Protein 5EC0 (pdb70)

B-factor: mean 45.38, std 18.15, range [11.5, 130.2]

Foldseek 3Di:
DEWEEKEWELDPAWIWIATNNDTDIFGLDKDWDAPVCLPVVADDADAQLVVCRLVFWKWFADPNRITIMDTGNVRPVPPDQLLPDCSVVVNVQSVVLSVCSNPHDLPQQEYEYAEYEYADELVNQLVDPDNQVSFVSNFVSHAAWTWMFGPRHNRTDIHIYHYHGYTYYYPQLLLLQVQQAALVRDGDPSLVLQQQAFEWRWAAEQFKIKIATAHGSSHHGPDSLRIDMDGPGPLVLQVVLCVPPNVVQDPHSVVVVVLQLVQQPDPFSWGADPPPRDTDTCPVSVLVSLLVVLLVVVVCSCPSDPADPVHDYAYEYAAPSLSSCVVSQLVNCCVVPNNVCSVSRYHYDDCRNCSRNSSSSSVSSVVVVVVVVVVVVVD

Organism: Bacillus subtilis (NCBI:txid1423)

Structure (mmCIF, N/CA/C/O backbone):
data_5EC0
#
_entry.id   5EC0
#
_cell.length_a   50.865
_cell.length_b   76.153
_cell.length_c   112.323
_cell.angle_alpha   90.000
_cell.angle_beta   90.000
_cell.angle_gamma   90.000
#
_symmetry.space_group_name_H-M   'P 21 21 21'
#
loop_
_entity.id
_entity.type
_entity.pdbx_description
1 polymer Alp7A
2 non-polymer GLYCEROL
3 non-polymer "ADENOSINE-5'-DIPHOSPHATE"
4 non-polymer 'MAGNESIUM ION'
5 water water
#
loop_
_atom_site.group_PDB
_atom_site.id
_atom_site.type_symbol
_atom_site.label_atom_id
_atom_site.label_alt_id
_atom_site.label_comp_id
_atom_site.label_asym_id
_atom_site.label_entity_id
_atom_site.label_seq_id
_atom_site.pdbx_PDB_ins_code
_atom_site.Cartn_x
_atom_site.Cartn_y
_atom_site.Cartn_z
_atom_site.occupancy
_atom_site.B_iso_or_equiv
_atom_site.auth_seq_id
_atom_site.auth_comp_id
_atom_site.auth_asym_id
_atom_site.auth_atom_id
_atom_site.pdbx_PDB_model_num
ATOM 1 N N . MET A 1 1 ? -25.775 8.788 -46.736 1.00 43.92 1 MET A N 1
ATOM 2 C CA . MET A 1 1 ? -25.108 9.546 -45.683 1.00 39.71 1 MET A CA 1
ATOM 3 C C . MET A 1 1 ? -23.621 9.220 -45.622 1.00 41.42 1 MET A C 1
ATOM 4 O O . MET A 1 1 ? -23.231 8.054 -45.645 1.00 42.02 1 MET A O 1
ATOM 9 N N . ASN A 1 2 ? -22.795 10.257 -45.537 1.00 37.80 2 ASN A N 1
ATOM 10 C CA . ASN A 1 2 ? -21.364 10.064 -45.417 1.00 35.15 2 ASN A CA 1
ATOM 11 C C . ASN A 1 2 ? -20.798 10.442 -44.045 1.00 34.70 2 ASN A C 1
ATOM 12 O O . ASN A 1 2 ? -20.996 11.555 -43.560 1.00 37.97 2 ASN A O 1
ATOM 17 N N . ILE A 1 3 ? -20.076 9.501 -43.442 1.00 31.81 3 ILE A N 1
ATOM 18 C CA . ILE A 1 3 ? -19.417 9.683 -42.151 1.00 33.70 3 ILE A CA 1
ATOM 19 C C . ILE A 1 3 ? -17.894 9.701 -42.302 1.00 38.70 3 ILE A C 1
ATOM 20 O O . ILE A 1 3 ? -17.327 8.787 -42.893 1.00 40.85 3 ILE A O 1
ATOM 25 N N . SER A 1 4 ? -17.229 10.716 -41.756 1.00 35.91 4 SER A N 1
ATOM 26 C CA . SER A 1 4 ? -15.787 10.852 -41.935 1.00 33.34 4 SER A CA 1
ATOM 27 C C . SER A 1 4 ? -15.002 9.986 -40.955 1.00 37.79 4 SER A C 1
ATOM 28 O O . SER A 1 4 ? -14.057 9.300 -41.346 1.00 42.87 4 SER A O 1
ATOM 31 N N . ARG A 1 5 ? -15.381 10.040 -39.680 1.00 30.30 5 ARG A N 1
ATOM 32 C CA . ARG A 1 5 ? -14.659 9.338 -38.622 1.00 26.18 5 ARG A CA 1
ATOM 33 C C . ARG A 1 5 ? -15.632 8.621 -37.701 1.00 27.92 5 ARG A C 1
ATOM 34 O O . ARG A 1 5 ? -16.584 9.225 -37.189 1.00 30.90 5 ARG A O 1
ATOM 42 N N . MET A 1 6 ? -15.413 7.334 -37.488 1.00 26.54 6 MET A N 1
ATOM 43 C CA . MET A 1 6 ? -16.189 6.637 -36.479 1.00 24.57 6 MET A CA 1
ATOM 44 C C . MET A 1 6 ? -15.284 5.815 -35.569 1.00 26.38 6 MET A C 1
ATOM 45 O O . MET A 1 6 ? -14.579 4.913 -36.019 1.00 29.59 6 MET A O 1
ATOM 50 N N . ASN A 1 7 ? -15.333 6.152 -34.286 1.00 25.63 7 ASN A N 1
ATOM 51 C CA . ASN A 1 7 ? -14.487 5.573 -33.260 1.00 22.87 7 ASN A CA 1
ATOM 52 C C . ASN A 1 7 ? -15.318 4.840 -32.221 1.00 22.74 7 ASN A C 1
ATOM 53 O O . ASN A 1 7 ? -16.264 5.393 -31.682 1.00 21.94 7 ASN A O 1
ATOM 58 N N . VAL A 1 8 ? -14.964 3.598 -31.936 1.00 20.73 8 VAL A N 1
ATOM 59 C CA . VAL A 1 8 ? -15.821 2.746 -31.107 1.00 19.82 8 VAL A CA 1
ATOM 60 C C . VAL A 1 8 ? -15.012 2.128 -29.985 1.00 27.46 8 VAL A C 1
ATOM 61 O O . VAL A 1 8 ? -13.925 1.597 -30.221 1.00 27.90 8 VAL A O 1
ATOM 65 N N . ASP A 1 9 ? -15.541 2.254 -28.769 1.00 23.17 9 ASP A N 1
ATOM 66 C CA . ASP A 1 9 ? -15.058 1.564 -27.583 1.00 24.13 9 ASP A CA 1
ATOM 67 C C . ASP A 1 9 ? -16.076 0.466 -27.257 1.00 25.61 9 ASP A C 1
ATOM 68 O O . ASP A 1 9 ? -17.167 0.765 -26.767 1.00 27.63 9 ASP A O 1
ATOM 73 N N . PHE A 1 10 ? -15.757 -0.791 -27.566 1.00 26.50 10 PHE A N 1
ATOM 74 C CA . PHE A 1 10 ? -16.633 -1.894 -27.162 1.00 27.48 10 PHE A CA 1
ATOM 75 C C . PHE A 1 10 ? -16.358 -2.260 -25.700 1.00 31.02 10 PHE A C 1
ATOM 76 O O . PHE A 1 10 ? -15.642 -3.223 -25.418 1.00 31.33 10 PHE A O 1
ATOM 84 N N . GLY A 1 11 ? -16.894 -1.480 -24.768 1.00 32.98 11 GLY A N 1
ATOM 85 C CA . GLY A 1 11 ? -16.676 -1.753 -23.359 1.00 30.99 11 GLY A CA 1
ATOM 86 C C . GLY A 1 11 ? -17.449 -2.967 -22.885 1.00 38.22 11 GLY A C 1
ATOM 87 O O . GLY A 1 11 ? -18.277 -3.511 -23.612 1.00 39.22 11 GLY A O 1
ATOM 88 N N . ASN A 1 12 ? -17.169 -3.404 -21.661 1.00 44.61 12 ASN A N 1
ATOM 89 C CA . ASN A 1 12 ? -17.912 -4.497 -21.056 1.00 47.04 12 ASN A CA 1
ATOM 90 C C . ASN A 1 12 ? -19.230 -3.979 -20.485 1.00 50.46 12 ASN A C 1
ATOM 91 O O . ASN A 1 12 ? -20.204 -4.720 -20.388 1.00 49.34 12 ASN A O 1
ATOM 96 N N . SER A 1 13 ? -19.245 -2.700 -20.111 1.00 47.32 13 SER A N 1
ATOM 97 C CA . SER A 1 13 ? -20.405 -2.083 -19.478 1.00 50.53 13 SER A CA 1
ATOM 98 C C . SER A 1 13 ? -21.217 -1.275 -20.486 1.00 44.85 13 SER A C 1
ATOM 99 O O . SER A 1 13 ? -22.440 -1.407 -20.571 1.00 47.01 13 SER A O 1
ATOM 102 N N . MET A 1 14 ? -20.518 -0.449 -21.253 1.00 38.17 14 MET A N 1
ATOM 103 C CA . MET A 1 14 ? -21.132 0.379 -22.275 1.00 34.15 14 MET A CA 1
ATOM 104 C C . MET A 1 14 ? -20.359 0.265 -23.592 1.00 35.43 14 MET A C 1
ATOM 105 O O . MET A 1 14 ? -19.140 0.276 -23.605 1.00 30.65 14 MET A O 1
ATOM 110 N N . TYR A 1 15 ? -21.098 0.131 -24.682 1.00 24.74 15 TYR A N 1
ATOM 111 C CA . TYR A 1 15 ? -20.646 0.468 -26.018 1.00 26.69 15 TYR A CA 1
ATOM 112 C C . TYR A 1 15 ? -20.636 1.995 -26.120 1.00 30.87 15 TYR A C 1
ATOM 113 O O . TYR A 1 15 ? -21.634 2.623 -25.796 1.00 27.32 15 TYR A O 1
ATOM 122 N N . MET A 1 16 ? -19.524 2.588 -26.551 1.00 21.82 16 MET A N 1
ATOM 123 C CA . MET A 1 16 ? -19.454 4.042 -26.689 1.00 24.64 16 MET A CA 1
ATOM 124 C C . MET A 1 16 ? -18.830 4.361 -28.016 1.00 31.14 16 MET A C 1
ATOM 125 O O . MET A 1 16 ? -17.918 3.647 -28.468 1.00 30.59 16 MET A O 1
ATOM 130 N N . ASN A 1 17 ? -19.286 5.429 -28.658 1.00 31.26 17 ASN A N 1
ATOM 131 C CA . ASN A 1 17 ? -18.689 5.667 -29.948 1.00 24.88 17 ASN A CA 1
ATOM 132 C C . ASN A 1 17 ? -18.721 7.183 -30.227 1.00 27.62 17 ASN A C 1
ATOM 133 O O . ASN A 1 17 ? -19.607 7.902 -29.759 1.00 34.57 17 ASN A O 1
ATOM 138 N N . LEU A 1 18 ? -17.785 7.667 -31.022 1.00 28.89 18 LEU A N 1
ATOM 139 C CA . LEU A 1 18 ? -17.899 9.020 -31.534 1.00 25.80 18 LEU A CA 1
ATOM 140 C C . LEU A 1 18 ? -18.063 8.969 -33.046 1.00 29.62 18 LEU A C 1
ATOM 141 O O . LEU A 1 18 ? -17.251 8.360 -33.758 1.00 30.84 18 LEU A O 1
ATOM 146 N N . ILE A 1 19 ? -19.117 9.598 -33.536 1.00 32.23 19 ILE A N 1
ATOM 147 C CA . ILE A 1 19 ? -19.377 9.629 -34.967 1.00 28.96 19 ILE A CA 1
ATOM 148 C C . ILE A 1 19 ? -19.352 11.065 -35.424 1.00 28.48 19 ILE A C 1
ATOM 149 O O . ILE A 1 19 ? -20.217 11.845 -35.047 1.00 29.02 19 ILE A O 1
ATOM 154 N N . ASP A 1 20 ? -18.356 11.386 -36.250 1.00 36.85 20 ASP A N 1
ATOM 155 C CA . ASP A 1 20 ? -18.005 12.760 -36.623 1.00 34.65 20 ASP A CA 1
ATOM 156 C C . ASP A 1 20 ? -18.082 13.701 -35.427 1.00 33.97 20 ASP A C 1
ATOM 157 O O . ASP A 1 20 ? -18.671 14.772 -35.514 1.00 30.87 20 ASP A O 1
ATOM 162 N N . GLY A 1 21 ? -17.491 13.280 -34.306 1.00 37.95 21 GLY A N 1
ATOM 163 C CA . GLY A 1 21 ? -17.446 14.097 -33.103 1.00 33.26 21 GLY A CA 1
ATOM 164 C C . GLY A 1 21 ? -18.706 14.040 -32.260 1.00 35.67 21 GLY A C 1
ATOM 165 O O . GLY A 1 21 ? -18.786 14.669 -31.207 1.00 42.29 21 GLY A O 1
ATOM 166 N N . TYR A 1 22 ? -19.696 13.282 -32.710 1.00 30.23 22 TYR A N 1
ATOM 167 C CA . TYR A 1 22 ? -20.919 13.144 -31.940 1.00 26.55 22 TYR A CA 1
ATOM 168 C C . TYR A 1 22 ? -20.874 11.907 -31.045 1.00 32.24 22 TYR A C 1
ATOM 169 O O . TYR A 1 22 ? -20.700 10.767 -31.516 1.00 22.32 22 TYR A O 1
ATOM 178 N N . PHE A 1 23 ? -21.058 12.144 -29.750 1.00 24.01 23 PHE A N 1
ATOM 179 C CA . PHE A 1 23 ? -21.057 11.082 -28.748 1.00 26.23 23 PHE A CA 1
ATOM 180 C C . PHE A 1 23 ? -22.445 10.504 -28.404 1.00 26.68 23 PHE A C 1
ATOM 181 O O . PHE A 1 23 ? -23.417 11.240 -28.212 1.00 28.65 23 PHE A O 1
ATOM 189 N N . PHE A 1 24 ? -22.523 9.176 -28.335 1.00 25.09 24 PHE A N 1
ATOM 190 C CA . PHE A 1 24 ? -23.617 8.499 -27.641 1.00 31.19 24 PHE A CA 1
ATOM 191 C C . PHE A 1 24 ? -23.128 7.114 -27.247 1.00 30.21 24 PHE A C 1
ATOM 192 O O . PHE A 1 24 ? -22.096 6.652 -27.735 1.00 28.57 24 PHE A O 1
ATOM 200 N N . GLU A 1 25 ? -23.861 6.473 -26.347 1.00 31.73 25 GLU A N 1
ATOM 201 C CA . GLU A 1 25 ? -23.492 5.164 -25.840 1.00 34.26 25 GLU A CA 1
ATOM 202 C C . GLU A 1 25 ? -24.736 4.308 -25.613 1.00 35.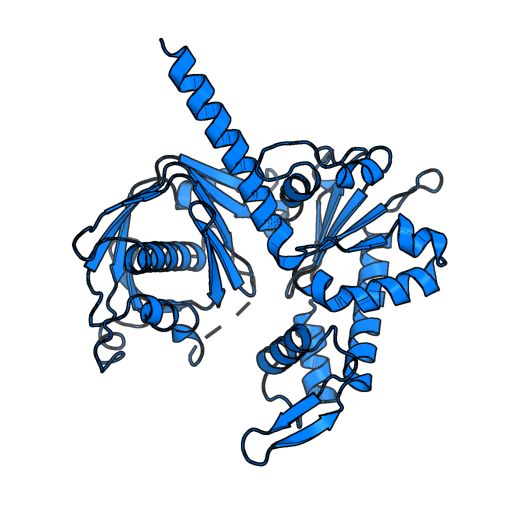05 25 GLU A C 1
ATOM 203 O O . GLU A 1 25 ? -25.845 4.820 -25.526 1.00 36.73 25 GLU A O 1
ATOM 209 N N . LEU A 1 26 ? -24.527 3.002 -25.534 1.00 32.39 26 LEU A N 1
ATOM 210 C CA . LEU A 1 26 ? -25.592 2.014 -25.447 1.00 34.81 26 LEU A CA 1
ATOM 211 C C . LEU A 1 26 ? -25.163 0.972 -24.459 1.00 36.35 26 LEU A C 1
ATOM 212 O O . LEU A 1 26 ? -23.974 0.661 -24.385 1.00 36.33 26 LEU A O 1
ATOM 217 N N . PRO A 1 27 ? -26.121 0.406 -23.716 1.00 40.73 27 PRO A N 1
ATOM 218 C CA . PRO A 1 27 ? -25.830 -0.784 -22.912 1.00 39.27 27 PRO A CA 1
ATOM 219 C C . PRO A 1 27 ? -25.264 -1.882 -23.804 1.00 35.35 27 PRO A C 1
ATOM 220 O O . PRO A 1 27 ? -25.672 -1.975 -24.962 1.00 37.23 27 PRO A O 1
ATOM 224 N N . THR A 1 28 ? -24.352 -2.694 -23.279 1.00 32.36 28 THR A N 1
ATOM 225 C CA . THR A 1 28 ? -23.631 -3.687 -24.088 1.00 37.81 28 THR A CA 1
ATOM 226 C C . THR A 1 28 ? -24.483 -4.896 -24.501 1.00 40.56 28 THR A C 1
ATOM 227 O O . THR A 1 28 ? -24.169 -5.585 -25.469 1.00 51.72 28 THR A O 1
ATOM 231 N N . ASN A 1 29 ? -25.570 -5.136 -23.781 1.00 42.38 29 ASN A N 1
ATOM 232 C CA . ASN A 1 29 ? -26.439 -6.287 -24.035 1.00 49.58 29 ASN A CA 1
ATOM 233 C C . ASN A 1 29 ? -26.914 -6.470 -25.464 1.00 42.99 29 ASN A C 1
ATOM 234 O O . ASN A 1 29 ? -27.420 -5.539 -26.090 1.00 37.16 29 ASN A O 1
ATOM 239 N N . VAL A 1 30 ? -26.739 -7.690 -25.964 1.00 47.46 30 VAL A N 1
ATOM 240 C CA . VAL A 1 30 ? -27.307 -8.128 -27.233 1.00 37.94 30 VAL A CA 1
ATOM 241 C C . VAL A 1 30 ? -28.007 -9.460 -27.000 1.00 46.29 30 VAL A C 1
ATOM 242 O O . VAL A 1 30 ? -27.371 -10.432 -26.589 1.00 49.59 30 VAL A O 1
ATOM 246 N N . VAL A 1 31 ? -29.313 -9.507 -27.244 1.00 41.22 31 VAL A N 1
ATOM 247 C CA . VAL A 1 31 ? -30.054 -10.744 -27.071 1.00 42.03 31 VAL A CA 1
ATOM 248 C C . VAL A 1 31 ? -30.593 -11.232 -28.409 1.00 42.46 31 VAL A C 1
ATOM 249 O O . VAL A 1 31 ? -31.316 -10.513 -29.095 1.00 42.12 31 VAL A O 1
ATOM 253 N N . GLU A 1 32 ? -30.223 -12.450 -28.789 1.00 42.98 32 GLU A N 1
ATOM 254 C CA . GLU A 1 32 ? -30.713 -13.010 -30.035 1.00 40.42 32 GLU A CA 1
ATOM 255 C C . GLU A 1 32 ? -32.053 -13.678 -29.833 1.00 47.42 32 GLU A C 1
ATOM 256 O O . GLU A 1 32 ? -32.231 -14.512 -28.937 1.00 45.06 32 GLU A O 1
ATOM 262 N N . ILE A 1 33 ? -33.005 -13.303 -30.675 1.00 47.84 33 ILE A N 1
ATOM 263 C CA . ILE A 1 33 ? -34.346 -13.859 -30.608 1.00 50.94 33 ILE A CA 1
ATOM 264 C C . ILE A 1 33 ? -34.711 -14.440 -31.971 1.00 45.91 33 ILE A C 1
ATOM 265 O O . ILE A 1 33 ? -33.971 -14.269 -32.932 1.00 53.90 33 ILE A O 1
ATOM 270 N N . SER A 1 34 ? -35.854 -15.110 -32.067 1.00 48.62 34 SER A N 1
ATOM 271 C CA . SER A 1 34 ? -36.242 -15.742 -33.327 1.00 52.29 34 SER A CA 1
ATOM 272 C C . SER A 1 34 ? -37.064 -14.780 -34.175 1.00 50.98 34 SER A C 1
ATOM 273 O O . SER A 1 34 ? -37.417 -13.693 -33.719 1.00 49.63 34 SER A O 1
ATOM 276 N N . LYS A 1 35 ? -37.368 -15.177 -35.407 1.00 50.03 35 LYS A N 1
ATOM 277 C CA . LYS A 1 35 ? -38.161 -14.336 -36.295 1.00 57.63 35 LYS A CA 1
ATOM 278 C C . LYS A 1 35 ? -39.557 -14.072 -35.723 1.00 60.43 35 LYS A C 1
ATOM 279 O O . LYS A 1 35 ? -40.022 -12.929 -35.704 1.00 60.38 35 LYS A O 1
ATOM 285 N N . GLU A 1 36 ? -40.224 -15.117 -35.243 1.00 59.15 36 GLU A N 1
ATOM 286 C CA . GLU A 1 36 ? -41.578 -14.931 -34.759 1.00 60.24 36 GLU A CA 1
ATOM 287 C C . GLU A 1 36 ? -41.563 -14.146 -33.452 1.00 60.47 36 GLU A C 1
ATOM 288 O O . GLU A 1 36 ? -42.502 -13.419 -33.170 1.00 66.55 36 GLU A O 1
ATOM 294 N N . ALA A 1 37 ? -40.507 -14.281 -32.654 1.00 58.30 37 ALA A N 1
ATOM 295 C CA . ALA A 1 37 ? -40.440 -13.530 -31.401 1.00 57.96 37 ALA A CA 1
ATOM 296 C C . ALA A 1 37 ? -40.294 -12.029 -31.685 1.00 55.59 37 ALA A C 1
ATOM 297 O O . ALA A 1 37 ? -40.868 -11.203 -30.980 1.00 52.41 37 ALA A O 1
ATOM 299 N N . ALA A 1 38 ? -39.545 -11.697 -32.736 1.00 52.79 38 ALA A N 1
ATOM 300 C CA . ALA A 1 38 ? -39.318 -10.308 -33.148 1.00 52.07 38 ALA A CA 1
ATOM 301 C C . ALA A 1 38 ? -40.576 -9.687 -33.750 1.00 59.83 38 ALA A C 1
ATOM 302 O O . ALA A 1 38 ? -40.804 -8.477 -33.651 1.00 60.41 38 ALA A O 1
ATOM 304 N N . GLU A 1 39 ? -41.385 -10.524 -34.387 1.00 64.09 39 GLU A N 1
ATOM 305 C CA . GLU A 1 39 ? -42.710 -10.117 -34.828 1.00 67.99 39 GLU A CA 1
ATOM 306 C C . GLU A 1 39 ? -43.646 -10.202 -33.627 1.00 70.62 39 GLU A C 1
ATOM 307 O O . GLU A 1 39 ? -43.602 -11.162 -32.866 1.00 71.46 39 GLU A O 1
ATOM 313 N N . GLY A 1 40 ? -44.468 -9.186 -33.410 1.00 76.63 40 GLY A N 1
ATOM 314 C CA . GLY A 1 40 ? -45.292 -9.182 -32.210 1.00 83.07 40 GLY A CA 1
ATOM 315 C C . GLY A 1 40 ? -44.477 -8.968 -30.938 1.00 82.76 40 GLY A C 1
ATOM 316 O O . GLY A 1 40 ? -44.983 -9.117 -29.825 1.00 83.17 40 GLY A O 1
ATOM 317 N N . LYS A 1 41 ? -43.197 -8.648 -31.115 1.00 83.68 41 LYS A N 1
ATOM 318 C CA . LYS A 1 41 ? -42.363 -8.102 -30.049 1.00 79.27 41 LYS A CA 1
ATOM 319 C C . LYS A 1 41 ? -42.815 -6.683 -29.789 1.00 81.52 41 LYS A C 1
ATOM 320 O O . LYS A 1 41 ? -43.308 -6.338 -28.709 1.00 76.87 41 LYS A O 1
ATOM 326 N N . PHE A 1 42 ? -42.650 -5.883 -30.837 1.00 83.96 42 PHE A N 1
ATOM 327 C CA . PHE A 1 42 ? -42.868 -4.452 -30.815 1.00 90.00 42 PHE A CA 1
ATOM 328 C C . PHE A 1 42 ? -44.265 -4.145 -31.368 1.00 100.77 42 PHE A C 1
ATOM 329 O O . PHE A 1 42 ? -44.603 -4.570 -32.472 1.00 105.26 42 PHE A O 1
ATOM 337 N N . THR A 1 43 ? -45.068 -3.414 -30.594 1.00 100.74 43 THR A N 1
ATOM 338 C CA . THR A 1 43 ? -46.508 -3.289 -30.846 1.00 100.09 43 THR A CA 1
ATOM 339 C C . THR A 1 43 ? -46.985 -1.930 -31.417 1.00 94.42 43 THR A C 1
ATOM 340 O O . THR A 1 43 ? -47.820 -1.898 -32.327 1.00 98.33 43 THR A O 1
ATOM 344 N N . SER A 1 44 ? -46.477 -0.816 -30.894 1.00 89.16 44 SER A N 1
ATOM 345 C CA . SER A 1 44 ? -46.940 0.498 -31.347 1.00 83.14 44 SER A CA 1
ATOM 346 C C . SER A 1 44 ? -45.839 1.258 -32.086 1.00 81.93 44 SER A C 1
ATOM 347 O O . SER A 1 44 ? -44.686 1.221 -31.681 1.00 81.21 44 SER A O 1
ATOM 350 N N . ILE A 1 45 ? -46.210 1.945 -33.166 1.00 80.46 45 ILE A N 1
ATOM 351 C CA . ILE A 1 45 ? -45.277 2.703 -34.011 1.00 77.27 45 ILE A CA 1
ATOM 352 C C . ILE A 1 45 ? -44.525 3.815 -33.264 1.00 79.08 45 ILE A C 1
ATOM 353 O O . ILE A 1 45 ? -45.078 4.448 -32.365 1.00 83.55 45 ILE A O 1
ATOM 358 N N . VAL A 1 46 ? -43.267 4.057 -33.630 1.00 77.45 46 VAL A N 1
ATOM 359 C CA . VAL A 1 46 ? -42.573 5.257 -33.157 1.00 71.25 46 VAL A CA 1
ATOM 360 C C . VAL A 1 46 ? -42.166 6.109 -34.360 1.00 76.91 46 VAL A C 1
ATOM 361 O O . VAL A 1 46 ? -41.881 5.590 -35.444 1.00 76.55 46 VAL A O 1
ATOM 365 N N . GLU A 1 47 ? -42.159 7.424 -34.167 0.96 83.48 47 GLU A N 1
ATOM 366 C CA . GLU A 1 47 ? -41.976 8.362 -35.271 0.96 85.59 47 GLU A CA 1
ATOM 367 C C . GLU A 1 47 ? -40.743 9.251 -35.079 0.96 82.78 47 GLU A C 1
ATOM 368 O O . GLU A 1 47 ? -40.067 9.610 -36.046 0.96 83.38 47 GLU A O 1
ATOM 374 N N . ASP A 1 48 ? -40.450 9.587 -33.826 1.00 77.12 48 ASP A N 1
ATOM 375 C CA . ASP A 1 48 ? -39.277 10.388 -33.482 1.00 64.13 48 ASP A CA 1
ATOM 376 C C . ASP A 1 48 ? -38.019 9.519 -33.414 1.00 56.16 48 ASP A C 1
ATOM 377 O O . ASP A 1 48 ? -37.917 8.632 -32.564 1.00 51.20 48 ASP A O 1
ATOM 382 N N . PRO A 1 49 ? -37.051 9.782 -34.309 1.00 47.92 49 PRO A N 1
ATOM 383 C CA . PRO A 1 49 ? -35.827 8.981 -34.411 1.00 47.77 49 PRO A CA 1
ATOM 384 C C . PRO A 1 49 ? -35.082 8.821 -33.087 1.00 45.08 49 PRO A C 1
ATOM 385 O O . PRO A 1 49 ? -34.379 7.824 -32.901 1.00 44.70 49 PRO A O 1
ATOM 389 N N . ALA A 1 50 ? -35.236 9.777 -32.178 1.00 41.90 50 ALA A N 1
ATOM 390 C CA . ALA A 1 50 ? -34.533 9.700 -30.904 1.00 44.43 50 ALA A CA 1
ATOM 391 C C . ALA A 1 50 ? -35.051 8.528 -30.085 1.00 40.94 50 ALA A C 1
ATOM 392 O O . ALA A 1 50 ? -34.326 7.974 -29.274 1.00 41.56 50 ALA A O 1
ATOM 394 N N . ASP A 1 51 ? -36.306 8.145 -30.315 1.00 43.96 51 ASP A N 1
ATOM 395 C CA . ASP A 1 51 ? -36.913 7.057 -29.560 1.00 40.62 51 ASP A CA 1
ATOM 396 C C . ASP A 1 51 ? -36.317 5.701 -29.938 1.00 37.33 51 ASP A C 1
ATOM 397 O O . ASP A 1 51 ? -36.440 4.737 -29.200 1.00 42.76 51 ASP A O 1
ATOM 402 N N . LEU A 1 52 ? -35.653 5.633 -31.083 1.00 38.22 52 LEU A N 1
ATOM 403 C CA . LEU A 1 5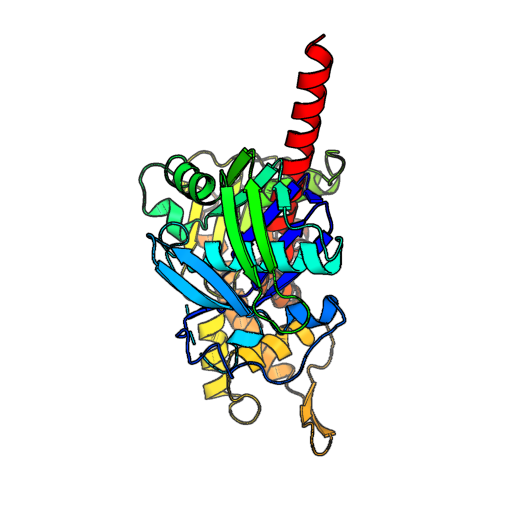2 ? -35.101 4.374 -31.566 1.00 33.91 52 LEU A CA 1
ATOM 404 C C . LEU A 1 52 ? -33.997 3.823 -30.654 1.00 38.40 52 LEU A C 1
ATOM 405 O O . LEU A 1 52 ? -33.774 2.617 -30.592 1.00 39.32 52 LEU A O 1
ATOM 410 N N . LYS A 1 53 ? -33.308 4.713 -29.952 1.00 35.94 53 LYS A N 1
ATOM 411 C CA . LYS A 1 53 ? -32.139 4.323 -29.177 1.00 35.62 53 LYS A CA 1
ATOM 412 C C . LYS A 1 53 ? -32.495 3.254 -28.146 1.00 33.99 53 LYS A C 1
ATOM 413 O O . LYS A 1 53 ? -31.753 2.285 -27.971 1.00 33.71 53 LYS A O 1
ATOM 419 N N . ASP A 1 54 ? -33.649 3.413 -27.502 1.00 39.51 54 ASP A N 1
ATOM 420 C CA . ASP A 1 54 ? -34.108 2.452 -26.502 1.00 41.37 54 ASP A CA 1
ATOM 421 C C . ASP A 1 54 ? -34.933 1.344 -27.136 1.00 39.85 54 ASP A C 1
ATOM 422 O O . ASP A 1 54 ? -35.451 0.479 -26.437 1.00 38.27 54 ASP A O 1
ATOM 427 N N . ARG A 1 55 ? -35.076 1.367 -28.454 1.00 33.43 55 ARG A N 1
ATOM 428 C CA . ARG A 1 55 ? -35.983 0.419 -29.100 1.00 34.46 55 ARG A CA 1
ATOM 429 C C . ARG A 1 55 ? -35.288 -0.277 -30.277 1.00 44.24 55 ARG A C 1
ATOM 430 O O . ARG A 1 55 ? -35.875 -0.438 -31.347 1.00 44.20 55 ARG A O 1
ATOM 438 N N . LEU A 1 56 ? -34.044 -0.703 -30.060 1.00 37.56 56 LEU A N 1
ATOM 439 C CA . LEU A 1 56 ? -33.233 -1.288 -31.133 1.00 35.94 56 LEU A CA 1
ATOM 440 C C . LEU A 1 56 ? -33.541 -2.755 -31.405 1.00 32.98 56 LEU A C 1
ATOM 441 O O . LEU A 1 56 ? -33.089 -3.652 -30.689 1.00 32.67 56 LEU A O 1
ATOM 446 N N . LEU A 1 57 ? -34.289 -2.986 -32.470 1.00 32.03 57 LEU A N 1
ATOM 447 C CA . LEU A 1 57 ? -34.601 -4.326 -32.925 1.00 33.73 57 LEU A CA 1
ATOM 448 C C . LEU A 1 57 ? -34.162 -4.430 -34.376 1.00 34.50 57 LEU A C 1
ATOM 449 O O . LEU A 1 57 ? -34.752 -3.802 -35.259 1.00 44.28 57 LEU A O 1
ATOM 454 N N . VAL A 1 58 ? -33.122 -5.210 -34.625 1.00 33.30 58 VAL A N 1
ATOM 455 C CA . VAL A 1 58 ? -32.534 -5.263 -35.947 1.00 35.68 58 VAL A CA 1
ATOM 456 C C . VAL A 1 58 ? -32.379 -6.694 -36.422 1.00 44.69 58 VAL A C 1
ATOM 457 O O . VAL A 1 58 ? -32.437 -7.626 -35.631 1.00 33.64 58 VAL A O 1
ATOM 461 N N . SER A 1 59 ? -32.173 -6.865 -37.720 1.00 42.77 59 SER A N 1
ATOM 462 C CA . SER A 1 59 ? -31.781 -8.159 -38.246 1.00 38.88 59 SER A CA 1
ATOM 463 C C . SER A 1 59 ? -30.587 -7.964 -39.156 1.00 38.79 59 SER A C 1
ATOM 464 O O . SER A 1 59 ? -30.418 -6.902 -39.756 1.00 33.00 59 SER A O 1
ATOM 467 N N . THR A 1 60 ? -29.751 -8.987 -39.256 1.00 38.88 60 THR A N 1
ATOM 468 C CA . THR A 1 60 ? -28.647 -8.935 -40.182 1.00 43.34 60 THR A CA 1
ATOM 469 C C . THR A 1 60 ? -28.352 -10.359 -40.637 1.00 47.77 60 THR A C 1
ATOM 470 O O . THR A 1 60 ? -28.761 -11.323 -39.984 1.00 45.73 60 THR A O 1
ATOM 474 N N . VAL A 1 61 ? -27.676 -10.494 -41.771 1.00 49.94 61 VAL A N 1
ATOM 475 C CA . VAL A 1 61 ? -27.391 -11.817 -42.309 1.00 50.36 61 VAL A CA 1
ATOM 476 C C . VAL A 1 61 ? -25.997 -12.273 -41.913 1.00 50.68 61 VAL A C 1
ATOM 477 O O . VAL A 1 61 ? -25.006 -11.632 -42.231 1.00 52.04 61 VAL A O 1
ATOM 481 N N . ILE A 1 62 ? -25.936 -13.389 -41.202 1.00 52.77 62 ILE A N 1
ATOM 482 C CA . ILE A 1 62 ? -24.673 -13.927 -40.739 1.00 54.03 62 ILE A CA 1
ATOM 483 C C . ILE A 1 62 ? -24.536 -15.353 -41.224 1.00 58.46 62 ILE A C 1
ATOM 484 O O . ILE A 1 62 ? -25.337 -16.205 -40.851 1.00 62.19 62 ILE A O 1
ATOM 489 N N . ASP A 1 63 ? -23.529 -15.601 -42.060 1.00 61.62 63 ASP A N 1
ATOM 490 C CA . ASP A 1 63 ? -23.322 -16.913 -42.678 1.00 66.57 63 ASP A CA 1
ATOM 491 C C . ASP A 1 63 ? -24.574 -17.357 -43.420 1.00 70.87 63 ASP A C 1
ATOM 492 O O . ASP A 1 63 ? -25.036 -18.496 -43.273 1.00 72.43 63 ASP A O 1
ATOM 497 N N . GLU A 1 64 ? -25.121 -16.425 -44.200 1.00 70.47 64 GLU A N 1
ATOM 498 C CA . GLU A 1 64 ? -26.298 -16.658 -45.040 1.00 67.30 64 GLU A CA 1
ATOM 499 C C . GLU A 1 64 ? -27.563 -16.976 -44.233 1.00 57.48 64 GLU A C 1
ATOM 500 O O . GLU A 1 64 ? -28.519 -17.523 -44.763 1.00 59.97 64 GLU A O 1
ATOM 506 N N . THR A 1 65 ? -27.568 -16.610 -42.955 1.00 56.07 65 THR A N 1
ATOM 507 C CA . THR A 1 65 ? -28.744 -16.792 -42.105 1.00 55.89 65 THR A CA 1
ATOM 508 C C . THR A 1 65 ? -29.191 -15.448 -41.538 1.00 53.07 65 THR A C 1
ATOM 509 O O . THR A 1 65 ? -28.419 -14.778 -40.857 1.00 43.81 65 THR A O 1
ATOM 513 N N . GLU A 1 66 ? -30.431 -15.053 -41.824 1.00 52.69 66 GLU A N 1
ATOM 514 C CA . GLU A 1 66 ? -30.966 -13.796 -41.297 1.00 52.16 66 GLU A CA 1
ATOM 515 C C . GLU A 1 66 ? -31.337 -13.925 -39.822 1.00 51.03 66 GLU A C 1
ATOM 516 O O . GLU A 1 66 ? -32.299 -14.600 -39.475 1.00 50.59 66 GLU A O 1
ATOM 522 N N . ARG A 1 67 ? -30.584 -13.263 -38.953 1.00 54.86 67 ARG A N 1
ATOM 523 C CA . ARG A 1 67 ? -30.807 -13.413 -37.516 1.00 55.31 67 ARG A CA 1
ATOM 524 C C . ARG A 1 67 ? -31.260 -12.110 -36.835 1.00 53.28 67 ARG A C 1
ATOM 525 O O . ARG A 1 67 ? -30.926 -11.002 -37.272 1.00 36.98 67 ARG A O 1
ATOM 533 N N . TYR A 1 68 ? -32.041 -12.269 -35.769 1.00 47.49 68 TYR A N 1
ATOM 534 C CA . TYR A 1 68 ? -32.779 -11.167 -35.149 1.00 42.25 68 TYR A CA 1
ATOM 535 C C . TYR A 1 68 ? -32.230 -10.848 -33.746 1.00 40.85 68 TYR A C 1
ATOM 536 O O . TYR A 1 68 ? -32.085 -11.742 -32.910 1.00 42.63 68 TYR A O 1
ATOM 545 N N . PHE A 1 69 ? -31.920 -9.581 -33.495 1.00 35.26 69 PHE A N 1
ATOM 546 C CA . PHE A 1 69 ? -31.266 -9.187 -32.247 1.00 41.28 69 PHE A CA 1
ATOM 547 C C . PHE A 1 69 ? -31.919 -7.998 -31.566 1.00 37.91 69 PHE A C 1
ATOM 548 O O . PHE A 1 69 ? -32.233 -6.999 -32.209 1.00 39.34 69 PHE A O 1
ATOM 556 N N . LEU A 1 70 ? -32.087 -8.115 -30.253 1.00 36.83 70 LEU A N 1
ATOM 557 C CA . LEU A 1 70 ? -32.348 -6.977 -29.387 1.00 33.90 70 LEU A CA 1
ATOM 558 C C . LEU A 1 70 ? -31.008 -6.393 -28.970 1.00 34.60 70 LEU A C 1
ATOM 559 O O . LEU A 1 70 ? -30.119 -7.127 -28.545 1.00 46.44 70 LEU A O 1
ATOM 564 N N . VAL A 1 71 ? -30.867 -5.075 -29.086 1.00 31.65 71 VAL A N 1
ATOM 565 C CA . VAL A 1 71 ? -29.610 -4.395 -28.807 1.00 35.60 71 VAL A CA 1
ATOM 566 C C . VAL A 1 71 ? -29.775 -3.265 -27.799 1.00 33.50 71 VAL A C 1
ATOM 567 O O . VAL A 1 71 ? -30.708 -2.469 -27.895 1.00 34.53 71 VAL A O 1
ATOM 571 N N . GLY A 1 72 ? -28.852 -3.172 -26.851 1.00 32.97 72 GLY A N 1
ATOM 572 C CA . GLY A 1 72 ? -28.864 -2.068 -25.913 1.00 33.13 72 GLY A CA 1
ATOM 573 C C . GLY A 1 72 ? -29.965 -2.203 -24.880 1.00 35.80 72 GLY A C 1
ATOM 574 O O . GLY A 1 72 ? -30.266 -3.309 -24.410 1.00 34.93 72 GLY A O 1
ATOM 575 N N . GLU A 1 73 ? -30.570 -1.069 -24.538 1.00 35.69 73 GLU A N 1
ATOM 576 C CA . GLU A 1 73 ? -31.560 -1.003 -23.471 1.00 39.18 73 GLU A CA 1
ATOM 577 C C . GLU A 1 73 ? -32.776 -1.890 -23.737 1.00 45.62 73 GLU A C 1
ATOM 578 O O . GLU A 1 73 ? -33.409 -2.357 -22.793 1.00 41.21 73 GLU A O 1
ATOM 584 N N . LEU A 1 74 ? -33.108 -2.117 -25.009 1.00 34.56 74 LEU A N 1
ATOM 585 C CA . LEU A 1 74 ? -34.224 -3.003 -25.337 1.00 41.03 74 LEU A CA 1
ATOM 586 C C . LEU A 1 74 ? -33.909 -4.458 -24.973 1.00 45.29 74 LEU A C 1
ATOM 587 O O . LEU A 1 74 ? -34.813 -5.250 -24.724 1.00 52.89 74 LEU A O 1
ATOM 592 N N . ALA A 1 75 ? -32.628 -4.808 -24.941 1.00 46.42 75 ALA A N 1
ATOM 593 C CA . ALA A 1 75 ? -32.213 -6.161 -24.580 1.00 52.70 75 ALA A CA 1
ATOM 594 C C . ALA A 1 75 ? -32.173 -6.364 -23.059 1.00 57.54 75 ALA A C 1
ATOM 595 O O . ALA A 1 75 ? -32.034 -7.492 -22.577 1.00 60.27 75 ALA A O 1
ATOM 597 N N . GLU A 1 76 ? -32.318 -5.275 -22.310 1.00 58.85 76 GLU A N 1
ATOM 598 C CA . GLU A 1 76 ? -32.042 -5.288 -20.872 1.00 64.33 76 GLU A CA 1
ATOM 599 C C . GLU A 1 76 ? -32.870 -6.281 -20.035 1.00 65.98 76 GLU A C 1
ATOM 600 O O . GLU A 1 76 ? -32.295 -7.047 -19.264 1.00 66.65 76 GLU A O 1
ATOM 606 N N . PRO A 1 77 ? -34.213 -6.272 -20.166 1.00 66.79 77 PRO A N 1
ATOM 607 C CA . PRO A 1 77 ? -34.976 -7.168 -19.280 1.00 70.40 77 PRO A CA 1
ATOM 608 C C . PRO A 1 77 ? -34.756 -8.669 -19.535 1.00 72.57 77 PRO A C 1
ATOM 609 O O . PRO A 1 77 ? -35.083 -9.480 -18.668 1.00 75.78 77 PRO A O 1
ATOM 613 N N . GLU A 1 78 ? -34.209 -9.027 -20.694 1.00 67.70 78 GLU A N 1
ATOM 614 C CA . GLU A 1 78 ? -33.991 -10.431 -21.042 1.00 66.97 78 GLU A CA 1
ATOM 615 C C . GLU A 1 78 ? -32.772 -11.026 -20.333 1.00 68.51 78 GLU A C 1
ATOM 616 O O . GLU A 1 78 ? -31.774 -10.340 -20.090 1.00 66.07 78 GLU A O 1
ATOM 622 N N . LEU A 1 88 ? -16.601 -11.977 -20.182 1.00 73.95 88 LEU A N 1
ATOM 623 C CA . LEU A 1 88 ? -15.661 -11.357 -21.116 1.00 69.67 88 LEU A CA 1
ATOM 624 C C . LEU A 1 88 ? -15.598 -12.145 -22.421 1.00 67.02 88 LEU A C 1
ATOM 625 O O . LEU A 1 88 ? -14.899 -13.151 -22.507 1.00 68.08 88 LEU A O 1
ATOM 630 N N . HIS A 1 89 ? -16.321 -11.691 -23.438 1.00 70.45 89 HIS A N 1
ATOM 631 C CA . HIS A 1 89 ? -16.359 -12.415 -24.704 1.00 78.58 89 HIS A CA 1
ATOM 632 C C . HIS A 1 89 ? -15.191 -12.029 -25.623 1.00 76.88 89 HIS A C 1
ATOM 633 O O . HIS A 1 89 ? -14.690 -10.901 -25.575 1.00 71.90 89 HIS A O 1
ATOM 640 N N . ASN A 1 90 ? -14.756 -12.983 -26.443 1.00 74.05 90 ASN A N 1
ATOM 641 C CA . ASN A 1 90 ? -13.721 -12.737 -27.439 1.00 61.99 90 ASN A CA 1
ATOM 642 C C . ASN A 1 90 ? -14.236 -11.716 -28.452 1.00 52.98 90 ASN A C 1
ATOM 643 O O . ASN A 1 90 ? -15.125 -12.011 -29.254 1.00 49.89 90 ASN A O 1
ATOM 648 N N . LYS A 1 91 ? -13.677 -10.511 -28.405 1.00 42.00 91 LYS A N 1
ATOM 649 C CA . LYS A 1 91 ? -14.216 -9.392 -29.165 1.00 45.21 91 LYS A CA 1
ATOM 650 C C . LYS A 1 91 ? -14.142 -9.620 -30.675 1.00 49.79 91 LYS A C 1
ATOM 651 O O . LYS A 1 91 ? -14.918 -9.031 -31.439 1.00 43.57 91 LYS A O 1
ATOM 657 N N . VAL A 1 92 ? -13.214 -10.483 -31.096 1.00 51.23 92 VAL A N 1
ATOM 658 C CA . VAL A 1 92 ? -12.975 -10.720 -32.515 1.00 48.08 92 VAL A CA 1
ATOM 659 C C . VAL A 1 92 ? -13.944 -11.744 -33.098 1.00 48.70 92 VAL A C 1
ATOM 660 O O . VAL A 1 92 ? -14.539 -11.511 -34.145 1.00 45.42 92 VAL A O 1
ATOM 664 N N . GLU A 1 93 ? -14.111 -12.871 -32.414 1.00 49.02 93 GLU A N 1
ATOM 665 C CA . GLU A 1 93 ? -14.893 -13.974 -32.968 1.00 53.74 93 GLU A CA 1
ATOM 666 C C . GLU A 1 93 ? -16.379 -13.938 -32.579 1.00 52.21 93 GLU A C 1
ATOM 667 O O . GLU A 1 93 ? -17.201 -14.624 -33.182 1.00 57.97 93 GLU A O 1
ATOM 673 N N . SER A 1 94 ? -16.718 -13.125 -31.587 1.00 48.96 94 SER A N 1
ATOM 674 C CA . SER A 1 94 ? -18.103 -12.931 -31.184 1.00 47.64 94 SER A CA 1
ATOM 675 C C . SER A 1 94 ? -18.829 -11.938 -32.085 1.00 53.35 94 SER A C 1
ATOM 676 O O . SER A 1 94 ? -18.263 -10.925 -32.483 1.00 51.93 94 SER A O 1
ATOM 679 N N . HIS A 1 95 ? -20.091 -12.230 -32.379 1.00 51.46 95 HIS A N 1
ATOM 680 C CA . HIS A 1 95 ? -20.914 -11.383 -33.233 1.00 47.56 95 HIS A CA 1
ATOM 681 C C . HIS A 1 95 ? -21.453 -10.158 -32.497 1.00 39.46 95 HIS A C 1
ATOM 682 O O . HIS A 1 95 ? -21.899 -9.190 -33.121 1.00 37.00 95 HIS A O 1
ATOM 689 N N . ILE A 1 96 ? -21.409 -10.199 -31.168 1.00 33.68 96 ILE A N 1
ATOM 690 C CA . ILE A 1 96 ? -21.973 -9.123 -30.355 1.00 30.77 96 ILE A CA 1
ATOM 691 C C . ILE A 1 96 ? -21.425 -7.707 -30.672 1.00 37.61 96 ILE A C 1
ATOM 692 O O . ILE A 1 96 ? -22.222 -6.781 -30.851 1.00 40.65 96 ILE A O 1
ATOM 697 N N . PRO A 1 97 ? -20.089 -7.525 -30.747 1.00 34.65 97 PRO A N 1
ATOM 698 C CA . PRO A 1 97 ? -19.634 -6.175 -31.124 1.00 33.70 97 PRO A CA 1
ATOM 699 C C . PRO A 1 97 ? -20.097 -5.758 -32.516 1.00 30.74 97 PRO A C 1
ATOM 700 O O . PRO A 1 97 ? -20.504 -4.610 -32.737 1.00 31.55 97 PRO A O 1
ATOM 704 N N . TYR 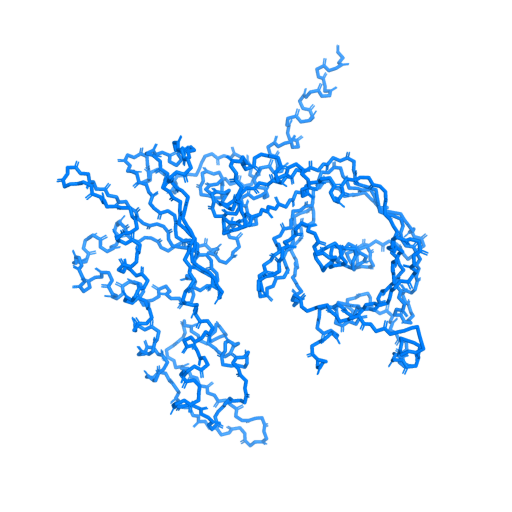A 1 98 ? -20.019 -6.693 -33.452 1.00 25.90 98 TYR A N 1
ATOM 705 C CA . TYR A 1 98 ? -20.413 -6.431 -34.826 1.00 33.84 98 TYR A CA 1
ATOM 706 C C . TYR A 1 98 ? -21.899 -6.016 -34.920 1.00 36.98 98 TYR A C 1
ATOM 707 O O . TYR A 1 98 ? -22.240 -5.035 -35.594 1.00 34.01 98 TYR A O 1
ATOM 716 N N . VAL A 1 99 ? -22.773 -6.754 -34.240 1.00 32.12 99 VAL A N 1
ATOM 717 C CA . VAL A 1 99 ? -24.202 -6.427 -34.244 1.00 29.88 99 VAL A CA 1
ATOM 718 C C . VAL A 1 99 ? -24.449 -5.075 -33.557 1.00 30.00 99 VAL A C 1
ATOM 719 O O . VAL A 1 99 ? -25.217 -4.247 -34.046 1.00 27.77 99 VAL A O 1
ATOM 723 N N . THR A 1 100 ? -23.776 -4.823 -32.439 1.00 28.71 100 THR A N 1
ATOM 724 C CA . THR A 1 100 ? -23.938 -3.530 -31.786 1.00 26.35 100 THR A CA 1
ATOM 725 C C . THR A 1 100 ? -23.526 -2.373 -32.714 1.00 29.41 100 THR A C 1
ATOM 726 O O . THR A 1 100 ? -24.236 -1.372 -32.818 1.00 33.67 100 THR A O 1
ATOM 730 N N . PHE A 1 101 ? -22.403 -2.529 -33.414 1.00 25.81 101 PHE A N 1
ATOM 731 C CA . PHE A 1 101 ? -21.942 -1.514 -34.358 1.00 29.08 101 PHE A CA 1
ATOM 732 C C . PHE A 1 101 ? -22.999 -1.196 -35.428 1.00 32.18 101 PHE A C 1
ATOM 733 O O . PHE A 1 101 ? -23.238 -0.029 -35.748 1.00 29.09 101 PHE A O 1
ATOM 741 N N . LEU A 1 102 ? -23.634 -2.235 -35.961 1.00 23.03 102 LEU A N 1
ATOM 742 C CA . LEU A 1 102 ? -24.625 -2.070 -37.029 1.00 27.81 102 LEU A CA 1
ATOM 743 C C . LEU A 1 102 ? -25.843 -1.294 -36.552 1.00 23.85 102 LEU A C 1
ATOM 744 O O . LEU A 1 102 ? -26.323 -0.376 -37.230 1.00 25.70 102 LEU A O 1
ATOM 749 N N . ALA A 1 103 ? -26.339 -1.682 -35.383 1.00 25.48 103 ALA A N 1
ATOM 750 C CA . ALA A 1 103 ? -27.473 -1.017 -34.745 1.00 30.69 103 ALA A CA 1
ATOM 751 C C . ALA A 1 103 ? -27.131 0.431 -34.373 1.00 31.89 103 ALA A C 1
ATOM 752 O O . ALA A 1 103 ? -27.937 1.341 -34.579 1.00 31.57 103 ALA A O 1
ATOM 754 N N . ALA A 1 104 ? -25.932 0.635 -33.830 1.00 31.89 104 ALA A N 1
ATOM 755 C CA . ALA A 1 104 ? -25.456 1.979 -33.514 1.00 30.14 104 ALA A CA 1
ATOM 756 C C . ALA A 1 104 ? -25.450 2.867 -34.757 1.00 23.54 104 ALA A C 1
ATOM 757 O O . ALA A 1 104 ? -25.984 3.974 -34.735 1.00 23.75 104 ALA A O 1
ATOM 759 N N . THR A 1 105 ? -24.841 2.373 -35.833 1.00 23.55 105 THR A N 1
ATOM 760 C CA . THR A 1 105 ? -24.756 3.129 -37.073 1.00 23.48 105 THR A CA 1
ATOM 761 C C . THR A 1 105 ? -26.171 3.439 -37.628 1.00 32.54 105 THR A C 1
ATOM 762 O O . THR A 1 105 ? -26.421 4.532 -38.125 1.00 29.22 105 THR A O 1
ATOM 766 N N . ALA A 1 106 ? -27.080 2.469 -37.550 1.00 31.41 106 ALA A N 1
ATOM 767 C CA . ALA A 1 106 ? -28.438 2.657 -38.048 1.00 36.25 106 ALA A CA 1
ATOM 768 C C . ALA A 1 106 ? -29.171 3.694 -37.201 1.00 39.71 106 ALA A C 1
ATOM 769 O O . ALA A 1 106 ? -29.959 4.501 -37.714 1.00 27.38 106 ALA A O 1
ATOM 771 N N . TYR A 1 107 ? -28.892 3.677 -35.901 1.00 35.03 107 TYR A N 1
ATOM 772 C CA . TYR A 1 107 ? -29.459 4.666 -34.998 1.00 34.45 107 TYR A CA 1
ATOM 773 C C . TYR A 1 107 ? -29.003 6.080 -35.356 1.00 34.63 107 TYR A C 1
ATOM 774 O O . TYR A 1 107 ? -29.808 7.017 -35.425 1.00 30.09 107 TYR A O 1
ATOM 783 N N . TYR A 1 108 ? -27.702 6.235 -35.572 1.00 33.08 108 TYR A N 1
ATOM 784 C CA . TYR A 1 108 ? -27.157 7.540 -35.924 1.00 36.45 108 TYR A CA 1
ATOM 785 C C . TYR A 1 108 ? -27.738 8.014 -37.254 1.00 39.19 108 TYR A C 1
ATOM 786 O O . TYR A 1 108 ? -28.035 9.201 -37.420 1.00 35.69 108 TYR A O 1
ATOM 795 N N . GLN A 1 109 ? -27.911 7.082 -38.194 1.00 36.75 109 GLN A N 1
ATOM 796 C CA . GLN A 1 109 ? -28.490 7.424 -39.490 1.00 40.15 109 GLN A CA 1
ATOM 797 C C . GLN A 1 109 ? -29.923 7.923 -39.327 1.00 40.02 109 GLN A C 1
ATOM 798 O O . GLN A 1 109 ? -30.319 8.899 -39.968 1.00 43.81 109 GLN A O 1
ATOM 804 N N . ALA A 1 110 ? -30.696 7.246 -38.480 1.00 39.07 110 ALA A N 1
ATOM 805 C CA . ALA A 1 110 ? -32.091 7.624 -38.245 1.00 37.93 110 ALA A CA 1
ATOM 806 C C . ALA A 1 110 ? -32.177 8.968 -37.531 1.00 35.56 110 ALA A C 1
ATOM 807 O O . ALA A 1 110 ? -33.052 9.774 -37.824 1.00 42.93 110 ALA A O 1
ATOM 809 N N . LEU A 1 111 ? -31.263 9.196 -36.591 1.00 32.65 111 LEU A N 1
ATOM 810 C CA . LEU A 1 111 ? -31.239 10.435 -35.821 1.00 38.53 111 LEU A CA 1
ATOM 811 C C . LEU A 1 111 ? -30.850 11.637 -36.674 1.00 42.41 111 LEU A C 1
ATOM 812 O O . LEU A 1 111 ? -31.543 12.645 -36.666 1.00 43.14 111 LEU A O 1
ATOM 817 N N . LYS A 1 112 ? -29.746 11.528 -37.410 1.00 39.62 112 LYS A N 1
ATOM 818 C CA . LYS A 1 112 ? -29.171 12.687 -38.093 1.00 41.57 112 LYS A CA 1
ATOM 819 C C . LYS A 1 112 ? -29.367 12.709 -39.611 1.00 44.41 112 LYS A C 1
ATOM 820 O O . LYS A 1 112 ? -29.003 13.688 -40.254 1.00 50.36 112 LYS A O 1
ATOM 826 N N . GLY A 1 113 ? -29.924 11.646 -40.186 1.00 42.71 113 GLY A N 1
ATOM 827 C CA . GLY A 1 113 ? -30.045 11.562 -41.635 1.00 41.92 113 GLY A CA 1
ATOM 828 C C . GLY A 1 113 ? -31.463 11.571 -42.186 1.00 42.30 113 GLY A C 1
ATOM 829 O O . GLY A 1 113 ? -32.426 11.793 -41.465 1.00 43.03 113 GLY A O 1
ATOM 830 N N . LYS A 1 114 ? -31.589 11.310 -43.480 1.00 50.87 114 LYS A N 1
ATOM 831 C CA . LYS A 1 114 ? -32.878 11.385 -44.157 1.00 52.26 114 LYS A CA 1
ATOM 832 C C . LYS A 1 114 ? -33.558 10.024 -44.172 1.00 52.78 114 LYS A C 1
ATOM 833 O O . LYS A 1 114 ? -32.918 8.995 -44.409 1.00 54.25 114 LYS A O 1
ATOM 839 N N . ARG A 1 115 ? -34.858 10.038 -43.913 1.00 51.06 115 ARG A N 1
ATOM 840 C CA . ARG A 1 115 ? -35.686 8.839 -43.879 1.00 54.86 115 ARG A CA 1
ATOM 841 C C . ARG A 1 115 ? -35.487 7.896 -45.074 1.00 58.02 115 ARG A C 1
ATOM 842 O O . ARG A 1 115 ? -35.426 6.676 -44.900 1.00 56.09 115 ARG A O 1
ATOM 850 N N . GLU A 1 116 ? -35.391 8.463 -46.278 1.00 52.17 116 GLU A N 1
ATOM 851 C CA . GLU A 1 116 ? -35.289 7.669 -47.505 1.00 54.16 116 GLU A CA 1
ATOM 852 C C . GLU A 1 116 ? -33.845 7.338 -47.929 1.00 52.96 116 GLU A C 1
ATOM 853 O O . GLU A 1 116 ? -33.631 6.656 -48.934 1.00 49.62 116 GLU A O 1
ATOM 859 N N . ASP A 1 117 ? -32.860 7.826 -47.184 1.00 44.03 117 ASP A N 1
ATOM 860 C CA . ASP A 1 117 ? -31.461 7.473 -47.452 1.00 42.42 117 ASP A CA 1
ATOM 861 C C . ASP A 1 117 ? -31.143 6.096 -46.863 1.00 42.95 117 ASP A C 1
ATOM 862 O O . ASP A 1 117 ? -31.148 5.932 -45.650 1.00 49.38 117 ASP A O 1
ATOM 867 N N . ASN A 1 118 ? -30.879 5.107 -47.709 1.00 43.14 118 ASN A N 1
ATOM 868 C CA . ASN A 1 118 ? -30.648 3.747 -47.216 1.00 42.49 118 ASN A CA 1
ATOM 869 C C . ASN A 1 118 ? -29.184 3.308 -47.228 1.00 45.37 118 ASN A C 1
ATOM 870 O O . ASN A 1 118 ? -28.892 2.114 -47.141 1.00 44.16 118 ASN A O 1
ATOM 875 N N . GLU A 1 119 ? -28.264 4.264 -47.323 1.00 42.07 119 GLU A N 1
ATOM 876 C CA . GLU A 1 119 ? -26.853 3.919 -47.447 1.00 39.34 119 GLU A CA 1
ATOM 877 C C . GLU A 1 119 ? -25.978 4.818 -46.596 1.00 40.23 119 GLU A C 1
ATOM 878 O O . GLU A 1 119 ? -26.171 6.034 -46.568 1.00 38.73 119 GLU A O 1
ATOM 884 N N . VAL A 1 120 ? -25.016 4.205 -45.907 1.00 32.83 120 VAL A N 1
ATOM 885 C CA . VAL A 1 120 ? -24.025 4.934 -45.124 1.00 31.71 120 VAL A CA 1
ATOM 886 C C . VAL A 1 120 ? -22.622 4.527 -45.551 1.00 35.12 120 VAL A C 1
ATOM 887 O O . VAL A 1 120 ? -22.294 3.335 -45.549 1.00 34.80 120 VAL A O 1
ATOM 891 N N . THR A 1 121 ? -21.811 5.513 -45.930 1.00 33.58 121 THR A N 1
ATOM 892 C CA . THR A 1 121 ? -20.378 5.315 -46.119 1.00 30.20 121 THR A CA 1
ATOM 893 C C . THR A 1 121 ? -19.569 5.876 -44.932 1.00 28.71 121 THR A C 1
ATOM 894 O O . THR A 1 121 ? -19.809 6.987 -44.466 1.00 32.35 121 THR A O 1
ATOM 898 N N . ILE A 1 122 ? -18.620 5.084 -44.441 1.00 30.76 122 ILE A N 1
ATOM 899 C CA . ILE A 1 122 ? -17.720 5.493 -43.372 1.00 27.78 122 ILE A CA 1
ATOM 900 C C . ILE A 1 122 ? -16.276 5.492 -43.896 1.00 32.66 122 ILE A C 1
ATOM 901 O O . ILE A 1 122 ? -15.752 4.441 -44.290 1.00 31.39 122 ILE A O 1
ATOM 906 N N . GLU A 1 123 ? -15.640 6.661 -43.919 1.00 33.91 123 GLU A N 1
ATOM 907 C CA . GLU A 1 123 ? -14.295 6.772 -44.495 1.00 39.10 123 GLU A CA 1
ATOM 908 C C . GLU A 1 123 ? -13.272 6.069 -43.621 1.00 35.27 123 GLU A C 1
ATOM 909 O O . GLU A 1 123 ? -12.411 5.357 -44.119 1.00 35.84 123 GLU A O 1
ATOM 915 N N . TYR A 1 124 ? -13.404 6.251 -42.310 1.00 28.43 124 TYR A N 1
ATOM 916 C CA . TYR A 1 124 ? -12.420 5.753 -41.366 1.00 27.27 124 TYR A CA 1
ATOM 917 C C . TYR A 1 124 ? -13.091 5.244 -40.089 1.00 26.18 124 TYR A C 1
ATOM 918 O O . TYR A 1 124 ? -13.616 6.029 -39.302 1.00 29.89 124 TYR A O 1
ATOM 927 N N . PHE A 1 125 ? -13.106 3.925 -39.926 1.00 22.71 125 PHE A N 1
ATOM 928 C CA . PHE A 1 125 ? -13.635 3.278 -38.730 1.00 25.13 125 PHE A CA 1
ATOM 929 C C . PHE A 1 125 ? -12.466 2.896 -37.849 1.00 28.44 125 PHE A C 1
ATOM 930 O O . PHE A 1 125 ? -11.450 2.383 -38.337 1.00 25.12 125 PHE A O 1
ATOM 938 N N . GLN A 1 126 ? -12.616 3.114 -36.549 1.00 23.20 126 GLN A N 1
ATOM 939 C CA . GLN A 1 126 ? -11.555 2.782 -35.635 1.00 25.85 126 GLN A CA 1
ATOM 940 C C . GLN A 1 126 ? -12.145 2.215 -34.348 1.00 24.46 126 GLN A C 1
ATOM 941 O O . GLN A 1 126 ? -13.129 2.741 -33.792 1.00 19.90 126 GLN A O 1
ATOM 947 N N . THR A 1 127 ? -11.563 1.116 -33.898 1.00 21.03 127 THR A N 1
ATOM 948 C CA . THR A 1 127 ? -11.894 0.564 -32.595 1.00 20.45 127 THR A CA 1
ATOM 949 C C . THR A 1 127 ? -10.586 0.093 -31.939 1.00 24.56 127 THR A C 1
ATOM 950 O O . THR A 1 127 ? -9.494 0.587 -32.284 1.00 22.07 127 THR A O 1
ATOM 954 N N . MET A 1 128 ? -10.676 -0.820 -30.981 1.00 26.64 128 MET A N 1
ATOM 955 C CA . MET A 1 128 ? -9.485 -1.258 -30.257 1.00 28.48 128 MET A CA 1
ATOM 956 C C . MET A 1 128 ? -9.759 -2.598 -29.584 1.00 28.70 128 MET A C 1
ATOM 957 O O . MET A 1 128 ? -10.902 -3.048 -29.552 1.00 32.69 128 MET A O 1
ATOM 962 N N . LEU A 1 129 ? -8.712 -3.237 -29.066 1.00 26.31 129 LEU A N 1
ATOM 963 C CA . LEU A 1 129 ? -8.851 -4.511 -28.349 1.00 26.67 129 LEU A CA 1
ATOM 964 C C . LEU A 1 129 ? -8.289 -4.429 -26.927 1.00 28.13 129 LEU A C 1
ATOM 965 O O . LEU A 1 129 ? -7.270 -3.779 -26.699 1.00 37.97 129 LEU A O 1
ATOM 970 N N . PRO A 1 130 ? -8.937 -5.110 -25.979 1.00 25.44 130 PRO A N 1
ATOM 971 C CA . PRO A 1 130 ? -8.451 -5.154 -24.588 1.00 29.89 130 PRO A CA 1
ATOM 972 C C . PRO A 1 130 ? -7.145 -5.943 -24.447 1.00 27.96 130 PRO A C 1
ATOM 973 O O . PRO A 1 130 ? -6.908 -6.907 -25.178 1.00 28.48 130 PRO A O 1
ATOM 977 N N . ILE A 1 131 ? -6.310 -5.530 -23.500 1.00 26.44 131 ILE A N 1
ATOM 978 C CA . ILE A 1 131 ? -5.012 -6.156 -23.300 1.00 22.60 131 ILE A CA 1
ATOM 979 C C . ILE A 1 131 ? -5.144 -7.623 -22.908 1.00 26.50 131 ILE A C 1
ATOM 980 O O . ILE A 1 131 ? -4.323 -8.456 -23.314 1.00 33.03 131 ILE A O 1
ATOM 985 N N . TRP A 1 132 ? -6.187 -7.966 -22.161 1.00 23.85 132 TRP A N 1
ATOM 986 C CA . TRP A 1 132 ? -6.315 -9.343 -21.707 1.00 27.81 132 TRP A CA 1
ATOM 987 C C . TRP A 1 132 ? -6.531 -10.255 -22.917 1.00 30.60 132 TRP A C 1
ATOM 988 O O . TRP A 1 132 ? -6.120 -11.412 -22.915 1.00 37.64 132 TRP A O 1
ATOM 999 N N . LEU A 1 133 ? -7.181 -9.732 -23.951 1.00 28.82 133 LEU A N 1
ATOM 1000 C CA . LEU A 1 133 ? -7.357 -10.504 -25.174 1.00 34.59 133 LEU A CA 1
ATOM 1001 C C . LEU A 1 133 ? -6.070 -10.542 -26.027 1.00 32.40 133 LEU A C 1
ATOM 1002 O O . LEU A 1 133 ? -5.696 -11.587 -26.522 1.00 29.74 133 LEU A O 1
ATOM 1007 N N . LEU A 1 134 ? -5.394 -9.406 -26.189 1.00 33.73 134 LEU A N 1
ATOM 1008 C CA . LEU A 1 134 ? -4.158 -9.360 -26.981 1.00 29.98 134 LEU A CA 1
ATOM 1009 C C . LEU A 1 134 ? -3.024 -10.225 -26.417 1.00 33.74 134 LEU A C 1
ATOM 1010 O O . LEU A 1 134 ? -2.291 -10.868 -27.168 1.00 29.33 134 LEU A O 1
ATOM 1015 N N . LYS A 1 135 ? -2.882 -10.246 -25.098 1.00 40.20 135 LYS A N 1
ATOM 1016 C CA . LYS A 1 135 ? -1.779 -10.960 -24.449 1.00 33.99 135 LYS A CA 1
ATOM 1017 C C . LYS A 1 135 ? -1.835 -12.473 -24.624 1.00 33.39 135 LYS A C 1
ATOM 1018 O O . LYS A 1 135 ? -0.856 -13.157 -24.392 1.00 37.08 135 LYS A O 1
ATOM 1024 N N . LYS A 1 136 ? -2.984 -12.997 -25.030 1.00 39.21 136 LYS A N 1
ATOM 1025 C CA . LYS A 1 136 ? -3.112 -14.424 -25.280 1.00 40.20 136 LYS A CA 1
ATOM 1026 C C . LYS A 1 136 ? -2.350 -14.861 -26.531 1.00 38.15 136 LYS A C 1
ATOM 1027 O O . LYS A 1 136 ? -2.075 -16.036 -26.702 1.00 38.59 136 LYS A O 1
ATOM 1033 N N . LEU A 1 137 ? -2.000 -13.906 -27.392 1.00 41.66 137 LEU A N 1
ATOM 1034 C CA . LEU A 1 137 ? -1.335 -14.216 -28.650 1.00 36.91 137 LEU A CA 1
ATOM 1035 C C . LEU A 1 137 ? 0.105 -13.717 -28.624 1.00 35.84 137 LEU A C 1
ATOM 1036 O O . LEU A 1 137 ? 0.395 -12.754 -27.934 1.00 30.70 137 LEU A O 1
ATOM 1041 N N . ASP A 1 138 ? 1.005 -14.359 -29.371 1.00 31.99 138 ASP A N 1
ATOM 1042 C CA . ASP A 1 138 ? 2.401 -13.901 -29.456 1.00 34.66 138 ASP A CA 1
ATOM 1043 C C . ASP A 1 138 ? 2.566 -12.570 -30.224 1.00 37.62 138 ASP A C 1
ATOM 1044 O O . ASP A 1 138 ? 3.548 -11.858 -30.003 1.00 40.91 138 ASP A O 1
ATOM 1049 N N . LYS A 1 139 ? 1.619 -12.240 -31.109 1.00 32.20 139 LYS A N 1
ATOM 1050 C CA . LYS A 1 139 ? 1.676 -10.987 -31.888 1.00 35.59 139 LYS A CA 1
ATOM 1051 C C . LYS A 1 139 ? 0.388 -10.152 -31.782 1.00 31.52 139 LYS A C 1
ATOM 1052 O O . LYS A 1 139 ? -0.661 -10.588 -32.235 1.00 34.92 139 LYS A O 1
ATOM 1058 N N . PHE A 1 140 ? 0.473 -8.939 -31.243 1.00 29.07 140 PHE A N 1
ATOM 1059 C CA . PHE A 1 140 ? -0.716 -8.095 -31.124 1.00 26.67 140 PHE A CA 1
ATOM 1060 C C . PHE A 1 140 ? -1.277 -7.704 -32.483 1.00 31.14 140 PHE A C 1
ATOM 1061 O O . PHE A 1 140 ? -2.486 -7.686 -32.683 1.00 31.59 140 PHE A O 1
ATOM 1069 N N . SER A 1 141 ? -0.378 -7.396 -33.411 1.00 34.66 141 SER A N 1
ATOM 1070 C CA . SER A 1 141 ? -0.733 -6.739 -34.661 1.00 26.23 141 SER A CA 1
ATOM 1071 C C . SER A 1 141 ? -1.700 -7.568 -35.491 1.00 28.47 141 SER A C 1
ATOM 1072 O O . SER A 1 141 ? -2.603 -7.028 -36.134 1.00 33.42 141 SER A O 1
ATOM 1075 N N . GLU A 1 142 ? -1.517 -8.878 -35.469 1.00 27.59 142 GLU A N 1
ATOM 1076 C CA . GLU A 1 142 ? -2.339 -9.769 -36.289 1.00 26.21 142 GLU A CA 1
ATOM 1077 C C . GLU A 1 142 ? -3.762 -9.877 -35.741 1.00 29.88 142 GLU A C 1
ATOM 1078 O O . GLU A 1 142 ? -4.725 -9.937 -36.514 1.00 34.81 142 GLU A O 1
ATOM 1084 N N . MET A 1 143 ? -3.910 -9.901 -34.422 1.00 28.44 143 MET A N 1
ATOM 1085 C CA A MET A 1 143 ? -5.245 -9.888 -33.831 0.67 30.98 143 MET A CA 1
ATOM 1086 C CA B MET A 1 143 ? -5.246 -9.891 -33.842 0.33 30.37 143 MET A CA 1
ATOM 1087 C C . MET A 1 143 ? -5.919 -8.549 -34.133 1.00 29.42 143 MET A C 1
ATOM 1088 O O . MET A 1 143 ? -7.101 -8.503 -34.481 1.00 32.37 143 MET A O 1
ATOM 1097 N N . GLN A 1 144 ? -5.165 -7.459 -34.017 1.00 27.38 144 GLN A N 1
ATOM 1098 C CA . GLN A 1 144 ? -5.731 -6.130 -34.300 1.00 24.92 144 GLN A CA 1
ATOM 1099 C C . GLN A 1 144 ? -6.165 -6.029 -35.776 1.00 29.23 144 GLN A C 1
ATOM 1100 O O . GLN A 1 144 ? -7.196 -5.434 -36.085 1.00 29.39 144 GLN A O 1
ATOM 1106 N N . LYS A 1 145 ? -5.373 -6.611 -36.680 1.00 25.06 145 LYS A N 1
ATOM 1107 C CA . LYS A 1 145 ? -5.738 -6.672 -38.097 1.00 33.95 145 LYS A CA 1
ATOM 1108 C C . LYS A 1 145 ? -7.035 -7.472 -38.349 1.00 31.74 145 LYS A C 1
ATOM 1109 O O . LYS A 1 145 ? -7.882 -7.053 -39.133 1.00 29.00 145 LYS A O 1
ATOM 1115 N N . ARG A 1 146 ? -7.184 -8.622 -37.700 1.00 27.09 146 ARG A N 1
ATOM 1116 C CA . ARG A 1 146 ? -8.414 -9.390 -37.845 1.00 33.43 146 ARG A CA 1
ATOM 1117 C C . ARG A 1 146 ? -9.602 -8.609 -37.269 1.00 32.73 146 ARG A C 1
ATOM 1118 O O . ARG A 1 146 ? -10.703 -8.635 -37.826 1.00 36.47 146 ARG A O 1
ATOM 1126 N N . MET A 1 147 ? -9.387 -7.900 -36.167 1.00 27.14 147 MET A N 1
ATOM 1127 C CA . MET A 1 147 ? -10.487 -7.118 -35.584 1.00 29.75 147 MET A CA 1
ATOM 1128 C C . MET A 1 147 ? -10.956 -6.047 -36.568 1.00 32.81 147 MET A C 1
ATOM 1129 O O . MET A 1 147 ? -12.159 -5.906 -36.820 1.00 34.24 147 MET A O 1
ATOM 1134 N N . ALA A 1 148 ? -9.995 -5.323 -37.142 1.00 27.74 148 ALA A N 1
ATOM 1135 C CA . ALA A 1 148 ? -10.285 -4.286 -38.134 1.00 30.83 148 ALA A CA 1
ATOM 1136 C C . ALA A 1 148 ? -10.991 -4.861 -39.363 1.00 32.60 148 ALA A C 1
ATOM 1137 O O . ALA A 1 148 ? -11.902 -4.248 -39.914 1.00 32.02 148 ALA A O 1
ATOM 1139 N N . SER A 1 149 ? -10.563 -6.038 -39.800 1.00 30.46 149 SER A N 1
ATOM 1140 C CA . SER A 1 149 ? -11.161 -6.673 -40.971 1.00 33.20 149 SER A CA 1
ATOM 1141 C C . SER A 1 149 ? -12.630 -7.020 -40.781 1.00 32.01 149 SER A C 1
ATOM 1142 O O . SER A 1 149 ? -13.379 -7.148 -41.747 1.00 33.48 149 SER A O 1
ATOM 1145 N N . LYS A 1 150 ? -13.033 -7.183 -39.528 1.00 35.05 150 LYS A N 1
ATOM 1146 C CA . LYS A 1 150 ? -14.404 -7.530 -39.202 1.00 41.34 150 LYS A CA 1
ATOM 1147 C C . LYS A 1 150 ? -15.355 -6.411 -39.613 1.00 41.00 150 LYS A C 1
ATOM 1148 O O . LYS A 1 150 ? -16.542 -6.632 -39.833 1.00 49.35 150 LYS A O 1
ATOM 1154 N N . PHE A 1 151 ? -14.824 -5.204 -39.717 1.00 33.35 151 PHE A N 1
ATOM 1155 C CA . PHE A 1 151 ? -15.669 -4.047 -39.938 1.00 32.65 151 PHE A CA 1
ATOM 1156 C C . PHE A 1 151 ? -15.480 -3.461 -41.336 1.00 35.98 151 PHE A C 1
ATOM 1157 O O . PHE A 1 151 ? -16.428 -2.908 -41.898 1.00 38.84 151 PHE A O 1
ATOM 1165 N N . LEU A 1 152 ? -14.275 -3.614 -41.894 1.00 33.61 152 LEU A N 1
ATOM 1166 C CA . LEU A 1 152 ? -13.988 -3.218 -43.278 1.00 29.35 152 LEU A CA 1
ATOM 1167 C C . LEU A 1 152 ? -14.997 -3.802 -44.281 1.00 38.47 152 LEU A C 1
ATOM 1168 O O . LEU A 1 152 ? -15.441 -4.950 -44.148 1.00 32.27 152 LEU A O 1
ATOM 1173 N N . GLY A 1 153 ? -15.353 -3.011 -45.290 1.00 37.23 153 GLY A N 1
ATOM 1174 C CA . GLY A 1 153 ? -16.234 -3.487 -46.345 1.00 29.56 153 GLY A CA 1
ATOM 1175 C C . GLY A 1 153 ? -17.711 -3.151 -46.171 1.00 37.05 153 GLY A C 1
ATOM 1176 O O . GLY A 1 153 ? -18.096 -2.252 -45.399 1.00 32.73 153 GLY A O 1
ATOM 1177 N N . THR A 1 154 ? -18.533 -3.909 -46.890 1.00 33.55 154 THR A N 1
ATOM 1178 C CA . THR A 1 154 ? -19.956 -3.655 -47.035 1.00 36.41 154 THR A CA 1
ATOM 1179 C C . THR A 1 154 ? -20.802 -4.567 -46.142 1.00 37.37 154 THR A C 1
ATOM 1180 O O . THR A 1 154 ? -20.632 -5.785 -46.145 1.00 37.17 154 THR A O 1
ATOM 1184 N N . HIS A 1 155 ? -21.703 -3.968 -45.380 1.00 33.83 155 HIS A N 1
ATOM 1185 C CA . HIS A 1 155 ? -22.605 -4.723 -44.518 1.00 38.40 155 HIS A CA 1
ATOM 1186 C C . HIS A 1 155 ? -24.029 -4.251 -44.692 1.00 36.42 155 HIS A C 1
ATOM 1187 O O . HIS A 1 155 ? -24.267 -3.117 -45.100 1.00 40.46 155 HIS A O 1
ATOM 1194 N N . GLN A 1 156 ? -24.982 -5.109 -44.362 1.00 35.75 156 GLN A N 1
ATOM 1195 C CA . GLN A 1 156 ? -26.362 -4.652 -44.297 1.00 38.19 156 GLN A CA 1
ATOM 1196 C C . GLN A 1 156 ? -26.997 -4.935 -42.961 1.00 38.08 156 GLN A C 1
ATOM 1197 O O . GLN A 1 156 ? -26.688 -5.932 -42.305 1.00 37.50 156 GLN A O 1
ATOM 1203 N N . VAL A 1 157 ? -27.895 -4.048 -42.561 1.00 36.17 157 VAL A N 1
ATOM 1204 C CA . VAL A 1 157 ? -28.700 -4.289 -41.384 1.00 32.32 157 VAL A CA 1
ATOM 1205 C C . VAL A 1 157 ? -30.114 -3.758 -41.625 1.00 42.09 157 VAL A C 1
ATOM 1206 O O . VAL A 1 157 ? -30.294 -2.732 -42.296 1.00 42.57 157 VAL A O 1
ATOM 1210 N N . LYS A 1 158 ? -31.112 -4.477 -41.111 1.00 39.32 158 LYS A N 1
ATOM 1211 C CA . LYS A 1 158 ? -32.504 -4.018 -41.129 1.00 38.43 158 LYS A CA 1
ATOM 1212 C C . LYS A 1 158 ? -32.891 -3.460 -39.776 1.00 42.39 158 LYS A C 1
ATOM 1213 O O . LYS A 1 158 ? -32.586 -4.058 -38.757 1.00 52.83 158 LYS A O 1
ATOM 1219 N N . VAL A 1 159 ? -33.551 -2.310 -39.763 1.00 43.14 159 VAL A N 1
ATOM 1220 C CA . VAL A 1 159 ? -34.208 -1.830 -38.554 1.00 39.00 159 VAL A CA 1
ATOM 1221 C C . VAL A 1 159 ? -35.644 -2.319 -38.616 1.00 42.42 159 VAL A C 1
ATOM 1222 O O . VAL A 1 159 ? -36.339 -2.071 -39.595 1.00 40.02 159 VAL A O 1
ATOM 1226 N N . LEU A 1 160 ? -36.088 -3.036 -37.590 1.00 45.67 160 LEU A N 1
ATOM 1227 C CA . LEU A 1 160 ? -37.423 -3.632 -37.638 1.00 44.06 160 LEU A CA 1
ATOM 1228 C C . LEU A 1 160 ? -38.384 -2.884 -36.738 1.00 41.98 160 LEU A C 1
ATOM 1229 O O . LEU A 1 160 ? -39.559 -3.220 -36.656 1.00 43.91 160 LEU A O 1
ATOM 1234 N N . THR A 1 161 ? -37.873 -1.867 -36.053 1.00 45.67 161 THR A N 1
ATOM 1235 C CA . THR A 1 161 ? -38.709 -1.009 -35.219 1.00 47.66 161 THR A CA 1
ATOM 1236 C C . THR A 1 161 ? -39.754 -0.288 -36.090 1.00 48.89 161 THR A C 1
ATOM 1237 O O . THR A 1 161 ? -39.404 0.484 -36.982 1.00 49.01 161 THR A O 1
ATOM 1241 N N . LEU A 1 162 ? -41.033 -0.573 -35.856 1.00 55.49 162 LEU A N 1
ATOM 1242 C CA . LEU A 1 162 ? -42.125 0.042 -36.617 1.00 61.40 162 LEU A CA 1
ATOM 1243 C C . LEU A 1 162 ? -42.036 1.572 -36.625 1.00 59.25 162 LEU A C 1
ATOM 1244 O O . LEU A 1 162 ? -41.846 2.194 -35.580 1.00 60.32 162 LEU A O 1
ATOM 1249 N N . GLY A 1 163 ? -42.169 2.168 -37.809 1.00 55.85 163 GLY A N 1
ATOM 1250 C CA . GLY A 1 163 ? -41.985 3.599 -37.977 1.00 48.72 163 GLY A CA 1
ATOM 1251 C C . GLY A 1 163 ? -40.637 4.010 -38.547 1.00 59.57 163 GLY A C 1
ATOM 1252 O O . GLY A 1 163 ? -40.519 5.083 -39.138 1.00 64.05 163 GLY A O 1
ATOM 1253 N N . LEU A 1 164 ? -39.621 3.164 -38.372 1.00 52.53 164 LEU A N 1
ATOM 1254 C CA . LEU A 1 164 ? -38.255 3.473 -38.816 1.00 46.15 164 LEU A CA 1
ATOM 1255 C C . LEU A 1 164 ? -37.613 2.304 -39.564 1.00 46.14 164 LEU A C 1
ATOM 1256 O O . LEU A 1 164 ? -36.391 2.201 -39.641 1.00 45.76 164 LEU A O 1
ATOM 1261 N N . GLU A 1 165 ? -38.450 1.423 -40.102 1.00 52.02 165 GLU A N 1
ATOM 1262 C CA . GLU A 1 165 ? -37.989 0.267 -40.861 1.00 52.21 165 GLU A CA 1
ATOM 1263 C C . GLU A 1 165 ? -37.204 0.647 -42.112 1.00 48.81 165 GLU A C 1
ATOM 1264 O O . GLU A 1 165 ? -37.547 1.597 -42.811 1.00 50.34 165 GLU A O 1
ATOM 1270 N N . LYS A 1 166 ? -36.156 -0.122 -42.382 1.00 47.54 166 LYS A N 1
ATOM 1271 C CA . LYS A 1 166 ? -35.394 -0.047 -43.630 1.00 46.54 166 LYS A CA 1
ATOM 1272 C C . LYS A 1 166 ? -34.281 -1.075 -43.568 1.00 41.50 166 LYS A C 1
ATOM 1273 O O . LYS A 1 166 ? -33.911 -1.524 -42.484 1.00 38.51 166 LYS A O 1
ATOM 1279 N N . GLU A 1 167 ? -33.751 -1.441 -44.728 1.00 42.92 167 GLU A N 1
ATOM 1280 C CA . GLU A 1 167 ? -32.464 -2.124 -44.786 1.00 48.78 167 GLU A CA 1
ATOM 1281 C C . GLU A 1 167 ? -31.363 -1.129 -45.166 1.00 47.78 167 GLU A C 1
ATOM 1282 O O . GLU A 1 167 ? -31.382 -0.522 -46.242 1.00 48.83 167 GLU A O 1
ATOM 1288 N N . LEU A 1 168 ? -30.400 -0.971 -44.272 1.00 36.42 168 LEU A N 1
ATOM 1289 C CA . LEU A 1 168 ? -29.343 -0.005 -44.468 1.00 34.78 168 LEU A CA 1
ATOM 1290 C C . LEU A 1 168 ? -28.095 -0.722 -44.964 1.00 38.10 168 LEU A C 1
ATOM 1291 O O . LEU A 1 168 ? -27.642 -1.699 -44.344 1.00 34.42 168 LEU A O 1
ATOM 1296 N N . THR A 1 169 ? -27.550 -0.265 -46.088 1.00 36.07 169 THR A N 1
ATOM 1297 C CA . THR A 1 169 ? -26.219 -0.727 -46.497 1.00 39.09 169 THR A CA 1
ATOM 1298 C C . THR A 1 169 ? -25.157 0.190 -45.895 1.00 36.36 169 THR A C 1
ATOM 1299 O O . THR A 1 169 ? -25.225 1.412 -46.046 1.00 38.70 169 THR A O 1
ATOM 1303 N N . ILE A 1 170 ? -24.189 -0.408 -45.204 1.00 31.67 170 ILE A N 1
ATOM 1304 C CA . ILE A 1 170 ? -23.108 0.331 -44.551 1.00 31.29 170 ILE A CA 1
ATOM 1305 C C . ILE A 1 170 ? -21.754 -0.071 -45.147 1.00 34.36 170 ILE A C 1
ATOM 1306 O O . ILE A 1 170 ? -21.356 -1.238 -45.067 1.00 33.09 170 ILE A O 1
ATOM 1311 N N . LYS A 1 171 ? -21.058 0.902 -45.737 1.00 34.65 171 LYS A N 1
ATOM 1312 C CA . LYS A 1 171 ? -19.770 0.662 -46.389 1.00 35.46 171 LYS A CA 1
ATOM 1313 C C . LYS A 1 171 ? -18.628 1.316 -45.642 1.00 32.69 171 LYS A C 1
ATOM 1314 O O . LYS A 1 171 ? -18.544 2.544 -45.553 1.00 35.67 171 LYS A O 1
ATOM 1320 N N . VAL A 1 172 ? -17.749 0.482 -45.103 1.00 30.48 172 VAL A N 1
ATOM 1321 C CA . VAL A 1 172 ? -16.594 0.973 -44.354 1.00 30.08 172 VAL A CA 1
ATOM 1322 C C . VAL A 1 172 ? -15.379 0.934 -45.258 1.00 34.80 172 VAL A C 1
ATOM 1323 O O . VAL A 1 172 ? -14.904 -0.146 -45.617 1.00 31.30 172 VAL A O 1
ATOM 1327 N N . GLU A 1 173 ? -14.908 2.117 -45.646 1.00 30.66 173 GLU A N 1
ATOM 1328 C CA . GLU A 1 173 ? -13.836 2.249 -46.626 1.00 31.82 173 GLU A CA 1
ATOM 1329 C C . GLU A 1 173 ? -12.481 1.839 -46.061 1.00 36.09 173 GLU A C 1
ATOM 1330 O O . GLU A 1 173 ? -11.713 1.140 -46.715 1.00 35.49 173 GLU A O 1
ATOM 1336 N N . ASP A 1 174 ? -12.192 2.289 -44.845 1.00 35.44 174 ASP A N 1
ATOM 1337 C CA . ASP A 1 174 ? -10.922 2.004 -44.196 1.00 35.83 174 ASP A CA 1
ATOM 1338 C C . ASP A 1 174 ? -11.152 1.748 -42.712 1.00 37.29 174 ASP A C 1
ATOM 1339 O O . ASP A 1 174 ? -11.980 2.407 -42.091 1.00 28.63 174 ASP A O 1
ATOM 1344 N N . ALA A 1 175 ? -10.413 0.802 -42.138 1.00 40.15 175 ALA A N 1
ATOM 1345 C CA . ALA A 1 175 ? -10.610 0.454 -40.737 1.00 32.39 175 ALA A CA 1
ATOM 1346 C C . ALA A 1 175 ? -9.282 0.163 -40.026 1.00 30.70 175 ALA A C 1
ATOM 1347 O O . ALA A 1 175 ? -8.345 -0.315 -40.642 1.00 32.48 175 ALA A O 1
ATOM 1349 N N . ALA A 1 176 ? -9.205 0.475 -38.734 1.00 32.06 176 ALA A N 1
ATOM 1350 C CA . ALA A 1 176 ? -8.017 0.163 -37.945 1.00 31.60 176 ALA A CA 1
ATOM 1351 C C . ALA A 1 176 ? -8.398 -0.203 -36.504 1.00 27.92 176 ALA A C 1
ATOM 1352 O O . ALA A 1 176 ? -9.451 0.191 -35.993 1.00 31.27 176 ALA A O 1
ATOM 1354 N N . CYS A 1 177 ? -7.536 -0.978 -35.860 1.00 24.19 177 CYS A N 1
ATOM 1355 C CA . CYS A 1 177 ? -7.776 -1.420 -34.490 1.00 24.22 177 CYS A CA 1
ATOM 1356 C C . CYS A 1 177 ? -6.543 -1.126 -33.630 1.00 31.85 177 CYS A C 1
ATOM 1357 O O . CYS A 1 177 ? -5.453 -1.591 -33.949 1.00 26.97 177 CYS A O 1
ATOM 1360 N N . ARG A 1 178 ? -6.727 -0.338 -32.568 1.00 27.30 178 ARG A N 1
ATOM 1361 C CA . ARG A 1 178 ? -5.644 0.055 -31.673 1.00 24.10 178 ARG A CA 1
ATOM 1362 C C . ARG A 1 178 ? -5.639 -0.815 -30.413 1.00 24.56 178 ARG A C 1
ATOM 1363 O O . ARG A 1 178 ? -6.373 -1.789 -30.330 1.00 24.75 178 ARG A O 1
ATOM 1371 N N . ILE A 1 179 ? -4.807 -0.462 -29.442 1.00 24.99 179 ILE A N 1
ATOM 1372 C CA . ILE A 1 179 ? -4.733 -1.202 -28.184 1.00 24.49 179 ILE A CA 1
ATOM 1373 C C . ILE A 1 179 ? -5.377 -0.395 -27.075 1.00 27.69 179 ILE A C 1
ATOM 1374 O O . ILE A 1 179 ? -4.904 0.715 -26.768 1.00 28.60 179 ILE A O 1
ATOM 1379 N N . GLU A 1 180 ? -6.445 -0.936 -26.488 1.00 25.13 180 GLU A N 1
ATOM 1380 C CA . GLU A 1 180 ? -7.072 -0.327 -25.304 1.00 30.05 180 GLU A CA 1
ATOM 1381 C C . GLU A 1 180 ? -6.043 0.011 -24.222 1.00 26.01 180 GLU A C 1
ATOM 1382 O O . GLU A 1 180 ? -5.030 -0.683 -24.086 1.00 30.56 180 GLU A O 1
ATOM 1388 N N . SER A 1 181 ? -6.325 1.078 -23.471 1.00 20.50 181 SER A N 1
ATOM 1389 C CA . SER A 1 181 ? -5.498 1.562 -22.357 1.00 22.75 181 SER A CA 1
ATOM 1390 C C . SER A 1 181 ? -4.232 2.265 -22.845 1.00 27.40 181 SER A C 1
ATOM 1391 O O . SER A 1 181 ? -3.937 3.387 -22.425 1.00 34.61 181 SER A O 1
ATOM 1394 N N . GLU A 1 182 ? -3.477 1.608 -23.720 1.00 25.42 182 GLU A N 1
ATOM 1395 C CA . GLU A 1 182 ? -2.308 2.246 -24.311 1.00 27.22 182 GLU A CA 1
ATOM 1396 C C . GLU A 1 182 ? -2.732 3.417 -25.178 1.00 25.59 182 GLU A C 1
ATOM 1397 O O . GLU A 1 182 ? -2.132 4.488 -25.077 1.00 26.03 182 GLU A O 1
ATOM 1403 N N . VAL A 1 183 ? -3.758 3.234 -26.019 1.00 24.66 183 VAL A N 1
ATOM 1404 C CA . VAL A 1 183 ? -4.140 4.281 -26.983 1.00 17.01 183 VAL A CA 1
ATOM 1405 C C . VAL A 1 183 ? -4.622 5.568 -26.288 1.00 23.81 183 VAL A C 1
ATOM 1406 O O . VAL A 1 183 ? -4.580 6.658 -26.862 1.00 24.54 183 VAL A O 1
ATOM 1410 N N . ALA A 1 184 ? -5.062 5.439 -25.043 1.00 23.19 184 ALA A N 1
ATOM 1411 C CA . ALA A 1 184 ? -5.549 6.580 -24.294 1.00 23.96 184 ALA A CA 1
ATOM 1412 C C . ALA A 1 184 ? -4.472 7.641 -24.096 1.00 25.32 184 ALA A C 1
ATOM 1413 O O . ALA A 1 184 ? -4.786 8.788 -23.786 1.00 25.72 184 ALA A O 1
ATOM 1415 N N . ARG A 1 185 ? -3.210 7.267 -24.270 1.00 22.36 185 ARG A N 1
ATOM 1416 C CA . ARG A 1 185 ? -2.143 8.224 -24.031 1.00 25.54 185 ARG A CA 1
ATOM 1417 C C . ARG A 1 185 ? -2.268 9.357 -25.039 1.00 24.76 185 ARG A C 1
ATOM 1418 O O . ARG A 1 185 ? -1.824 10.456 -24.766 1.00 25.58 185 ARG A O 1
ATOM 1426 N N . TRP A 1 186 ? -2.916 9.115 -26.178 1.00 20.23 186 TRP A N 1
ATOM 1427 C CA . TRP A 1 186 ? -3.038 10.180 -27.166 1.00 22.70 186 TRP A CA 1
ATOM 1428 C C . TRP A 1 186 ? -4.011 11.265 -26.706 1.00 28.13 186 TRP A C 1
ATOM 1429 O O . TRP A 1 186 ? -3.874 12.424 -27.108 1.00 25.50 186 TRP A O 1
ATOM 1440 N N . ALA A 1 187 ? -4.955 10.911 -25.833 1.00 18.03 187 ALA A N 1
ATOM 1441 C CA . ALA A 1 187 ? -5.893 11.906 -25.309 1.00 29.85 187 ALA A CA 1
ATOM 1442 C C . ALA A 1 187 ? -5.216 12.790 -24.257 1.00 26.21 187 ALA A C 1
ATOM 1443 O O . ALA A 1 187 ? -5.677 13.883 -23.978 1.00 27.44 187 ALA A O 1
ATOM 1445 N N . ILE A 1 188 ? -4.112 12.308 -23.693 1.00 24.41 188 ILE A N 1
ATOM 1446 C CA . ILE A 1 188 ? -3.278 13.109 -22.792 1.00 21.88 188 ILE A CA 1
ATOM 1447 C C . ILE A 1 188 ? -2.230 13.947 -23.571 1.00 30.61 188 ILE A C 1
ATOM 1448 O O . ILE A 1 188 ? -1.916 15.092 -23.213 1.00 31.13 188 ILE A O 1
ATOM 1453 N N . LYS A 1 189 ? -1.686 13.368 -24.635 1.00 23.98 189 LYS A N 1
ATOM 1454 C CA . LYS A 1 189 ? -0.602 14.005 -25.379 1.00 29.24 189 LYS A CA 1
ATOM 1455 C C . LYS A 1 189 ? -1.098 15.180 -26.216 1.00 28.64 189 LYS A C 1
ATOM 1456 O O . LYS A 1 189 ? -0.460 16.236 -26.263 1.00 30.74 189 LYS A O 1
ATOM 1462 N N . LYS A 1 190 ? -2.235 14.977 -26.870 1.00 25.48 190 LYS A N 1
ATOM 1463 C CA . LYS A 1 190 ? -2.797 15.936 -27.820 1.00 30.19 190 LYS A CA 1
ATOM 1464 C C . LYS A 1 190 ? -4.262 16.270 -27.533 1.00 27.79 190 LYS A C 1
ATOM 1465 O O . LYS A 1 190 ? -4.985 15.452 -26.951 1.00 21.30 190 LYS A O 1
ATOM 1471 N N . ASN A 1 191 ? -4.705 17.451 -27.961 1.00 25.86 191 ASN A N 1
ATOM 1472 C CA . ASN A 1 191 ? -6.136 17.735 -28.030 1.00 27.00 191 ASN A CA 1
ATOM 1473 C C . ASN A 1 191 ? -6.664 17.383 -29.433 1.00 27.17 191 ASN A C 1
ATOM 1474 O 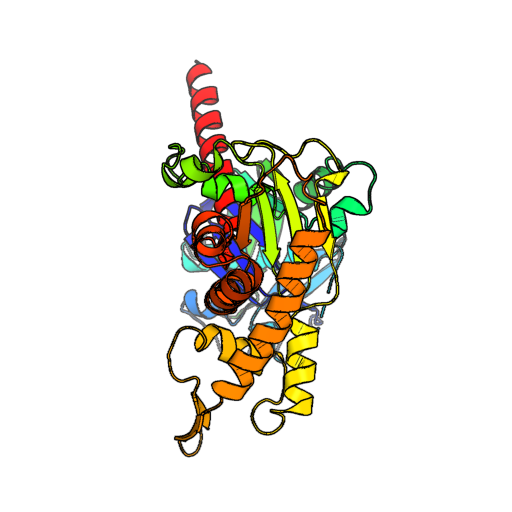O . ASN A 1 191 ? -5.907 16.939 -30.294 1.00 24.13 191 ASN A O 1
ATOM 1479 N N . PHE A 1 192 ? -7.950 17.571 -29.673 1.00 32.80 192 PHE A N 1
ATOM 1480 C CA . PHE A 1 192 ? -8.519 17.167 -30.963 1.00 37.25 192 PHE A CA 1
ATOM 1481 C C . PHE A 1 192 ? -8.019 18.026 -32.142 1.00 38.05 192 PHE A C 1
ATOM 1482 O O . PHE A 1 192 ? -8.205 17.665 -33.300 1.00 33.08 192 PHE A O 1
ATOM 1490 N N . ASP A 1 193 ? -7.392 19.159 -31.845 1.00 33.37 193 ASP A N 1
ATOM 1491 C CA . ASP A 1 193 ? -6.754 19.964 -32.882 1.00 27.80 193 ASP A CA 1
ATOM 1492 C C . ASP A 1 193 ? -5.318 19.532 -33.102 1.00 31.04 193 ASP A C 1
ATOM 1493 O O . ASP A 1 193 ? -4.576 20.212 -33.806 1.00 37.64 193 ASP A O 1
ATOM 1498 N N . LEU A 1 194 ? -4.931 18.418 -32.476 1.00 26.52 194 LEU A N 1
ATOM 1499 C CA . LEU A 1 194 ? -3.592 17.822 -32.617 1.00 32.20 194 LEU A CA 1
ATOM 1500 C C . LEU A 1 194 ? -2.472 18.735 -32.111 1.00 37.85 194 LEU A C 1
ATOM 1501 O O . LEU A 1 194 ? -1.326 18.623 -32.531 1.00 42.28 194 LEU A O 1
ATOM 1506 N N . GLU A 1 195 ? -2.820 19.633 -31.195 1.00 36.86 195 GLU A N 1
ATOM 1507 C CA . GLU A 1 195 ? -1.847 20.436 -30.474 1.00 29.53 195 GLU A CA 1
ATOM 1508 C C . GLU A 1 195 ? -1.352 19.660 -29.259 1.00 35.67 195 GLU A C 1
ATOM 1509 O O . GLU A 1 195 ? -2.156 19.014 -28.591 1.00 24.27 195 GLU A O 1
ATOM 1515 N N . ASP A 1 196 ? -0.041 19.704 -28.989 1.00 34.85 196 ASP A N 1
ATOM 1516 C CA . ASP A 1 196 ? 0.524 19.168 -27.737 1.00 31.12 196 ASP A CA 1
ATOM 1517 C C . ASP A 1 196 ? -0.107 19.865 -26.522 1.00 30.47 196 ASP A C 1
ATOM 1518 O O . ASP A 1 196 ? -0.191 21.082 -26.478 1.00 29.56 196 ASP A O 1
ATOM 1523 N N . LYS A 1 197 ? -0.543 19.079 -25.544 1.00 24.43 197 LYS A N 1
ATOM 1524 C CA . LYS A 1 197 ? -1.171 19.605 -24.342 1.00 33.39 197 LYS A CA 1
ATOM 1525 C C . LYS A 1 197 ? -0.138 19.966 -23.283 1.00 32.19 197 LYS A C 1
ATOM 1526 O O . LYS A 1 197 ? 0.730 19.159 -22.941 1.00 30.28 197 LYS A O 1
ATOM 1532 N N . ASP A 1 198 ? -0.245 21.180 -22.758 1.00 36.15 198 ASP A N 1
ATOM 1533 C CA . ASP A 1 198 ? 0.583 21.587 -21.637 1.00 33.95 198 ASP A CA 1
ATOM 1534 C C . ASP A 1 198 ? 0.435 20.591 -20.478 1.00 37.10 198 ASP A C 1
ATOM 1535 O O . ASP A 1 198 ? 1.394 20.290 -19.760 1.00 32.32 198 ASP A O 1
ATOM 1540 N N . TYR A 1 199 ? -0.785 20.092 -20.306 1.00 26.00 199 TYR A N 1
ATOM 1541 C CA . TYR A 1 199 ? -1.076 19.059 -19.327 1.00 32.36 199 TYR A CA 1
ATOM 1542 C C . TYR A 1 199 ? -0.118 17.846 -19.391 1.00 34.14 199 TYR A C 1
ATOM 1543 O O . TYR A 1 199 ? 0.186 17.227 -18.367 1.00 31.93 199 TYR A O 1
ATOM 1552 N N . ALA A 1 200 ? 0.355 17.502 -20.586 1.00 27.26 200 ALA A N 1
ATOM 1553 C CA . ALA A 1 200 ? 1.232 16.340 -20.728 1.00 29.11 200 ALA A CA 1
ATOM 1554 C C . ALA A 1 200 ? 2.667 16.617 -20.278 1.00 26.91 200 ALA A C 1
ATOM 1555 O O . ALA A 1 200 ? 3.476 15.684 -20.182 1.00 31.55 200 ALA A O 1
ATOM 1557 N N . GLU A 1 201 ? 2.985 17.885 -20.003 1.00 29.90 201 GLU A N 1
ATOM 1558 C CA . GLU A 1 201 ? 4.362 18.274 -19.679 1.00 26.94 201 GLU A CA 1
ATOM 1559 C C . GLU A 1 201 ? 4.809 17.730 -18.338 1.00 34.53 201 GLU A C 1
ATOM 1560 O O . GLU A 1 201 ? 6.006 17.560 -18.107 1.00 37.38 201 GLU A O 1
ATOM 1566 N N . GLN A 1 202 ? 3.852 17.458 -17.451 1.00 28.50 202 GLN A N 1
ATOM 1567 C CA . GLN A 1 202 ? 4.183 16.941 -16.128 1.00 31.52 202 GLN A CA 1
ATOM 1568 C C . GLN A 1 202 ? 4.709 15.507 -16.237 1.00 37.42 202 GLN A C 1
ATOM 1569 O O . GLN A 1 202 ? 5.309 14.993 -15.287 1.00 35.14 202 GLN A O 1
ATOM 1575 N N . PHE A 1 203 ? 4.484 14.873 -17.393 1.00 30.23 203 PHE A N 1
ATOM 1576 C CA . PHE A 1 203 ? 4.956 13.503 -17.626 1.00 33.28 203 PHE A CA 1
ATOM 1577 C C . PHE A 1 203 ? 6.182 13.462 -18.557 1.00 30.47 203 PHE A C 1
ATOM 1578 O O . PHE A 1 203 ? 6.633 12.389 -18.956 1.00 30.59 203 PHE A O 1
ATOM 1586 N N . LYS A 1 204 ? 6.710 14.632 -18.898 1.00 35.76 204 LYS A N 1
ATOM 1587 C CA . LYS A 1 204 ? 7.879 14.731 -19.778 1.00 40.32 204 LYS A CA 1
ATOM 1588 C C . LYS A 1 204 ? 9.085 13.946 -19.258 1.00 40.52 204 LYS A C 1
ATOM 1589 O O . LYS A 1 204 ? 9.804 13.325 -20.033 1.00 38.95 204 LYS A O 1
ATOM 1595 N N . ASN A 1 205 ? 9.298 13.967 -17.945 1.00 40.09 205 ASN A N 1
ATOM 1596 C CA . ASN A 1 205 ? 10.470 13.319 -17.366 1.00 39.44 205 ASN A CA 1
ATOM 1597 C C . ASN A 1 205 ? 10.172 12.163 -16.424 1.00 37.05 205 ASN A C 1
ATOM 1598 O O . ASN A 1 205 ? 10.978 11.857 -15.564 1.00 31.68 205 ASN A O 1
ATOM 1603 N N . TYR A 1 206 ? 9.021 11.522 -16.556 1.00 28.42 206 TYR A N 1
ATOM 1604 C CA . TYR A 1 206 ? 8.724 10.413 -15.666 1.00 28.50 206 TYR A CA 1
ATOM 1605 C C . TYR A 1 206 ? 8.137 9.267 -16.472 1.00 40.58 206 TYR A C 1
ATOM 1606 O O . TYR A 1 206 ? 7.285 9.478 -17.344 1.00 40.51 206 TYR A O 1
ATOM 1615 N N . ASP A 1 207 ? 8.615 8.055 -16.217 1.00 35.43 207 ASP A N 1
ATOM 1616 C CA . ASP A 1 207 ? 7.889 6.892 -16.700 1.00 36.68 207 ASP A CA 1
ATOM 1617 C C . ASP A 1 207 ? 6.512 6.928 -16.022 1.00 38.91 207 ASP A C 1
ATOM 1618 O O . ASP A 1 207 ? 6.395 7.334 -14.865 1.00 27.02 207 ASP A O 1
ATOM 1623 N N . VAL A 1 208 ? 5.479 6.522 -16.742 1.00 25.07 208 VAL A N 1
ATOM 1624 C CA . VAL A 1 208 ? 4.132 6.603 -16.227 1.00 25.08 208 VAL A CA 1
ATOM 1625 C C . VAL A 1 208 ? 3.434 5.258 -16.309 1.00 32.63 208 VAL A C 1
ATOM 1626 O O . VAL A 1 208 ? 3.445 4.604 -17.363 1.00 28.91 208 VAL A O 1
ATOM 1630 N N . VAL A 1 209 ? 2.823 4.847 -15.199 1.00 27.74 209 VAL A N 1
ATOM 1631 C CA . VAL A 1 209 ? 1.953 3.684 -15.226 1.00 30.28 209 VAL A CA 1
ATOM 1632 C C . VAL A 1 209 ? 0.495 4.086 -15.507 1.00 34.64 209 VAL A C 1
ATOM 1633 O O . VAL A 1 209 ? -0.201 4.658 -14.644 1.00 32.41 209 VAL A O 1
ATOM 1637 N N . PHE A 1 210 ? 0.044 3.794 -16.727 1.00 26.17 210 PHE A N 1
ATOM 1638 C CA . PHE A 1 210 ? -1.353 4.038 -17.109 1.00 29.77 210 PHE A CA 1
ATOM 1639 C C . PHE A 1 210 ? -2.240 2.974 -16.514 1.00 30.67 210 PHE A C 1
ATOM 1640 O O . PHE A 1 210 ? -2.047 1.798 -16.806 1.00 30.70 210 PHE A O 1
ATOM 1648 N N . CYS A 1 211 ? -3.203 3.375 -15.683 1.00 25.80 211 CYS A N 1
ATOM 1649 C CA . CYS A 1 211 ? -4.091 2.412 -15.025 1.00 22.81 211 CYS A CA 1
ATOM 1650 C C . CYS A 1 211 ? -5.539 2.536 -15.491 1.00 30.43 211 CYS A C 1
ATOM 1651 O O . CYS A 1 211 ? -6.292 3.388 -15.010 1.00 28.84 211 CYS A O 1
ATOM 1654 N N . ASP A 1 212 ? -5.906 1.683 -16.441 1.00 30.97 212 ASP A N 1
ATOM 1655 C CA . ASP A 1 212 ? -7.258 1.632 -16.985 1.00 24.23 212 ASP A CA 1
ATOM 1656 C C . ASP A 1 212 ? -8.149 0.778 -16.067 1.00 24.01 212 ASP A C 1
ATOM 1657 O O . ASP A 1 212 ? -8.223 -0.447 -16.215 1.00 26.93 212 ASP A O 1
ATOM 1662 N N . LEU A 1 213 ? -8.806 1.422 -15.107 1.00 22.74 213 LEU A N 1
ATOM 1663 C CA . LEU A 1 213 ? -9.603 0.682 -14.131 1.00 23.99 213 LEU A CA 1
ATOM 1664 C C . LEU A 1 213 ? -11.044 0.553 -14.601 1.00 31.13 213 LEU A C 1
ATOM 1665 O O . LEU A 1 213 ? -11.773 1.545 -14.636 1.00 26.09 213 LEU A O 1
ATOM 1670 N N . GLY A 1 214 ? -11.456 -0.669 -14.931 1.00 31.23 214 GLY A N 1
ATOM 1671 C CA . GLY A 1 214 ? -12.795 -0.915 -15.433 1.00 26.70 214 GLY A CA 1
ATOM 1672 C C . GLY A 1 214 ? -13.659 -1.764 -14.514 1.00 34.02 214 GLY A C 1
ATOM 1673 O O . GLY A 1 214 ? -13.224 -2.180 -13.440 1.00 37.30 214 GLY A O 1
ATOM 1674 N N . GLY A 1 215 ? -14.892 -2.020 -14.941 1.00 34.84 215 GLY A N 1
ATOM 1675 C CA . GLY A 1 215 ? -15.828 -2.836 -14.183 1.00 28.23 215 GLY A CA 1
ATOM 1676 C C . GLY A 1 215 ? -15.382 -4.281 -14.088 1.00 32.26 215 GLY A C 1
ATOM 1677 O O . GLY A 1 215 ? -15.530 -4.901 -13.041 1.00 39.41 215 GLY A O 1
ATOM 1678 N N . GLY A 1 216 ? -14.811 -4.817 -15.166 1.00 38.51 216 GLY A N 1
ATOM 1679 C CA . GLY A 1 216 ? -14.474 -6.233 -15.204 1.00 36.22 216 GLY A CA 1
ATOM 1680 C C . GLY A 1 216 ? -12.995 -6.580 -15.275 1.00 39.12 216 GLY A C 1
ATOM 1681 O O . GLY A 1 216 ? -12.603 -7.714 -14.980 1.00 42.90 216 GLY A O 1
ATOM 1682 N N . THR A 1 217 ? -12.174 -5.621 -15.691 1.00 33.83 217 THR A N 1
ATOM 1683 C CA . THR A 1 217 ? -10.713 -5.791 -15.696 1.00 32.24 217 THR A CA 1
ATOM 1684 C C . THR A 1 217 ? -9.999 -4.518 -15.251 1.00 32.53 217 THR A C 1
ATOM 1685 O O . THR A 1 217 ? -10.572 -3.417 -15.275 1.00 33.20 217 THR A O 1
ATOM 1689 N N . ASP A 1 218 ? -8.737 -4.676 -14.873 1.00 29.39 218 ASP A N 1
ATOM 1690 C CA . ASP A 1 218 ? -7.854 -3.543 -14.625 1.00 30.01 218 ASP A CA 1
ATOM 1691 C C . ASP A 1 218 ? -6.580 -3.698 -15.453 1.00 33.81 218 ASP A C 1
ATOM 1692 O O . ASP A 1 218 ? -5.794 -4.612 -15.226 1.00 42.16 218 ASP A O 1
ATOM 1697 N N . ASP A 1 219 ? -6.396 -2.812 -16.425 1.00 30.91 219 ASP A N 1
ATOM 1698 C CA . ASP A 1 219 ? -5.301 -2.946 -17.386 1.00 36.95 219 ASP A CA 1
ATOM 1699 C C . ASP A 1 219 ? -4.256 -1.851 -17.204 1.00 37.14 219 ASP A C 1
ATOM 1700 O O . ASP A 1 219 ? -4.587 -0.666 -17.100 1.00 38.59 219 ASP A O 1
ATOM 1705 N N . LEU A 1 220 ? -2.992 -2.251 -17.165 1.00 27.94 220 LEU A N 1
ATOM 1706 C CA . LEU A 1 220 ? -1.921 -1.301 -16.911 1.00 29.87 220 LEU A CA 1
ATOM 1707 C C . LEU A 1 220 ? -0.895 -1.300 -18.032 1.00 30.45 220 LEU A C 1
ATOM 1708 O O . LEU A 1 220 ? -0.508 -2.361 -18.542 1.00 27.85 220 LEU A O 1
ATOM 1713 N N . VAL A 1 221 ? -0.469 -0.101 -18.420 1.00 25.06 221 VAL A N 1
ATOM 1714 C CA . VAL A 1 221 ? 0.557 0.064 -19.444 1.00 28.97 221 VAL A CA 1
ATOM 1715 C C . VAL A 1 221 ? 1.724 0.902 -18.916 1.00 31.15 221 VAL A C 1
ATOM 1716 O O . VAL A 1 221 ? 1.512 1.955 -18.318 1.00 28.58 221 VAL A O 1
ATOM 1720 N N . LEU A 1 222 ? 2.953 0.445 -19.128 1.00 34.67 222 LEU A N 1
ATOM 1721 C CA . LEU A 1 222 ? 4.115 1.222 -18.685 1.00 30.28 222 LEU A CA 1
ATOM 1722 C C . LEU A 1 222 ? 4.628 2.090 -19.840 1.00 27.81 222 LEU A C 1
ATOM 1723 O O . LEU A 1 222 ? 5.136 1.574 -20.838 1.00 32.32 222 LEU A O 1
ATOM 1728 N N . LEU A 1 223 ? 4.453 3.406 -19.717 1.00 23.13 223 LEU A N 1
ATOM 1729 C CA . LEU A 1 223 ? 4.897 4.346 -20.746 1.00 25.28 223 LEU A CA 1
ATOM 1730 C C . LEU A 1 223 ? 6.185 5.048 -20.339 1.00 32.02 223 LEU A C 1
ATOM 1731 O O . LEU A 1 223 ? 6.216 5.764 -19.336 1.00 31.98 223 LEU A O 1
ATOM 1736 N N . PRO A 1 224 ? 7.249 4.858 -21.129 1.00 37.44 224 PRO A N 1
ATOM 1737 C CA . PRO A 1 224 ? 8.518 5.548 -20.890 1.00 34.15 224 PRO A CA 1
ATOM 1738 C C . PRO A 1 224 ? 8.339 7.061 -20.968 1.00 40.22 224 PRO A C 1
ATOM 1739 O O . PRO A 1 224 ? 7.448 7.530 -21.682 1.00 35.14 224 PRO A O 1
ATOM 1743 N N . ALA A 1 225 ? 9.184 7.783 -20.237 1.00 35.23 225 ALA A N 1
ATOM 1744 C CA . ALA A 1 225 ? 9.146 9.238 -20.097 1.00 40.72 225 ALA A CA 1
ATOM 1745 C C . ALA A 1 225 ? 8.688 9.989 -21.349 1.00 34.75 225 ALA A C 1
ATOM 1746 O O . ALA A 1 225 ? 9.195 9.763 -22.435 1.00 35.28 225 ALA A O 1
ATOM 1748 N N . GLY A 1 226 ? 7.731 10.897 -21.186 1.00 33.82 226 GLY A N 1
ATOM 1749 C CA . GLY A 1 226 ? 7.175 11.605 -22.329 1.00 36.94 226 GLY A CA 1
ATOM 1750 C C . GLY A 1 226 ? 6.005 10.885 -22.999 1.00 31.66 226 GLY A C 1
ATOM 1751 O O . GLY A 1 226 ? 5.671 11.175 -24.141 1.00 33.99 226 GLY A O 1
ATOM 1752 N N . LEU A 1 227 ? 5.392 9.947 -22.285 1.00 30.60 227 LEU A N 1
ATOM 1753 C CA . LEU A 1 227 ? 4.225 9.214 -22.786 1.00 31.00 227 LEU A CA 1
ATOM 1754 C C . LEU A 1 227 ? 4.509 8.555 -24.143 1.00 34.58 227 LEU A C 1
ATOM 1755 O O . LEU A 1 227 ? 3.684 8.594 -25.063 1.00 32.47 227 LEU A O 1
ATOM 1760 N N . LYS A 1 228 ? 5.684 7.940 -24.235 1.00 32.62 228 LYS A N 1
ATOM 1761 C CA . LYS A 1 228 ? 6.164 7.299 -25.453 1.00 31.25 228 LYS A CA 1
ATOM 1762 C C . LYS A 1 228 ? 5.601 5.887 -25.533 1.00 37.25 228 LYS A C 1
ATOM 1763 O O . LYS A 1 228 ? 5.059 5.394 -24.547 1.00 29.95 228 LYS A O 1
ATOM 1769 N N . PRO A 1 229 ? 5.706 5.232 -26.707 1.00 32.79 229 PRO A N 1
ATOM 1770 C CA . PRO A 1 229 ? 5.122 3.890 -26.788 1.00 33.71 229 PRO A CA 1
ATOM 1771 C C . PRO A 1 229 ? 5.792 2.912 -25.820 1.00 39.11 229 PRO A C 1
ATOM 1772 O O . PRO A 1 229 ? 6.966 3.077 -25.493 1.00 32.84 229 PRO A O 1
ATOM 1776 N N . PRO A 1 230 ? 5.042 1.905 -25.358 1.00 35.38 230 PRO A N 1
ATOM 1777 C CA . PRO A 1 230 ? 5.597 0.858 -24.491 1.00 34.48 230 PRO A CA 1
ATOM 1778 C C . PRO A 1 230 ? 6.794 0.206 -25.159 1.00 37.04 230 PRO A C 1
ATOM 1779 O O . PRO A 1 230 ? 6.797 0.092 -26.381 1.00 40.54 230 PRO A O 1
ATOM 1783 N N . LYS A 1 231 ? 7.790 -0.204 -24.380 1.00 42.04 231 LYS A N 1
ATOM 1784 C CA . LYS A 1 231 ? 9.019 -0.771 -24.946 1.00 45.99 231 LYS A CA 1
ATOM 1785 C C . LYS A 1 231 ? 8.817 -2.195 -25.457 1.00 49.72 231 LYS A C 1
ATOM 1786 O O . LYS A 1 231 ? 9.347 -2.567 -26.505 1.00 54.35 231 LYS A O 1
ATOM 1792 N N . SER A 1 232 ? 8.065 -2.995 -24.710 1.00 48.32 232 SER A N 1
ATOM 1793 C CA . SER A 1 232 ? 7.796 -4.374 -25.112 1.00 39.72 232 SER A CA 1
ATOM 1794 C C . SER A 1 232 ? 6.470 -4.908 -24.569 1.00 45.35 232 SER A C 1
ATOM 1795 O O . SER A 1 232 ? 5.725 -4.221 -23.870 1.00 46.00 232 SER A O 1
ATOM 1798 N N . ARG A 1 233 ? 6.214 -6.165 -24.882 1.00 44.26 233 ARG A N 1
ATOM 1799 C CA . ARG A 1 233 ? 5.026 -6.872 -24.449 1.00 45.33 233 ARG A CA 1
ATOM 1800 C C . ARG A 1 233 ? 4.863 -6.916 -22.926 1.00 48.18 233 ARG A C 1
ATOM 1801 O O . ARG A 1 233 ? 3.740 -6.971 -22.408 1.00 37.93 233 ARG A O 1
ATOM 1809 N N . ASP A 1 234 ? 5.983 -6.869 -22.212 1.00 48.60 234 ASP A N 1
ATOM 1810 C CA . ASP A 1 234 ? 5.960 -6.905 -20.750 1.00 47.71 234 ASP A CA 1
ATOM 1811 C C . ASP A 1 234 ? 5.397 -5.624 -20.144 1.00 45.68 234 ASP A C 1
ATOM 1812 O O . ASP A 1 234 ? 5.082 -5.586 -18.950 1.00 41.31 234 ASP A O 1
ATOM 1817 N N . SER A 1 235 ? 5.270 -4.583 -20.966 1.00 36.55 235 SER A N 1
ATOM 1818 C CA . SER A 1 235 ? 4.778 -3.290 -20.496 1.00 42.57 235 SER A CA 1
ATOM 1819 C C . SER A 1 235 ? 3.253 -3.213 -20.502 1.00 41.47 235 SER A C 1
ATOM 1820 O O . SER A 1 235 ? 2.681 -2.176 -20.158 1.00 31.28 235 SER A O 1
ATOM 1823 N N . PHE A 1 236 ? 2.615 -4.314 -20.900 1.00 33.36 236 PHE A N 1
ATOM 1824 C CA . PHE A 1 236 ? 1.158 -4.412 -20.984 1.00 33.89 236 PHE A CA 1
ATOM 1825 C C . PHE A 1 236 ? 0.669 -5.483 -20.029 1.00 35.40 236 PHE A C 1
ATOM 1826 O O . PHE A 1 236 ? 1.012 -6.652 -20.205 1.00 43.29 236 PHE A O 1
ATOM 1834 N N . VAL A 1 237 ? -0.155 -5.128 -19.046 1.00 35.55 237 VAL A N 1
ATOM 1835 C CA . VAL A 1 237 ? -0.643 -6.142 -18.115 1.00 33.15 237 VAL A CA 1
ATOM 1836 C C . VAL A 1 237 ? -2.137 -5.983 -17.832 1.00 40.73 237 VAL A C 1
ATOM 1837 O O . VAL A 1 237 ? -2.626 -4.871 -17.669 1.00 36.91 237 VAL A O 1
ATOM 1841 N N . SER A 1 238 ? -2.857 -7.107 -17.803 1.00 39.78 238 SER A N 1
ATOM 1842 C CA . SER A 1 238 ? -4.269 -7.119 -17.440 1.00 32.57 238 SER A CA 1
ATOM 1843 C C . SER A 1 238 ? -4.531 -7.939 -16.168 1.00 33.84 238 SER A C 1
ATOM 1844 O O . SER A 1 238 ? -3.977 -9.024 -16.008 1.00 41.98 238 SER A O 1
ATOM 1847 N N . ASN A 1 239 ? -5.374 -7.421 -15.269 1.00 33.65 239 ASN A N 1
ATOM 1848 C CA . ASN A 1 239 ? -5.769 -8.148 -14.044 1.00 44.69 239 ASN A CA 1
ATOM 1849 C C . ASN A 1 239 ? -7.247 -8.513 -13.994 1.00 54.65 239 ASN A C 1
ATOM 1850 O O . ASN A 1 239 ? -8.071 -7.771 -14.525 1.00 56.47 239 ASN A O 1
ATOM 1855 N N . THR A 1 240 ? -7.589 -9.621 -13.329 1.00 64.31 240 THR A N 1
ATOM 1856 C CA . THR A 1 240 ? -8.995 -9.980 -13.134 1.00 69.33 240 THR A CA 1
ATOM 1857 C C . THR A 1 240 ? -9.355 -10.491 -11.718 1.00 79.84 240 THR A C 1
ATOM 1858 O O . THR A 1 240 ? -9.367 -11.698 -11.444 1.00 78.55 240 THR A O 1
ATOM 1862 N N . ALA A 1 241 ? -9.633 -9.531 -10.831 1.00 84.69 242 ALA A N 1
ATOM 1863 C CA . ALA A 1 241 ? -10.400 -9.725 -9.586 1.00 75.86 242 ALA A CA 1
ATOM 1864 C C . ALA A 1 241 ? -11.354 -8.528 -9.476 1.00 65.26 242 ALA A C 1
ATOM 1865 O O . ALA A 1 241 ? -11.112 -7.595 -8.708 1.00 63.32 242 ALA A O 1
ATOM 1867 N N . PRO A 1 242 ? -12.445 -8.560 -10.257 1.00 56.01 243 PRO A N 1
ATOM 1868 C CA . PRO A 1 242 ? -13.118 -7.349 -10.744 1.00 48.52 243 PRO A CA 1
ATOM 1869 C C . PRO A 1 242 ? -13.872 -6.509 -9.723 1.00 46.76 243 PRO A C 1
ATOM 1870 O O . PRO A 1 242 ? -14.268 -6.973 -8.649 1.00 51.70 243 PRO A O 1
ATOM 1874 N N . PHE A 1 243 ? -14.079 -5.256 -10.109 1.00 37.97 244 PHE A N 1
ATOM 1875 C CA . PHE A 1 243 ? -14.865 -4.294 -9.349 1.00 40.21 244 PHE A CA 1
ATOM 1876 C C . PHE A 1 243 ? -16.325 -4.723 -9.159 1.00 40.78 244 PHE A C 1
ATOM 1877 O O . PHE A 1 243 ? -16.914 -4.508 -8.094 1.00 40.12 244 PHE A O 1
ATOM 1885 N N . LEU A 1 244 ? -16.907 -5.323 -10.193 1.00 39.90 245 LEU A N 1
ATOM 1886 C CA . LEU A 1 244 ? -18.300 -5.751 -10.122 1.00 46.95 245 LEU A CA 1
ATOM 1887 C C . LEU A 1 244 ? -18.507 -6.839 -9.067 1.00 48.41 245 LEU A C 1
ATOM 1888 O O . LEU A 1 244 ? -19.541 -6.873 -8.394 1.00 44.32 245 LEU A O 1
ATOM 1893 N N . ALA A 1 245 ? -17.522 -7.718 -8.915 1.00 48.85 246 ALA A N 1
ATOM 1894 C CA . ALA A 1 245 ? -17.619 -8.760 -7.903 1.00 49.80 246 ALA A CA 1
ATOM 1895 C C . ALA A 1 245 ? -17.556 -8.114 -6.531 1.00 50.57 246 ALA A C 1
ATOM 1896 O O . ALA A 1 245 ? -18.193 -8.571 -5.581 1.00 50.23 246 ALA A O 1
ATOM 1898 N N . HIS A 1 246 ? -16.801 -7.026 -6.439 1.00 49.90 247 HIS A N 1
ATOM 1899 C CA . HIS A 1 246 ? -16.652 -6.326 -5.170 1.00 50.68 247 HIS A CA 1
ATOM 1900 C C . HIS A 1 246 ? -17.971 -5.642 -4.795 1.00 49.08 247 HIS A C 1
ATOM 1901 O O . HIS A 1 246 ? -18.341 -5.590 -3.625 1.00 45.94 247 HIS A O 1
ATOM 1908 N N . LEU A 1 247 ? -18.685 -5.142 -5.797 1.00 37.63 248 LEU A N 1
ATOM 1909 C CA . LEU A 1 247 ? -19.970 -4.509 -5.561 1.00 38.24 248 LEU A CA 1
ATOM 1910 C C . LEU A 1 247 ? -21.048 -5.533 -5.178 1.00 44.13 248 LEU A C 1
ATOM 1911 O O . LEU A 1 247 ? -21.860 -5.292 -4.287 1.00 45.00 248 LEU A O 1
ATOM 1916 N N . GLU A 1 248 ? -21.054 -6.677 -5.848 1.00 44.21 249 GLU A N 1
ATOM 1917 C CA . GLU A 1 248 ? -22.107 -7.653 -5.628 1.00 48.03 249 GLU A CA 1
ATOM 1918 C C . GLU A 1 248 ? -21.895 -8.317 -4.275 1.00 50.82 249 GLU A C 1
ATOM 1919 O O . GLU A 1 248 ? -22.852 -8.746 -3.627 1.00 56.27 249 GLU A O 1
ATOM 1925 N N . LYS A 1 249 ? -20.646 -8.382 -3.827 1.00 46.89 250 LYS A N 1
ATOM 1926 C CA . LYS A 1 249 ? -20.388 -8.904 -2.491 1.00 47.15 250 LYS A CA 1
ATOM 1927 C C . LYS A 1 249 ? -20.848 -7.879 -1.466 1.00 47.14 250 LYS A C 1
ATOM 1928 O O . LYS A 1 249 ? -21.409 -8.231 -0.425 1.00 48.43 250 LYS A O 1
ATOM 1934 N N . LEU A 1 250 ? -20.621 -6.608 -1.782 1.00 45.96 251 LEU A N 1
ATOM 1935 C CA . LEU A 1 250 ? -21.068 -5.505 -0.938 1.00 49.39 251 LEU A CA 1
ATOM 1936 C C . LEU A 1 250 ? -22.589 -5.464 -0.853 1.00 49.71 251 LEU A C 1
ATOM 1937 O O . LEU A 1 250 ? -23.164 -5.258 0.227 1.00 50.40 251 LEU A O 1
ATOM 1942 N N . ARG A 1 251 ? -23.236 -5.656 -1.999 1.00 48.20 252 ARG A N 1
ATOM 1943 C CA . ARG A 1 251 ? -24.690 -5.637 -2.052 1.00 47.05 252 ARG A CA 1
ATOM 1944 C C . ARG A 1 251 ? -25.265 -6.752 -1.184 1.00 49.71 252 ARG A C 1
ATOM 1945 O O . ARG A 1 251 ? -26.094 -6.495 -0.315 1.00 51.29 252 ARG A O 1
ATOM 1953 N N . LYS A 1 252 ? -24.807 -7.980 -1.402 1.00 53.59 253 LYS A N 1
ATOM 1954 C CA . LYS A 1 252 ? -25.398 -9.130 -0.722 1.00 57.52 253 LYS A CA 1
ATOM 1955 C C . LYS A 1 252 ? -25.087 -9.134 0.775 1.00 63.99 253 LYS A C 1
ATOM 1956 O O . LYS A 1 252 ? -25.815 -9.742 1.563 1.00 62.83 253 LYS A O 1
ATOM 1962 N N . GLU A 1 253 ? -24.018 -8.449 1.171 1.00 62.70 254 GLU A N 1
ATOM 1963 C CA . GLU A 1 253 ? -23.629 -8.437 2.577 1.00 66.45 254 GLU A CA 1
ATOM 1964 C C . GLU A 1 253 ? -24.203 -7.256 3.352 1.00 68.18 254 GLU A C 1
ATOM 1965 O O . GLU A 1 253 ? -24.654 -7.422 4.486 1.00 72.96 254 GLU A O 1
ATOM 1971 N N . LYS A 1 254 ? -24.210 -6.071 2.748 1.00 63.42 255 LYS A N 1
ATOM 1972 C CA . LYS A 1 254 ? -24.528 -4.866 3.510 1.00 63.67 255 LYS A CA 1
ATOM 1973 C C . LYS A 1 254 ? -25.716 -4.037 3.001 1.00 65.10 255 LYS A C 1
ATOM 1974 O O . LYS A 1 254 ? -26.180 -3.129 3.698 1.00 52.54 255 LYS A O 1
ATOM 1980 N N . LEU A 1 255 ? -26.217 -4.345 1.804 1.00 60.43 256 LEU A N 1
ATOM 1981 C CA . LEU A 1 255 ? -27.213 -3.480 1.166 1.00 54.77 256 LEU A CA 1
ATOM 1982 C C . LEU A 1 255 ? -28.377 -4.212 0.490 1.00 53.18 256 LEU A C 1
ATOM 1983 O O . LEU A 1 255 ? -29.050 -3.638 -0.356 1.00 53.10 256 LEU A O 1
ATOM 1988 N N . LEU A 1 256 ? -28.626 -5.459 0.877 1.00 57.62 257 LEU A N 1
ATOM 1989 C CA . LEU A 1 256 ? -29.674 -6.285 0.272 1.00 62.09 257 LEU A CA 1
ATOM 1990 C C . LEU A 1 256 ? -31.044 -5.603 0.257 1.00 66.58 257 LEU A C 1
ATOM 1991 O O . LEU A 1 256 ? -31.889 -5.885 -0.594 1.00 70.79 257 LEU A O 1
ATOM 1996 N N . GLU A 1 257 ? -31.243 -4.699 1.207 1.00 71.08 258 GLU A N 1
ATOM 1997 C CA . GLU A 1 257 ? -32.490 -3.968 1.369 1.00 78.59 258 GLU A CA 1
ATOM 1998 C C . GLU A 1 257 ? -32.688 -2.966 0.237 1.00 73.81 258 GLU A C 1
ATOM 1999 O O . GLU A 1 257 ? -33.812 -2.629 -0.131 1.00 77.05 258 GLU A O 1
ATOM 2005 N N . HIS A 1 258 ? -31.577 -2.479 -0.304 1.00 66.85 259 HIS A N 1
ATOM 2006 C CA . HIS A 1 258 ? -31.602 -1.295 -1.156 1.00 64.11 259 HIS A CA 1
ATOM 2007 C C . HIS A 1 258 ? -31.395 -1.594 -2.636 1.00 54.53 259 HIS A C 1
ATOM 2008 O O . HIS A 1 258 ? -31.706 -0.761 -3.483 1.00 54.31 259 HIS A O 1
ATOM 2015 N N . PHE A 1 259 ? -30.870 -2.778 -2.944 1.00 54.02 260 PHE A N 1
ATOM 2016 C CA . PHE A 1 259 ? -30.540 -3.146 -4.321 1.00 52.93 260 PHE A CA 1
ATOM 2017 C C . PHE A 1 259 ? -30.769 -4.639 -4.584 1.00 69.11 260 PHE A C 1
ATOM 2018 O O . PHE A 1 259 ? -30.315 -5.496 -3.820 1.00 54.68 260 PHE A O 1
ATOM 2026 N N . ASP A 1 260 ? -31.493 -4.941 -5.662 1.00 71.32 261 ASP A N 1
ATOM 2027 C CA . ASP A 1 260 ? -31.783 -6.327 -6.031 1.00 69.26 261 ASP A CA 1
ATOM 2028 C C . ASP A 1 260 ? -30.805 -6.819 -7.080 1.00 61.44 261 ASP A C 1
ATOM 2029 O O . ASP A 1 260 ? -30.785 -7.998 -7.427 1.00 59.44 261 ASP A O 1
ATOM 2034 N N . SER A 1 261 ? -29.991 -5.910 -7.592 1.00 58.65 262 SER A N 1
ATOM 2035 C CA . SER A 1 261 ? -29.014 -6.291 -8.593 1.00 58.12 262 SER A CA 1
ATOM 2036 C C . SER A 1 261 ? -27.777 -5.428 -8.453 1.00 55.21 262 SER A C 1
ATOM 2037 O O . SER A 1 261 ? -27.845 -4.310 -7.948 1.00 53.34 262 SER A O 1
ATOM 2040 N N . VAL A 1 262 ? -26.646 -5.945 -8.910 1.00 51.91 263 VAL A N 1
ATOM 2041 C CA . VAL A 1 262 ? -25.410 -5.200 -8.822 1.00 51.79 263 VAL A CA 1
ATOM 2042 C C . VAL A 1 262 ? -25.449 -4.004 -9.775 1.00 54.85 263 VAL A C 1
ATOM 2043 O O . VAL A 1 262 ? -24.791 -2.989 -9.545 1.00 57.87 263 VAL A O 1
ATOM 2047 N N . ARG A 1 263 ? -26.245 -4.118 -10.831 1.00 55.30 264 ARG A N 1
ATOM 2048 C CA . ARG A 1 263 ? -26.337 -3.061 -11.826 1.00 55.10 264 ARG A CA 1
ATOM 2049 C C . ARG A 1 263 ? -26.983 -1.822 -11.213 1.00 54.80 264 ARG A C 1
ATOM 2050 O O . ARG A 1 263 ? -26.551 -0.700 -11.464 1.00 52.61 264 ARG A O 1
ATOM 2058 N N . GLU A 1 264 ? -28.014 -2.037 -10.401 1.00 45.84 265 GLU A N 1
ATOM 2059 C CA . GLU A 1 264 ? -28.632 -0.962 -9.624 1.00 50.45 265 GLU A CA 1
ATOM 2060 C C . GLU A 1 264 ? -27.624 -0.263 -8.696 1.00 48.92 265 GLU A C 1
ATOM 2061 O O . GLU A 1 264 ? -27.562 0.966 -8.626 1.00 47.97 265 GLU A O 1
ATOM 2067 N N . LEU A 1 265 ? -26.846 -1.047 -7.966 1.00 43.59 266 LEU A N 1
ATOM 2068 C CA . LEU A 1 265 ? -25.906 -0.467 -7.006 1.00 45.32 266 LEU A CA 1
ATOM 2069 C C . LEU A 1 265 ? -24.821 0.308 -7.750 1.00 39.80 266 LEU A C 1
ATOM 2070 O O . LEU A 1 265 ? -24.449 1.419 -7.372 1.00 41.97 266 LEU A O 1
ATOM 2075 N N . GLU A 1 266 ? -24.345 -0.292 -8.832 1.00 39.02 267 GLU A N 1
ATOM 2076 C CA . GLU A 1 266 ? -23.399 0.346 -9.740 1.00 41.80 267 GLU A CA 1
ATOM 2077 C C . GLU A 1 266 ? -23.919 1.686 -10.272 1.00 41.89 267 GLU A C 1
ATOM 2078 O O . GLU A 1 266 ? -23.185 2.664 -10.292 1.00 45.54 267 GLU A O 1
ATOM 2084 N N . LYS A 1 267 ? -25.188 1.731 -10.677 1.00 43.87 268 LYS A N 1
ATOM 2085 C CA . LYS A 1 267 ? -25.779 2.959 -11.208 1.00 41.35 268 LYS A CA 1
ATOM 2086 C C . LYS A 1 267 ? -25.936 4.035 -10.137 1.00 45.83 268 LYS A C 1
ATOM 2087 O O . LYS A 1 267 ? -25.622 5.197 -10.373 1.00 50.74 268 LYS A O 1
ATOM 2093 N N . PHE A 1 268 ? -26.444 3.649 -8.971 1.00 41.43 269 PHE A N 1
ATOM 2094 C CA . PHE A 1 268 ? -26.532 4.557 -7.831 1.00 42.68 269 PHE A CA 1
ATOM 2095 C C . PHE A 1 268 ? -25.164 5.161 -7.456 1.00 44.63 269 PHE A C 1
ATOM 2096 O O . PHE A 1 268 ? -25.062 6.354 -7.175 1.00 44.09 269 PHE A O 1
ATOM 2104 N N . ILE A 1 269 ? -24.116 4.345 -7.472 1.00 45.19 270 ILE A N 1
ATOM 2105 C CA . ILE A 1 269 ? -22.784 4.830 -7.103 1.00 48.02 270 ILE A CA 1
ATOM 2106 C C . ILE A 1 269 ? -22.224 5.904 -8.052 1.00 43.61 270 ILE A C 1
ATOM 2107 O O . ILE A 1 269 ? -21.868 6.984 -7.599 1.00 48.93 270 ILE A O 1
ATOM 2112 N N . TYR A 1 270 ? -22.149 5.645 -9.352 1.00 37.32 271 TYR A N 1
ATOM 2113 C CA . TYR A 1 270 ? -21.571 6.670 -10.233 1.00 37.79 271 TYR A CA 1
ATOM 2114 C C . TYR A 1 270 ? -22.499 7.876 -10.367 1.00 37.95 271 TYR A C 1
ATOM 2115 O O . TYR A 1 270 ? -22.030 9.002 -10.492 1.00 39.61 271 TYR A O 1
ATOM 2124 N N . SER A 1 271 ? -23.806 7.646 -10.299 1.00 41.14 272 SER A N 1
ATOM 2125 C CA . SER A 1 271 ? -24.757 8.750 -10.220 1.00 43.18 272 SER A CA 1
ATOM 2126 C C . SER A 1 271 ? -24.551 9.607 -8.975 1.00 42.49 272 SER A C 1
ATOM 2127 O O . SER A 1 271 ? -24.807 10.804 -9.026 1.00 43.28 272 SER A O 1
ATOM 2130 N N . ASN A 1 272 ? -24.101 9.010 -7.866 1.00 44.79 273 ASN A N 1
ATOM 2131 C CA . ASN A 1 272 ? -24.101 9.713 -6.574 1.00 51.77 273 ASN A CA 1
ATOM 2132 C C . ASN A 1 272 ? -22.747 9.947 -5.921 1.00 61.12 273 ASN A C 1
ATOM 2133 O O . ASN A 1 272 ? -22.640 10.750 -4.990 1.00 59.39 273 ASN A O 1
ATOM 2138 N N . ILE A 1 273 ? -21.724 9.229 -6.372 1.00 68.04 274 ILE A N 1
ATOM 2139 C CA . ILE A 1 273 ? -20.375 9.520 -5.928 1.00 70.81 274 ILE A CA 1
ATOM 2140 C C . ILE A 1 273 ? -20.091 10.955 -6.354 1.00 79.20 274 ILE A C 1
ATOM 2141 O O . ILE A 1 273 ? -20.571 11.407 -7.400 1.00 85.99 274 ILE A O 1
ATOM 2146 N N . GLY A 1 274 ? -19.348 11.691 -5.540 1.00 74.04 275 GLY A N 1
ATOM 2147 C CA . GLY A 1 274 ? -19.010 13.050 -5.911 1.00 73.04 275 GLY A CA 1
ATOM 2148 C C . GLY A 1 274 ? -19.813 14.097 -5.167 1.00 75.18 275 GLY A C 1
ATOM 2149 O O . GLY A 1 274 ? -19.412 15.260 -5.115 1.00 78.39 275 GLY A O 1
ATOM 2150 N N . LYS A 1 275 ? -20.951 13.705 -4.600 1.00 72.84 276 LYS A N 1
ATOM 2151 C CA . LYS A 1 275 ? -21.639 14.602 -3.679 1.00 74.11 276 LYS A CA 1
ATOM 2152 C C . LYS A 1 275 ? -21.511 14.113 -2.236 1.00 75.59 276 LYS A C 1
ATOM 2153 O O . LYS A 1 275 ? -21.194 12.949 -1.980 1.00 74.03 276 LYS A O 1
ATOM 2159 N N . THR A 1 276 ? -21.741 15.032 -1.303 1.00 76.47 277 THR A N 1
ATOM 2160 C CA . THR A 1 276 ? -21.489 14.803 0.115 1.00 74.69 277 THR A CA 1
ATOM 2161 C C . THR A 1 276 ? -22.373 13.713 0.707 1.00 70.44 277 THR A C 1
ATOM 2162 O O . THR A 1 276 ? -21.949 12.960 1.584 1.00 70.86 277 THR A O 1
ATOM 2166 N N . LYS A 1 277 ? -23.609 13.643 0.232 1.00 66.47 278 LYS A N 1
ATOM 2167 C CA . LYS A 1 277 ? -24.552 12.657 0.731 1.00 61.57 278 LYS A CA 1
ATOM 2168 C C . LYS A 1 277 ? -24.951 11.713 -0.397 1.00 64.91 278 LYS A C 1
ATOM 2169 O O . LYS A 1 277 ? -25.382 12.157 -1.463 1.00 70.91 278 LYS A O 1
ATOM 2175 N N . MET A 1 278 ? -24.789 10.414 -0.172 1.00 62.32 279 MET A N 1
ATOM 2176 C CA . MET A 1 278 ? -25.241 9.423 -1.141 1.00 59.36 279 MET A CA 1
ATOM 2177 C C . MET A 1 278 ? -26.579 8.854 -0.662 1.00 59.76 279 MET A C 1
ATOM 2178 O O . MET A 1 278 ? -26.631 7.948 0.179 1.00 55.52 279 MET A O 1
ATOM 2183 N N . GLU A 1 279 ? -27.661 9.415 -1.195 1.00 61.85 280 GLU A N 1
ATOM 2184 C CA . GLU A 1 279 ? -28.999 9.136 -0.688 1.00 64.45 280 GLU A CA 1
ATOM 2185 C C . GLU A 1 279 ? -29.835 8.296 -1.647 1.00 67.22 280 GLU A C 1
ATOM 2186 O O . GLU A 1 279 ? -29.953 8.611 -2.834 1.00 75.94 280 GLU A O 1
ATOM 2192 N N . ARG A 1 280 ? -30.402 7.222 -1.104 1.00 64.05 281 ARG A N 1
ATOM 2193 C CA . ARG A 1 280 ? -31.274 6.315 -1.836 1.00 72.18 281 ARG A CA 1
ATOM 2194 C C . ARG A 1 280 ? -32.731 6.728 -1.614 1.00 87.92 281 ARG A C 1
ATOM 2195 O O . ARG A 1 280 ? -33.154 6.968 -0.470 1.00 95.48 281 ARG A O 1
ATOM 2203 N N . ARG A 1 281 ? -33.475 6.810 -2.724 1.00 91.84 282 ARG A N 1
ATOM 2204 C CA . ARG A 1 281 ? -34.817 7.413 -2.779 1.00 90.28 282 ARG A CA 1
ATOM 2205 C C . ARG A 1 281 ? -35.930 6.446 -3.203 1.00 95.21 282 ARG A C 1
ATOM 2206 O O . ARG A 1 281 ? -36.165 6.286 -4.395 1.00 102.03 282 ARG A O 1
ATOM 2214 N N . ASP A 1 282 ? -36.659 5.835 -2.273 1.00 94.13 283 ASP A N 1
ATOM 2215 C CA . ASP A 1 282 ? -37.741 4.946 -2.721 1.00 88.06 283 ASP A CA 1
ATOM 2216 C C . ASP A 1 282 ? -38.791 5.723 -3.542 1.00 79.96 283 ASP A C 1
ATOM 2217 O O . ASP A 1 282 ? -39.288 6.758 -3.102 1.00 75.00 283 ASP A O 1
ATOM 2222 N N . GLY A 1 283 ? -39.111 5.229 -4.738 1.00 76.24 284 GLY A N 1
ATOM 2223 C CA . GLY A 1 283 ? -40.046 5.912 -5.626 1.00 79.20 284 GLY A CA 1
ATOM 2224 C C . GLY A 1 283 ? -41.486 6.066 -5.143 1.00 87.44 284 GLY A C 1
ATOM 2225 O O . GLY A 1 283 ? -42.163 7.049 -5.469 1.00 81.83 284 GLY A O 1
ATOM 2226 N N . ASN A 1 284 ? -41.951 5.093 -4.362 1.00 97.40 285 ASN A N 1
ATOM 2227 C CA . ASN A 1 284 ? -43.331 5.062 -3.866 1.00 104.02 285 ASN A CA 1
ATOM 2228 C C . ASN A 1 284 ? -43.661 6.141 -2.840 1.00 95.57 285 ASN A C 1
ATOM 2229 O O . ASN A 1 284 ? -44.674 6.842 -2.957 1.00 95.44 285 ASN A O 1
ATOM 2234 N N . THR A 1 285 ? -42.816 6.243 -1.815 1.00 86.51 286 THR A N 1
ATOM 2235 C CA . THR A 1 285 ? -43.108 7.085 -0.658 1.00 88.78 286 THR A CA 1
ATOM 2236 C C . THR A 1 285 ? -42.070 8.190 -0.466 1.00 86.34 286 THR A C 1
ATOM 2237 O O . THR A 1 285 ? -42.225 9.053 0.397 1.00 84.93 286 THR A O 1
ATOM 2241 N N . GLY A 1 286 ? -41.013 8.155 -1.271 1.00 82.75 287 GLY A N 1
ATOM 2242 C CA . GLY A 1 286 ? -39.952 9.141 -1.184 1.00 84.57 287 GLY A CA 1
ATOM 2243 C C . GLY A 1 286 ? -39.153 9.174 0.102 1.00 88.11 287 GLY A C 1
ATOM 2244 O O . GLY A 1 286 ? -38.663 10.240 0.495 1.00 88.63 287 GLY A O 1
ATOM 2245 N N . GLN A 1 287 ? -39.005 8.022 0.754 1.00 85.76 288 GLN A N 1
ATOM 2246 C CA . GLN A 1 287 ? -38.322 7.960 2.056 1.00 83.38 288 GLN A CA 1
ATOM 2247 C C . GLN A 1 287 ? -36.784 7.934 1.901 1.00 86.39 288 GLN A C 1
ATOM 2248 O O . GLN A 1 287 ? -36.279 7.473 0.866 1.00 79.65 288 GLN A O 1
ATOM 2254 N N . LYS A 1 288 ? -36.044 8.394 2.914 1.00 90.15 289 LYS A N 1
ATOM 2255 C CA . LYS A 1 288 ? -34.620 8.597 2.719 1.00 85.22 289 LYS A CA 1
ATOM 2256 C C . LYS A 1 288 ? -33.633 7.807 3.553 1.00 77.96 289 LYS A C 1
ATOM 2257 O O . LYS A 1 288 ? -33.740 7.730 4.771 1.00 79.55 289 LYS A O 1
ATOM 2263 N N . PHE A 1 289 ? -32.649 7.242 2.849 1.00 69.54 290 PHE A N 1
ATOM 2264 C CA . PHE A 1 289 ? -31.618 6.351 3.395 1.00 66.15 290 PHE A CA 1
ATOM 2265 C C . PHE A 1 289 ? -30.231 6.837 2.997 1.00 62.83 290 PHE A C 1
ATOM 2266 O O . PHE A 1 289 ? -29.836 6.744 1.836 1.00 63.21 290 PHE A O 1
ATOM 2274 N N . ASP A 1 290 ? -29.510 7.382 3.969 1.00 62.52 291 ASP A N 1
ATOM 2275 C CA . ASP A 1 290 ? -28.131 7.809 3.761 1.00 63.45 291 ASP A CA 1
ATOM 2276 C C . ASP A 1 290 ? -27.232 6.576 3.731 1.00 61.56 291 ASP A C 1
ATOM 2277 O O . ASP A 1 290 ? -27.071 5.892 4.741 1.00 62.40 291 ASP A O 1
ATOM 2282 N N . LEU A 1 291 ? -26.666 6.294 2.563 1.00 55.95 292 LEU A N 1
ATOM 2283 C CA . LEU A 1 291 ? -25.821 5.123 2.384 1.00 52.25 292 LEU A CA 1
ATOM 2284 C C . LEU A 1 291 ? -24.351 5.517 2.254 1.00 50.64 292 LEU A C 1
ATOM 2285 O O . LEU A 1 291 ? -23.524 4.674 1.944 1.00 44.58 292 LEU A O 1
ATOM 2290 N N . THR A 1 292 ? -24.042 6.790 2.500 1.00 46.23 293 THR A N 1
ATOM 2291 C CA . THR A 1 292 ? -22.717 7.353 2.218 1.00 51.74 293 THR A CA 1
ATOM 2292 C C . THR A 1 292 ? -21.558 6.631 2.892 1.00 50.94 293 THR A C 1
ATOM 2293 O O . THR A 1 292 ? -20.585 6.267 2.230 1.00 57.12 293 THR A O 1
ATOM 2297 N N . ASP A 1 293 ? -21.651 6.454 4.205 1.00 48.04 294 ASP A N 1
ATOM 2298 C CA . ASP A 1 293 ? -20.582 5.817 4.975 1.00 51.03 294 ASP A CA 1
ATOM 2299 C C . ASP A 1 293 ? -20.273 4.412 4.467 1.00 51.20 294 ASP A C 1
ATOM 2300 O O . ASP A 1 293 ? -19.105 4.039 4.319 1.00 44.56 294 ASP A O 1
ATOM 2305 N N . ILE A 1 294 ? -21.323 3.639 4.209 1.00 45.23 295 ILE A N 1
ATOM 2306 C CA . ILE A 1 294 ? -21.162 2.251 3.809 1.00 44.74 295 ILE A CA 1
ATOM 2307 C C . ILE A 1 294 ? -20.425 2.175 2.483 1.00 49.43 295 ILE A C 1
ATOM 2308 O O . ILE A 1 294 ? -19.553 1.326 2.272 1.00 48.47 295 ILE A O 1
ATOM 2313 N N . ILE A 1 295 ? -20.759 3.099 1.599 1.00 43.51 296 ILE A N 1
ATOM 2314 C CA . ILE A 1 295 ? -20.237 3.054 0.259 1.00 41.85 296 ILE A CA 1
ATOM 2315 C C . ILE A 1 295 ? -18.793 3.580 0.165 1.00 40.40 296 ILE A C 1
ATOM 2316 O O . ILE A 1 295 ? -17.935 2.900 -0.389 1.00 39.81 296 ILE A O 1
ATOM 2321 N N . LYS A 1 296 ? -18.512 4.759 0.718 1.00 40.16 297 LYS A N 1
ATOM 2322 C CA . LYS A 1 296 ? -17.151 5.302 0.637 1.00 41.52 297 LYS A CA 1
ATOM 2323 C C . LYS A 1 296 ? -16.161 4.364 1.316 1.00 40.56 297 LYS A C 1
ATOM 2324 O O . LYS A 1 296 ? -15.024 4.229 0.875 1.00 47.10 297 LYS A O 1
ATOM 2330 N N . LYS A 1 297 ? -16.610 3.698 2.373 1.00 42.29 298 LYS A N 1
ATOM 2331 C CA . LYS A 1 297 ? -15.774 2.738 3.083 1.00 40.47 298 LYS A CA 1
ATOM 2332 C C . LYS A 1 297 ? -15.445 1.550 2.179 1.00 48.86 298 LYS A C 1
ATOM 2333 O O . LYS A 1 297 ? -14.280 1.157 2.064 1.00 44.58 298 LYS A O 1
ATOM 2339 N N . SER A 1 298 ? -16.462 0.997 1.523 1.00 40.61 299 SER A N 1
ATOM 2340 C CA . SER A 1 298 ? -16.244 -0.106 0.592 1.00 45.46 299 SER A CA 1
ATOM 2341 C C . SER A 1 298 ? -15.361 0.291 -0.598 1.00 45.35 299 SER A C 1
ATOM 2342 O O . SER A 1 298 ? -14.520 -0.492 -1.055 1.00 40.36 299 SER A O 1
ATOM 2345 N N . LEU A 1 299 ? -15.554 1.504 -1.102 1.00 40.09 300 LEU A N 1
ATOM 2346 C CA . LEU A 1 299 ? -14.759 1.973 -2.225 1.00 33.71 300 LEU A CA 1
ATOM 2347 C C . LEU A 1 299 ? -13.303 2.181 -1.814 1.00 38.84 300 LEU A C 1
ATOM 2348 O O . LEU A 1 299 ? -12.395 1.993 -2.623 1.00 43.22 300 LEU A O 1
ATOM 2353 N N . LYS A 1 300 ? -13.084 2.574 -0.565 1.00 35.00 301 LYS A N 1
ATOM 2354 C CA . LYS A 1 300 ? -11.725 2.818 -0.098 1.00 44.83 301 LYS A CA 1
ATOM 2355 C C . LYS A 1 300 ? -10.976 1.498 -0.006 1.00 45.56 301 LYS A C 1
ATOM 2356 O O . LYS A 1 300 ? -9.814 1.420 -0.410 1.00 47.19 301 LYS A O 1
ATOM 2362 N N . GLU A 1 301 ? -11.649 0.468 0.516 1.00 37.11 302 GLU A N 1
ATOM 2363 C CA . GLU A 1 301 ? -11.109 -0.901 0.526 1.00 45.07 302 GLU A CA 1
ATOM 2364 C C . GLU A 1 301 ? -10.630 -1.324 -0.856 1.00 42.95 302 GLU A C 1
ATOM 2365 O O . GLU A 1 301 ? -9.481 -1.745 -1.022 1.00 40.95 302 GLU A O 1
ATOM 2371 N N . TYR A 1 302 ? -11.531 -1.223 -1.833 1.00 35.15 303 TYR A N 1
ATOM 2372 C CA . TYR A 1 302 ? -11.234 -1.610 -3.201 1.00 37.92 303 TYR A CA 1
ATOM 2373 C C . TYR A 1 302 ? -10.049 -0.813 -3.750 1.00 35.62 303 TYR A C 1
ATOM 2374 O O . TYR A 1 302 ? -9.141 -1.373 -4.355 1.00 42.24 303 TYR A O 1
ATOM 2383 N N . THR A 1 303 ? -10.058 0.493 -3.518 1.00 38.10 304 THR A N 1
ATOM 2384 C CA . THR A 1 303 ? -8.994 1.375 -3.992 1.00 33.47 304 THR A CA 1
ATOM 2385 C C . THR A 1 303 ? -7.633 0.969 -3.406 1.00 39.68 304 THR A C 1
ATOM 2386 O O . THR A 1 303 ? -6.611 0.986 -4.100 1.00 38.00 304 THR A O 1
ATOM 2390 N N . GLU A 1 304 ? -7.624 0.579 -2.134 1.00 38.11 305 GLU A N 1
ATOM 2391 C CA . GLU A 1 304 ? -6.396 0.126 -1.495 1.00 41.87 305 GLU A CA 1
ATOM 2392 C C . GLU A 1 304 ? -5.844 -1.104 -2.229 1.00 41.65 305 GLU A C 1
ATOM 2393 O O . GLU A 1 304 ? -4.642 -1.214 -2.458 1.00 42.95 305 GLU A O 1
ATOM 2399 N N . ILE A 1 305 ? -6.726 -2.004 -2.638 1.00 44.28 306 ILE A N 1
ATOM 2400 C CA . ILE A 1 305 ? -6.313 -3.126 -3.468 1.00 46.43 306 ILE A CA 1
ATOM 2401 C C . ILE A 1 305 ? -5.777 -2.635 -4.833 1.00 44.26 306 ILE A C 1
ATOM 2402 O O . ILE A 1 305 ? -4.771 -3.139 -5.319 1.00 42.94 306 ILE A O 1
ATOM 2407 N N . LYS A 1 306 ? -6.420 -1.637 -5.438 1.00 41.04 307 LYS A N 1
ATOM 2408 C CA . LYS A 1 306 ? -5.968 -1.152 -6.745 1.00 36.64 307 LYS A CA 1
ATOM 2409 C C . LYS A 1 306 ? -4.596 -0.476 -6.669 1.00 36.97 307 LYS A C 1
ATOM 2410 O O . LYS A 1 306 ? -3.711 -0.767 -7.477 1.00 36.37 307 LYS A O 1
ATOM 2416 N N . ILE A 1 307 ? -4.411 0.413 -5.698 1.00 36.37 308 ILE A N 1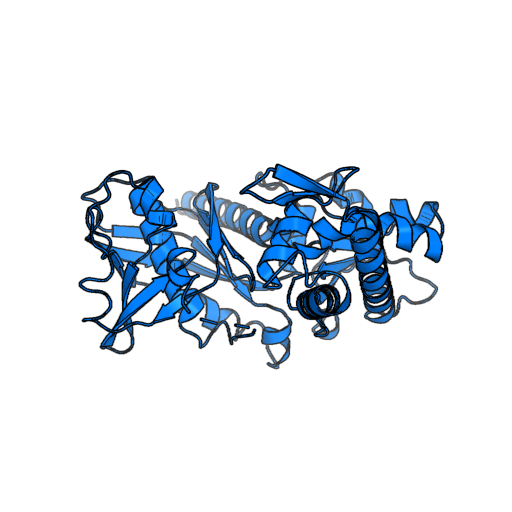
ATOM 2417 C CA . ILE A 1 307 ? -3.150 1.130 -5.582 1.00 36.47 308 ILE A CA 1
ATOM 2418 C C . ILE A 1 307 ? -2.011 0.135 -5.405 1.00 42.20 308 ILE A C 1
ATOM 2419 O O . ILE A 1 307 ? -0.966 0.265 -6.037 1.00 44.60 308 ILE A O 1
ATOM 2424 N N . ALA A 1 308 ? -2.237 -0.875 -4.567 1.00 42.68 309 ALA A N 1
ATOM 2425 C CA . ALA A 1 308 ? -1.226 -1.892 -4.280 1.00 44.62 309 ALA A CA 1
ATOM 2426 C C . ALA A 1 308 ? -0.926 -2.747 -5.507 1.00 45.21 309 ALA A C 1
ATOM 2427 O O . ALA A 1 308 ? 0.223 -3.111 -5.738 1.00 46.93 309 ALA A O 1
ATOM 2429 N N . GLN A 1 309 ? -1.957 -3.068 -6.288 1.00 40.52 310 GLN A N 1
ATOM 2430 C CA . GLN A 1 309 ? -1.764 -3.809 -7.529 1.00 42.91 310 GLN A CA 1
ATOM 2431 C C . GLN A 1 309 ? -0.879 -3.021 -8.494 1.00 40.93 310 GLN A C 1
ATOM 2432 O O . GLN A 1 309 ? 0.079 -3.555 -9.045 1.00 41.46 310 GLN A O 1
ATOM 2438 N N . ALA A 1 310 ? -1.207 -1.746 -8.687 1.00 35.24 311 ALA A N 1
ATOM 2439 C CA . ALA A 1 310 ? -0.493 -0.898 -9.632 1.00 32.14 311 ALA A CA 1
ATOM 2440 C C . ALA A 1 310 ? 0.955 -0.726 -9.214 1.00 45.49 311 ALA A C 1
ATOM 2441 O O . ALA A 1 310 ? 1.871 -0.795 -10.039 1.00 44.80 311 ALA A O 1
ATOM 2443 N N . GLU A 1 311 ? 1.149 -0.499 -7.921 1.00 45.98 312 GLU A N 1
ATOM 2444 C CA . GLU A 1 311 ? 2.478 -0.362 -7.350 1.00 45.94 312 GLU A CA 1
ATOM 2445 C C . GLU A 1 311 ? 3.307 -1.623 -7.613 1.00 48.91 312 GLU A C 1
ATOM 2446 O O . GLU A 1 311 ? 4.494 -1.541 -7.926 1.00 43.08 312 GLU A O 1
ATOM 2452 N N . ASN A 1 312 ? 2.672 -2.787 -7.503 1.00 51.79 313 ASN A N 1
ATOM 2453 C CA . ASN A 1 312 ? 3.390 -4.064 -7.597 1.00 52.02 313 ASN A CA 1
ATOM 2454 C C . ASN A 1 312 ? 3.474 -4.637 -9.007 1.00 52.84 313 ASN A C 1
ATOM 2455 O O . ASN A 1 312 ? 4.203 -5.596 -9.252 1.00 42.77 313 ASN A O 1
ATOM 2460 N N . THR A 1 313 ? 2.711 -4.058 -9.925 1.00 51.23 314 THR A N 1
ATOM 2461 C CA . THR A 1 313 ? 2.642 -4.570 -11.284 1.00 45.91 314 THR A CA 1
ATOM 2462 C C . THR A 1 313 ? 3.934 -4.279 -12.015 1.00 44.32 314 THR A C 1
ATOM 2463 O O . THR A 1 313 ? 4.478 -5.131 -12.705 1.00 41.44 314 THR A O 1
ATOM 2467 N N . PHE A 1 314 ? 4.413 -3.053 -11.868 1.00 45.74 315 PHE A N 1
ATOM 2468 C CA . PHE A 1 314 ? 5.667 -2.653 -12.478 1.00 50.27 315 PHE A CA 1
ATOM 2469 C C . PHE A 1 314 ? 6.573 -2.188 -11.345 1.00 62.27 315 PHE A C 1
ATOM 2470 O O . PHE A 1 314 ? 6.451 -1.056 -10.860 1.00 65.51 315 PHE A O 1
ATOM 2478 N N . PRO A 1 315 ? 7.457 -3.083 -10.889 1.00 65.79 316 PRO A N 1
ATOM 2479 C CA . PRO A 1 315 ? 8.311 -2.810 -9.732 1.00 72.57 316 PRO A CA 1
ATOM 2480 C C . PRO A 1 315 ? 9.255 -1.645 -10.001 1.00 74.54 316 PRO A C 1
ATOM 2481 O O . PRO A 1 315 ? 10.329 -1.853 -10.579 1.00 82.58 316 PRO A O 1
ATOM 2485 N N . ALA A 1 316 ? 8.851 -0.441 -9.597 1.00 69.27 317 ALA A N 1
ATOM 2486 C CA . ALA A 1 316 ? 9.688 0.749 -9.756 1.00 70.28 317 ALA A CA 1
ATOM 2487 C C . ALA A 1 316 ? 11.028 0.572 -9.050 1.00 72.58 317 ALA A C 1
ATOM 2488 O O . ALA A 1 316 ? 11.074 0.356 -7.833 1.00 72.84 317 ALA A O 1
ATOM 2490 N N . PRO A 1 317 ? 12.125 0.647 -9.822 1.00 70.88 318 PRO A N 1
ATOM 2491 C CA . PRO A 1 317 ? 13.459 0.559 -9.217 1.00 71.92 318 PRO A CA 1
ATOM 2492 C C . PRO A 1 317 ? 13.680 1.749 -8.289 1.00 65.32 318 PRO A C 1
ATOM 2493 O O . PRO A 1 317 ? 13.111 2.829 -8.504 1.00 55.13 318 PRO A O 1
ATOM 2497 N N . LYS A 1 318 ? 14.491 1.553 -7.258 1.00 58.34 319 LYS A N 1
ATOM 2498 C CA . LYS A 1 318 ? 14.627 2.560 -6.220 1.00 67.48 319 LYS A CA 1
ATOM 2499 C C . LYS A 1 318 ? 15.513 3.732 -6.659 1.00 72.15 319 LYS A C 1
ATOM 2500 O O . LYS A 1 318 ? 15.934 4.540 -5.835 1.00 85.00 319 LYS A O 1
ATOM 2506 N N . ASP A 1 319 ? 15.821 3.808 -7.951 1.00 63.08 320 ASP A N 1
ATOM 2507 C CA . ASP A 1 319 ? 16.477 4.989 -8.505 1.00 69.92 320 ASP A CA 1
ATOM 2508 C C . ASP A 1 319 ? 15.551 5.648 -9.535 1.00 74.53 320 ASP A C 1
ATOM 2509 O O . ASP A 1 319 ? 15.967 6.497 -10.327 1.00 72.40 320 ASP A O 1
ATOM 2514 N N . LYS A 1 320 ? 14.285 5.246 -9.513 1.00 70.19 321 LYS A N 1
ATOM 2515 C CA . LYS A 1 320 ? 13.306 5.817 -10.416 1.00 71.64 321 LYS A CA 1
ATOM 2516 C C . LYS A 1 320 ? 12.065 6.242 -9.660 1.00 66.33 321 LYS A C 1
ATOM 2517 O O . LYS A 1 320 ? 11.647 5.590 -8.701 1.00 63.42 321 LYS A O 1
ATOM 2523 N N . VAL A 1 321 ? 11.494 7.355 -10.099 1.00 61.52 322 VAL A N 1
ATOM 2524 C CA . VAL A 1 321 ? 10.186 7.785 -9.649 1.00 49.59 322 VAL A CA 1
ATOM 2525 C C . VAL A 1 321 ? 9.200 7.574 -10.792 1.00 50.14 322 VAL A C 1
ATOM 2526 O O . VAL A 1 321 ? 9.368 8.124 -11.882 1.00 40.49 322 VAL A O 1
ATOM 2530 N N . TYR A 1 322 ? 8.201 6.736 -10.549 1.00 39.68 323 TYR A N 1
ATOM 2531 C CA . TYR A 1 322 ? 7.086 6.587 -11.469 1.00 37.01 323 TYR A CA 1
ATOM 2532 C C . TYR A 1 322 ? 5.977 7.570 -11.122 1.00 38.11 323 TYR A C 1
ATOM 2533 O O . TYR A 1 322 ? 5.815 7.956 -9.965 1.00 44.30 323 TYR A O 1
ATOM 2542 N N . LYS A 1 323 ? 5.206 7.970 -12.124 1.00 33.84 324 LYS A N 1
ATOM 2543 C CA . LYS A 1 323 ? 3.919 8.611 -11.876 1.00 38.01 324 LYS A CA 1
ATOM 2544 C C . LYS A 1 323 ? 2.803 7.675 -12.321 1.00 32.39 324 LYS A C 1
ATOM 2545 O O . LYS A 1 323 ? 3.021 6.768 -13.128 1.00 32.09 324 LYS A O 1
ATOM 2551 N N . TYR A 1 324 ? 1.614 7.900 -11.775 1.00 35.26 325 TYR A N 1
ATOM 2552 C CA . TYR A 1 324 ? 0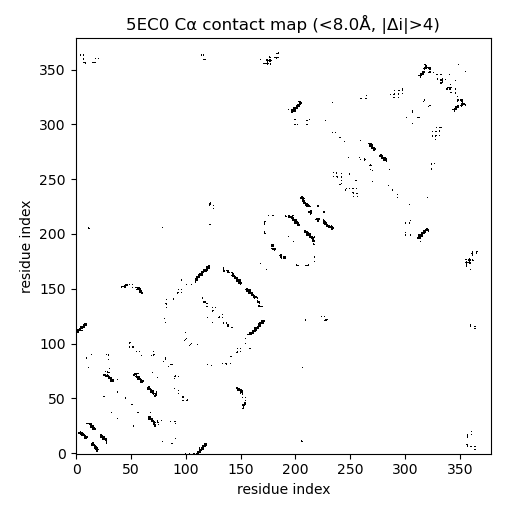.463 7.041 -12.015 1.00 33.64 325 TYR A CA 1
ATOM 2553 C C . TYR A 1 324 ? -0.686 7.869 -12.551 1.00 33.57 325 TYR A C 1
ATOM 2554 O O . TYR A 1 324 ? -1.090 8.871 -11.938 1.00 35.32 325 TYR A O 1
ATOM 2563 N N . LEU A 1 325 ? -1.188 7.467 -13.714 1.00 28.74 326 LEU A N 1
ATOM 2564 C CA . LEU A 1 325 ? -2.369 8.084 -14.286 1.00 25.60 326 LEU A CA 1
ATOM 2565 C C . LEU A 1 325 ? -3.504 7.079 -14.294 1.00 29.30 326 LEU A C 1
ATOM 2566 O O . LEU A 1 325 ? -3.436 6.076 -15.003 1.00 29.07 326 LEU A O 1
ATOM 2571 N N . TYR A 1 326 ? -4.551 7.378 -13.523 1.00 27.79 327 TYR A N 1
ATOM 2572 C CA . TYR A 1 326 ? -5.711 6.496 -13.342 1.00 26.12 327 TYR A CA 1
ATOM 2573 C C . TYR A 1 326 ? -6.886 6.925 -14.213 1.00 26.30 327 TYR A C 1
ATOM 2574 O O . TYR A 1 326 ? -7.253 8.094 -14.222 1.00 28.74 327 TYR A O 1
ATOM 2583 N N . PHE A 1 327 ? -7.472 5.989 -14.955 1.00 32.89 328 PHE A N 1
ATOM 2584 C CA . PHE A 1 327 ? -8.680 6.290 -15.732 1.00 25.79 328 PHE A CA 1
ATOM 2585 C C . PHE A 1 327 ? -9.603 5.063 -15.858 1.00 26.93 328 PHE A C 1
ATOM 2586 O O . PHE A 1 327 ? -9.547 4.141 -15.048 1.00 24.03 328 PHE A O 1
ATOM 2594 N N . GLY A 1 328 ? -10.455 5.049 -16.880 1.00 24.06 329 GLY A N 1
ATOM 2595 C CA . GLY A 1 328 ? -11.546 4.090 -16.905 1.00 28.55 329 GLY A CA 1
ATOM 2596 C C . GLY A 1 328 ? -12.712 4.596 -16.060 1.00 28.76 329 GLY A C 1
ATOM 2597 O O . GLY A 1 328 ? -12.564 5.566 -15.298 1.00 25.04 329 GLY A O 1
ATOM 2598 N N . GLY A 1 329 ? -13.864 3.937 -16.193 1.00 25.83 330 GLY A N 1
ATOM 2599 C CA . GLY A 1 329 ? -15.079 4.340 -15.498 1.00 26.64 330 GLY A CA 1
ATOM 2600 C C . GLY A 1 329 ? -14.996 4.130 -13.993 1.00 26.66 330 GLY A C 1
ATOM 2601 O O . GLY A 1 329 ? -15.567 4.888 -13.208 1.00 43.00 330 GLY A O 1
ATOM 2602 N N . VAL A 1 330 ? -14.286 3.092 -13.578 1.00 26.37 331 VAL A N 1
ATOM 2603 C CA . VAL A 1 330 ? -14.086 2.867 -12.153 1.00 26.60 331 VAL A CA 1
ATOM 2604 C C . VAL A 1 330 ? -13.101 3.895 -11.588 1.00 27.97 331 VAL A C 1
ATOM 2605 O O . VAL A 1 330 ? -13.242 4.322 -10.443 1.00 30.52 331 VAL A O 1
ATOM 2609 N N . GLY A 1 331 ? -12.130 4.324 -12.400 1.00 28.28 332 GLY A N 1
ATOM 2610 C CA . GLY A 1 331 ? -11.130 5.279 -11.943 1.00 26.96 332 GLY A CA 1
ATOM 2611 C C . GLY A 1 331 ? -11.809 6.590 -11.583 1.00 29.61 332 GLY A C 1
ATOM 2612 O O . GLY A 1 331 ? -11.506 7.221 -10.575 1.00 31.34 332 GLY A O 1
ATOM 2613 N N . GLU A 1 332 ? -12.747 6.977 -12.434 1.00 30.46 333 GLU A N 1
ATOM 2614 C CA . GLU A 1 332 ? -13.614 8.135 -12.237 1.00 31.61 333 GLU A CA 1
ATOM 2615 C C . GLU A 1 332 ? -14.366 8.076 -10.903 1.00 30.93 333 GLU A C 1
ATOM 2616 O O . GLU A 1 332 ? -14.428 9.052 -10.169 1.00 38.50 333 GLU A O 1
ATOM 2622 N N . VAL A 1 333 ? -14.921 6.913 -10.594 1.00 29.44 334 VAL A N 1
ATOM 2623 C CA . VAL A 1 333 ? -15.677 6.698 -9.367 1.00 28.61 334 VAL A CA 1
ATOM 2624 C C . VAL A 1 333 ? -14.769 6.732 -8.133 1.00 35.65 334 VAL A C 1
ATOM 2625 O O . VAL A 1 333 ? -15.131 7.267 -7.067 1.00 34.32 334 VAL A O 1
ATOM 2629 N N . LEU A 1 334 ? -13.571 6.189 -8.311 1.00 31.58 335 LEU A N 1
ATOM 2630 C CA . LEU A 1 334 ? -12.619 6.018 -7.231 1.00 34.13 335 LEU A CA 1
ATOM 2631 C C . LEU A 1 334 ? -11.757 7.249 -6.991 1.00 33.41 335 LEU A C 1
ATOM 2632 O O . LEU A 1 334 ? -10.856 7.217 -6.149 1.00 40.40 335 LEU A O 1
ATOM 2637 N N . GLU A 1 335 ? -12.019 8.320 -7.729 1.00 28.64 336 GLU A N 1
ATOM 2638 C CA . GLU A 1 335 ? -11.125 9.475 -7.731 1.00 35.50 336 GLU A CA 1
ATOM 2639 C C . GLU A 1 335 ? -10.838 10.019 -6.331 1.00 41.88 336 GLU A C 1
ATOM 2640 O O . GLU A 1 335 ? -9.680 10.233 -5.954 1.00 42.60 336 GLU A O 1
ATOM 2646 N N . GLU A 1 336 ? -11.902 10.238 -5.569 1.00 35.28 337 GLU A N 1
ATOM 2647 C CA . GLU A 1 336 ? -11.778 10.692 -4.197 1.00 39.19 337 GLU A CA 1
ATOM 2648 C C . GLU A 1 336 ? -10.978 9.685 -3.347 1.00 48.56 337 GLU A C 1
ATOM 2649 O O . GLU A 1 336 ? -10.088 10.068 -2.573 1.00 47.76 337 GLU A O 1
ATOM 2655 N N . SER A 1 337 ? -11.301 8.406 -3.508 1.00 33.09 338 SER A N 1
ATOM 2656 C CA . SER A 1 337 ? -10.680 7.326 -2.749 1.00 35.94 338 SER A CA 1
ATOM 2657 C C . SER A 1 337 ? -9.191 7.240 -3.031 1.00 39.22 338 SER A C 1
ATOM 2658 O O . SER A 1 337 ? -8.384 6.939 -2.153 1.00 39.19 338 SER A O 1
ATOM 2661 N N . ILE A 1 338 ? -8.843 7.490 -4.284 1.00 41.77 339 ILE A N 1
ATOM 2662 C CA . ILE A 1 338 ? -7.470 7.419 -4.722 1.00 39.68 339 ILE A CA 1
ATOM 2663 C C . ILE A 1 338 ? -6.669 8.534 -4.059 1.00 42.43 339 ILE A C 1
ATOM 2664 O O . ILE A 1 338 ? -5.542 8.321 -3.599 1.00 37.33 339 ILE A O 1
ATOM 2669 N N . SER A 1 339 ? -7.265 9.713 -3.974 1.00 32.28 340 SER A N 1
ATOM 2670 C CA . SER A 1 339 ? -6.595 10.836 -3.334 1.00 36.86 340 SER A CA 1
ATOM 2671 C C . SER A 1 339 ? -6.346 10.558 -1.849 1.00 38.16 340 SER A C 1
ATOM 2672 O O . SER A 1 339 ? -5.266 10.823 -1.348 1.00 39.00 340 SER A O 1
ATOM 2675 N N . VAL A 1 340 ? -7.333 9.984 -1.163 1.00 37.17 341 VAL A N 1
ATOM 2676 C CA . VAL A 1 340 ? -7.217 9.670 0.255 1.00 42.06 341 VAL A CA 1
ATOM 2677 C C . VAL A 1 340 ? -6.186 8.570 0.512 1.00 49.78 341 VAL A C 1
ATOM 2678 O O . VAL A 1 340 ? -5.315 8.697 1.382 1.00 46.38 341 VAL A O 1
ATOM 2682 N N . VAL A 1 341 ? -6.300 7.483 -0.245 1.00 45.62 342 VAL A N 1
ATOM 2683 C CA . VAL A 1 341 ? -5.441 6.331 -0.037 1.00 40.21 342 VAL A CA 1
ATOM 2684 C C . VAL A 1 341 ? -3.979 6.651 -0.362 1.00 43.50 342 VAL A C 1
ATOM 2685 O O . VAL A 1 341 ? -3.080 6.267 0.396 1.00 46.92 342 VAL A O 1
ATOM 2689 N N . THR A 1 342 ? -3.731 7.361 -1.463 1.00 35.90 343 THR A N 1
ATOM 2690 C CA . THR A 1 342 ? -2.348 7.628 -1.848 1.00 44.23 343 THR A CA 1
ATOM 2691 C C . THR A 1 342 ? -1.701 8.603 -0.861 1.00 47.70 343 THR A C 1
ATOM 2692 O O . THR A 1 342 ? -0.501 8.522 -0.585 1.00 48.38 343 THR A O 1
ATOM 2696 N N . GLU A 1 343 ? -2.505 9.494 -0.293 1.00 49.29 344 GLU A N 1
ATOM 2697 C CA . GLU A 1 343 ? -1.988 10.409 0.704 1.00 48.02 344 GLU A CA 1
ATOM 2698 C C . GLU A 1 343 ? -1.606 9.673 1.981 1.00 50.31 344 GLU A C 1
ATOM 2699 O O . GLU A 1 343 ? -0.592 9.996 2.594 1.00 58.67 344 GLU A O 1
ATOM 2705 N N . GLU A 1 344 ? -2.408 8.684 2.379 1.00 47.99 345 GLU A N 1
ATOM 2706 C CA . GLU A 1 344 ? -2.108 7.889 3.583 1.00 51.10 345 GLU A CA 1
ATOM 2707 C C . GLU A 1 344 ? -0.855 7.050 3.392 1.00 51.33 345 GLU A C 1
ATOM 2708 O O . GLU A 1 344 ? -0.107 6.799 4.329 1.00 56.44 345 GLU A O 1
ATOM 2714 N N . ARG A 1 345 ? -0.642 6.620 2.156 1.00 51.08 346 ARG A N 1
ATOM 2715 C CA . ARG A 1 345 ? 0.361 5.625 1.847 1.00 51.64 346 ARG A CA 1
ATOM 2716 C C . ARG A 1 345 ? 1.706 6.252 1.487 1.00 52.18 346 ARG A C 1
ATOM 2717 O O . ARG A 1 345 ? 2.754 5.697 1.804 1.00 53.06 346 ARG A O 1
ATOM 2725 N N . TYR A 1 346 ? 1.681 7.409 0.829 1.00 54.52 347 TYR A N 1
ATOM 2726 C CA . TYR A 1 346 ? 2.916 8.012 0.328 1.00 52.46 347 TYR A CA 1
ATOM 2727 C C . TYR A 1 346 ? 3.156 9.438 0.82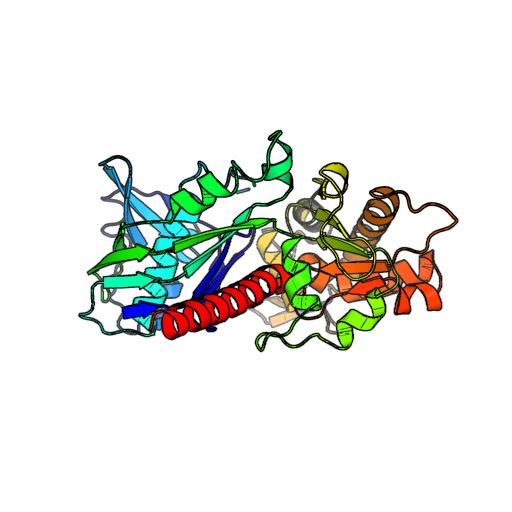9 1.00 54.70 347 TYR A C 1
ATOM 2728 O O . TYR A 1 346 ? 4.198 10.041 0.543 1.00 58.01 347 TYR A O 1
ATOM 2737 N N . GLY A 1 347 ? 2.194 9.986 1.563 1.00 50.36 348 GLY A N 1
ATOM 2738 C CA . GLY A 1 347 ? 2.268 11.382 1.959 1.00 51.71 348 GLY A CA 1
ATOM 2739 C C . GLY A 1 347 ? 1.580 12.284 0.949 1.00 50.75 348 GLY A C 1
ATOM 2740 O O . GLY A 1 347 ? 1.333 11.877 -0.186 1.00 51.08 348 GLY A O 1
ATOM 2741 N N . ARG A 1 348 ? 1.270 13.512 1.359 1.00 53.29 349 ARG A N 1
ATOM 2742 C CA . ARG A 1 348 ? 0.494 14.427 0.522 1.00 53.17 349 ARG A CA 1
ATOM 2743 C C . ARG A 1 348 ? 1.222 14.849 -0.755 1.00 49.10 349 ARG A C 1
ATOM 2744 O O . ARG A 1 348 ? 0.626 14.886 -1.836 1.00 51.10 349 ARG A O 1
ATOM 2752 N N . ASP A 1 349 ? 2.504 15.163 -0.632 1.00 51.52 350 ASP A N 1
ATOM 2753 C CA . ASP A 1 349 ? 3.291 15.650 -1.765 1.00 54.23 350 ASP A CA 1
ATOM 2754 C C . ASP A 1 349 ? 3.330 14.660 -2.937 1.00 50.50 350 ASP A C 1
ATOM 2755 O O . ASP A 1 349 ? 3.081 15.032 -4.088 1.00 45.92 350 ASP A O 1
ATOM 2760 N N . ILE A 1 350 ? 3.628 13.401 -2.640 1.00 52.94 351 ILE A N 1
ATOM 2761 C CA . ILE A 1 350 ? 3.682 12.378 -3.674 1.00 52.61 351 ILE A CA 1
ATOM 2762 C C . ILE A 1 350 ? 2.278 12.044 -4.197 1.00 50.53 351 ILE A C 1
ATOM 2763 O O . ILE A 1 350 ? 2.100 11.747 -5.382 1.00 38.33 351 ILE A O 1
ATOM 2768 N N . SER A 1 351 ? 1.283 12.118 -3.317 1.00 40.94 352 SER A N 1
ATOM 2769 C CA . SER A 1 351 ? -0.094 11.873 -3.728 1.00 38.46 352 SER A CA 1
ATOM 2770 C C . SER A 1 351 ? -0.530 12.844 -4.824 1.00 37.40 352 SER A C 1
ATOM 2771 O O . SER A 1 351 ? -1.029 12.426 -5.875 1.00 41.54 352 SER A O 1
ATOM 2774 N N . GLU A 1 352 ? -0.331 14.138 -4.582 1.00 40.27 353 GLU A N 1
ATOM 2775 C CA . GLU A 1 352 ? -0.800 15.168 -5.506 1.00 43.32 353 GLU A CA 1
ATOM 2776 C C . GLU A 1 352 ? -0.025 15.207 -6.831 1.00 46.33 353 GLU A C 1
ATOM 2777 O O . GLU A 1 352 ? -0.629 15.358 -7.892 1.00 43.08 353 GLU A O 1
ATOM 2783 N N . SER A 1 353 ? 1.299 15.073 -6.788 1.00 39.47 354 SER A N 1
ATOM 2784 C CA . SER A 1 353 ? 2.078 15.222 -8.014 1.00 38.98 354 SER A CA 1
ATOM 2785 C C . SER A 1 353 ? 2.254 13.908 -8.778 1.00 39.61 354 SER A C 1
ATOM 2786 O O . SER A 1 353 ? 2.445 13.922 -9.996 1.00 39.91 354 SER A O 1
ATOM 2789 N N . ASN A 1 354 ? 2.171 12.776 -8.083 1.00 36.68 355 ASN A N 1
ATOM 2790 C CA . ASN A 1 354 ? 2.472 11.487 -8.721 1.00 36.89 355 ASN A CA 1
ATOM 2791 C C . ASN A 1 354 ? 1.282 10.559 -8.933 1.00 36.04 355 ASN A C 1
ATOM 2792 O O . ASN A 1 354 ? 1.407 9.562 -9.642 1.00 37.31 355 ASN A O 1
ATOM 2797 N N . HIS A 1 355 ? 0.139 10.847 -8.312 1.00 33.30 356 HIS A N 1
ATOM 2798 C CA . HIS A 1 355 ? -1.013 9.986 -8.519 1.00 32.95 356 HIS A CA 1
ATOM 2799 C C . HIS A 1 355 ? -2.171 10.812 -9.059 1.00 33.62 356 HIS A C 1
ATOM 2800 O O . HIS A 1 355 ? -2.911 11.443 -8.306 1.00 38.56 356 HIS A O 1
ATOM 2807 N N . ILE A 1 356 ? -2.282 10.809 -10.390 1.00 34.93 357 ILE A N 1
ATOM 2808 C CA . ILE A 1 356 ? -3.202 11.665 -11.137 1.00 34.74 357 ILE A CA 1
ATOM 2809 C C . ILE A 1 356 ? -4.400 10.885 -11.697 1.00 28.50 357 ILE A C 1
ATOM 2810 O O . ILE A 1 356 ? -4.242 9.860 -12.360 1.00 31.24 357 ILE A O 1
ATOM 2815 N N . VAL A 1 357 ? -5.601 11.362 -11.405 1.00 31.69 358 VAL A N 1
ATOM 2816 C CA . VAL A 1 357 ? -6.794 10.800 -12.009 1.00 26.27 358 VAL A CA 1
ATOM 2817 C C . VAL A 1 357 ? -7.082 11.653 -13.234 1.00 28.75 358 VAL A C 1
ATOM 2818 O O . VAL A 1 357 ? -7.171 12.877 -13.126 1.00 27.50 358 VAL A O 1
ATOM 2822 N N . ALA A 1 358 ? -7.171 11.018 -14.400 1.00 23.79 359 ALA A N 1
ATOM 2823 C CA . ALA A 1 358 ? -7.511 11.736 -15.636 1.00 27.27 359 ALA A CA 1
ATOM 2824 C C . ALA A 1 358 ? -8.900 12.362 -15.569 1.00 32.80 359 ALA A C 1
ATOM 2825 O O . ALA A 1 358 ? -9.841 11.751 -15.058 1.00 33.45 359 ALA A O 1
ATOM 2827 N N . GLU A 1 359 ? -9.018 13.588 -16.071 1.00 36.02 360 GLU A N 1
ATOM 2828 C CA . GLU A 1 359 ? -10.320 14.143 -16.405 1.00 41.38 360 GLU A CA 1
ATOM 2829 C C . GLU A 1 359 ? -10.796 13.379 -17.635 1.00 41.30 360 GLU A C 1
ATOM 2830 O O . GLU A 1 359 ? -9.972 12.959 -18.445 1.00 39.86 360 GLU A O 1
ATOM 2836 N N . ASP A 1 360 ? -12.105 13.179 -17.764 1.00 40.34 361 ASP A N 1
ATOM 2837 C CA . ASP A 1 360 ? -12.643 12.341 -18.842 1.00 34.50 361 ASP A CA 1
ATOM 2838 C C . ASP A 1 360 ? -12.098 10.926 -18.735 1.00 31.62 361 ASP A C 1
ATOM 2839 O O . ASP A 1 360 ? -11.839 10.276 -19.760 1.00 25.42 361 ASP A O 1
ATOM 2844 N N . ALA A 1 361 ? -11.917 10.459 -17.497 1.00 26.67 362 ALA A N 1
ATOM 2845 C CA . ALA A 1 361 ? -11.349 9.145 -17.247 1.00 27.87 362 ALA A CA 1
ATOM 2846 C C . ALA A 1 361 ? -12.156 8.041 -17.937 1.00 24.70 362 ALA A C 1
ATOM 2847 O O . ALA A 1 361 ? -11.583 7.148 -18.555 1.00 25.88 362 ALA A O 1
ATOM 2849 N N . ARG A 1 362 ? -13.481 8.101 -17.853 1.00 26.46 363 ARG A N 1
ATOM 2850 C CA . ARG A 1 362 ? -14.283 7.067 -18.498 1.00 22.63 363 ARG A CA 1
ATOM 2851 C C . ARG A 1 362 ? -14.140 7.080 -20.036 1.00 27.54 363 ARG A C 1
ATOM 2852 O O . ARG A 1 362 ? -14.235 6.041 -20.680 1.00 27.86 363 ARG A O 1
ATOM 2860 N N . LEU A 1 363 ? -13.897 8.248 -20.620 1.00 28.91 364 LEU A N 1
ATOM 2861 C CA . LEU A 1 363 ? -13.882 8.363 -22.075 1.00 23.77 364 LEU A CA 1
ATOM 2862 C C . LEU A 1 363 ? -12.484 8.449 -22.684 1.00 23.95 364 LEU A C 1
ATOM 2863 O O . LEU A 1 363 ? -12.357 8.637 -23.896 1.00 27.19 364 LEU A O 1
ATOM 2868 N N . LEU A 1 364 ? -11.444 8.287 -21.863 1.00 24.51 365 LEU A N 1
ATOM 2869 C CA . LEU A 1 364 ? -10.068 8.547 -22.319 1.00 29.07 365 LEU A CA 1
ATOM 2870 C C . LEU A 1 364 ? -9.637 7.656 -23.505 1.00 24.26 365 LEU A C 1
ATOM 2871 O O . LEU A 1 364 ? -9.033 8.149 -24.471 1.00 18.84 365 LEU A O 1
ATOM 2876 N N . ASN A 1 365 ? -9.928 6.357 -23.435 1.00 17.17 366 ASN A N 1
ATOM 2877 C CA . ASN A 1 365 ? -9.613 5.456 -24.555 1.00 24.66 366 ASN A CA 1
ATOM 2878 C C . ASN A 1 365 ? -10.265 5.949 -25.865 1.00 28.62 366 ASN A C 1
ATOM 2879 O O . ASN A 1 365 ? -9.586 6.114 -26.893 1.00 24.55 366 ASN A O 1
ATOM 2884 N N . LEU A 1 366 ? -11.576 6.194 -25.809 1.00 24.41 367 LEU A N 1
ATOM 2885 C CA . LEU A 1 366 ? -12.341 6.722 -26.945 1.00 22.32 367 LEU A CA 1
ATOM 2886 C C . LEU A 1 366 ? -11.731 8.011 -27.503 1.00 22.52 367 LEU A C 1
ATOM 2887 O O . LEU A 1 366 ? -11.614 8.193 -28.714 1.00 26.66 367 LEU A O 1
ATOM 2892 N N . TYR A 1 367 ? -11.349 8.892 -26.589 1.00 22.42 368 TYR A N 1
ATOM 2893 C CA . TYR A 1 367 ? -10.773 10.179 -26.924 1.00 24.85 368 TYR A CA 1
ATOM 2894 C C . TYR A 1 367 ? -9.413 10.014 -27.588 1.00 23.49 368 TYR A C 1
ATOM 2895 O O . TYR A 1 367 ? -9.045 10.789 -28.471 1.00 23.22 368 TYR A O 1
ATOM 2904 N N . GLY A 1 368 ? -8.686 8.990 -27.160 1.00 23.20 369 GLY A N 1
ATOM 2905 C CA . GLY A 1 368 ? -7.420 8.639 -27.769 1.00 21.06 369 GLY A CA 1
ATOM 2906 C C . GLY A 1 368 ? -7.640 8.192 -29.199 1.00 25.57 369 GLY A C 1
ATOM 2907 O O . GLY A 1 368 ? -6.889 8.570 -30.092 1.00 28.73 369 GLY A O 1
ATOM 2908 N N . LEU A 1 369 ? -8.682 7.394 -29.426 1.00 28.00 370 LEU A N 1
ATOM 2909 C CA . LEU A 1 369 ? -9.049 7.049 -30.793 1.00 24.36 370 LEU A CA 1
ATOM 2910 C C . LEU A 1 369 ? -9.398 8.312 -31.576 1.00 30.45 370 LEU A C 1
ATOM 2911 O O . LEU A 1 369 ? -8.996 8.465 -32.726 1.00 23.57 370 LEU A O 1
ATOM 2916 N N . GLU A 1 370 ? -10.165 9.208 -30.962 1.00 27.95 371 GLU A N 1
ATOM 2917 C CA . GLU A 1 370 ? -10.598 10.405 -31.669 1.00 22.12 371 GLU A CA 1
ATOM 2918 C C . GLU A 1 370 ? -9.378 11.221 -32.167 1.00 21.96 371 GLU A C 1
ATOM 2919 O O . GLU A 1 370 ? -9.318 11.628 -33.327 1.00 24.95 371 GLU A O 1
ATOM 2925 N N . VAL A 1 371 ? -8.405 11.425 -31.286 1.00 23.94 372 VAL A N 1
ATOM 2926 C CA . VAL A 1 371 ? -7.160 12.104 -31.635 1.00 21.72 372 VAL A CA 1
ATOM 2927 C C . VAL A 1 371 ? -6.464 11.411 -32.808 1.00 28.78 372 VAL A C 1
ATOM 2928 O O . VAL A 1 371 ? -6.010 12.068 -33.748 1.00 29.32 372 VAL A O 1
ATOM 2932 N N . LEU A 1 372 ? -6.373 10.082 -32.761 1.00 25.78 373 LEU A N 1
ATOM 2933 C CA . LEU A 1 372 ? -5.719 9.371 -33.855 1.00 23.49 373 LEU A CA 1
ATOM 2934 C C . LEU A 1 372 ? -6.499 9.533 -35.162 1.00 29.94 373 LEU A C 1
ATOM 2935 O O . LEU A 1 372 ? -5.909 9.613 -36.229 1.00 24.45 373 LEU A O 1
ATOM 2940 N N . SER A 1 373 ? -7.820 9.606 -35.083 1.00 24.57 374 SER A N 1
ATOM 2941 C CA . SER A 1 373 ? -8.612 9.684 -36.306 1.00 26.51 374 SER A CA 1
ATOM 2942 C C . SER A 1 373 ? -8.496 11.084 -36.914 1.00 25.92 374 SER A C 1
ATOM 2943 O O . SER A 1 373 ? -8.529 11.214 -38.125 1.00 27.39 374 SER A O 1
ATOM 2946 N N . ARG A 1 374 ? -8.325 12.124 -36.095 1.00 25.62 375 ARG A N 1
ATOM 2947 C CA . ARG A 1 374 ? -8.062 13.458 -36.654 1.00 28.46 375 ARG A CA 1
ATOM 2948 C C . ARG A 1 374 ? -6.683 13.552 -37.298 1.00 29.15 375 ARG A C 1
ATOM 2949 O O . ARG A 1 374 ? -6.506 14.268 -38.268 1.00 31.70 375 ARG A O 1
ATOM 2957 N N . ALA A 1 375 ? -5.696 12.866 -36.738 1.00 28.86 376 ALA A N 1
ATOM 2958 C CA . ALA A 1 375 ? -4.358 12.927 -37.310 1.00 30.48 376 ALA A CA 1
ATOM 2959 C C . ALA A 1 375 ? -4.382 12.174 -38.627 1.00 33.05 376 ALA A C 1
ATOM 2960 O O . ALA A 1 375 ? -3.803 12.613 -39.627 1.00 34.59 376 ALA A O 1
ATOM 2962 N N . GLU A 1 376 ? -5.103 11.059 -38.639 1.00 30.85 377 GLU A N 1
ATOM 2963 C CA . GLU A 1 376 ? -5.244 10.290 -39.860 1.00 37.27 377 GLU A CA 1
ATOM 2964 C C . GLU A 1 376 ? -5.955 11.101 -40.945 1.00 33.29 377 GLU A C 1
ATOM 2965 O O . GLU A 1 376 ? -5.540 11.100 -42.100 1.00 32.55 377 GLU A O 1
ATOM 2971 N N . GLN A 1 377 ? -7.016 11.805 -40.557 1.00 33.27 378 GLN A N 1
ATOM 2972 C CA . GLN A 1 377 ? -7.791 12.629 -41.478 1.00 34.83 378 GLN A CA 1
ATOM 2973 C C . GLN A 1 377 ? -6.946 13.767 -42.060 1.00 45.85 378 GLN A C 1
ATOM 2974 O O . GLN A 1 377 ? -7.094 14.112 -43.225 1.00 49.17 378 GLN A O 1
ATOM 2980 N N . VAL A 1 378 ? -6.072 14.354 -41.244 1.00 46.90 379 VAL A N 1
ATOM 2981 C CA . VAL A 1 378 ? -5.160 15.397 -41.716 1.00 44.11 379 VAL A CA 1
ATOM 2982 C C . VAL A 1 378 ? -4.160 14.817 -42.716 1.00 43.97 379 VAL A C 1
ATOM 2983 O O . VAL A 1 378 ? -3.858 15.415 -43.745 1.00 43.83 379 VAL A O 1
ATOM 2987 N N . LYS A 1 379 ? -3.656 13.633 -42.387 1.00 43.52 380 LYS A N 1
ATOM 2988 C CA . LYS A 1 379 ? -2.697 12.920 -43.211 1.00 51.12 380 LYS A CA 1
ATOM 2989 C C . LYS A 1 379 ? -3.280 12.592 -44.579 1.00 52.25 380 LYS A C 1
ATOM 2990 O O . LYS A 1 379 ? -2.587 12.631 -45.598 1.00 52.82 380 LYS A O 1
ATOM 2996 N N . LYS A 1 380 ? -4.567 12.269 -44.589 1.00 54.88 381 LYS A N 1
ATOM 2997 C CA . LYS A 1 380 ? -5.250 11.923 -45.824 1.00 57.42 381 LYS A CA 1
ATOM 2998 C C . LYS A 1 380 ? -5.344 13.140 -46.732 1.00 58.25 381 LYS A C 1
ATOM 2999 O O . LYS A 1 380 ? -4.981 13.072 -47.902 1.00 55.92 381 LYS A O 1
ATOM 3005 N N . GLN A 1 381 ? -5.814 14.258 -46.184 1.00 60.36 382 GLN A N 1
ATOM 3006 C CA . GLN A 1 381 ? -5.997 15.470 -46.980 1.00 62.01 382 GLN A CA 1
ATOM 3007 C C . GLN A 1 381 ? -4.654 16.024 -47.455 1.00 60.30 382 GLN A C 1
ATOM 3008 O O . GLN A 1 381 ? -4.557 16.587 -48.545 1.00 66.94 382 GLN A O 1
ATOM 3014 N N . ALA A 1 382 ? -3.617 15.836 -46.647 1.00 57.21 383 ALA A N 1
ATOM 3015 C CA . ALA A 1 382 ? -2.268 16.228 -47.034 1.00 58.05 383 ALA A CA 1
ATOM 3016 C C . ALA A 1 382 ? -1.812 15.416 -48.241 1.00 61.82 383 ALA A C 1
ATOM 3017 O O . ALA A 1 382 ? -1.229 15.951 -49.191 1.00 59.49 383 ALA A O 1
ATOM 3019 N N . ASN A 1 383 ? -2.084 14.116 -48.184 1.00 61.53 384 ASN A N 1
ATOM 3020 C CA . ASN A 1 383 ? -1.703 13.190 -49.239 1.00 63.54 384 ASN A CA 1
ATOM 3021 C C . ASN A 1 383 ? -2.445 13.474 -50.552 1.00 66.24 384 ASN A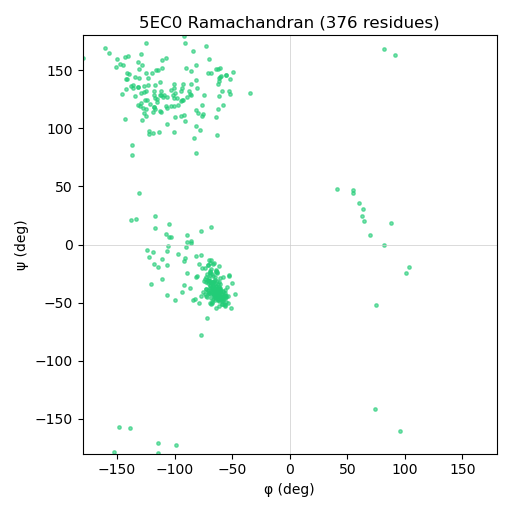 C 1
ATOM 3022 O O . ASN A 1 383 ? -1.857 13.407 -51.639 1.00 60.31 384 ASN A O 1
ATOM 3027 N N . GLU A 1 384 ? -3.728 13.812 -50.445 1.00 68.35 385 GLU A N 1
ATOM 3028 C CA . GLU A 1 384 ? -4.569 14.004 -51.620 1.00 69.81 385 GLU A CA 1
ATOM 3029 C C . GLU A 1 384 ? -4.280 15.301 -52.379 1.00 80.78 385 GLU A C 1
ATOM 3030 O O . GLU A 1 384 ? -4.464 15.359 -53.597 1.00 85.79 385 GLU A O 1
ATOM 3036 N N . LYS A 1 385 ? -3.828 16.339 -51.678 1.00 82.75 386 LYS A N 1
ATOM 3037 C CA . LYS A 1 385 ? -3.499 17.591 -52.361 1.00 87.28 386 LYS A CA 1
ATOM 3038 C C . LYS A 1 385 ? -2.101 17.541 -52.992 1.00 87.89 386 LYS A C 1
ATOM 3039 O O . LYS A 1 385 ? -1.857 18.199 -54.014 1.00 87.92 386 LYS A O 1
ATOM 3045 N N . GLU A 1 386 ? -1.201 16.746 -52.414 1.00 87.24 387 GLU A N 1
ATOM 3046 C CA . GLU A 1 386 ? 0.103 16.520 -53.027 1.00 93.03 387 GLU A CA 1
ATOM 3047 C C . GLU A 1 386 ? -0.083 15.708 -54.309 1.00 96.04 387 GLU A C 1
ATOM 3048 O O . GLU A 1 386 ? 0.749 15.746 -55.224 1.00 96.94 387 GLU A O 1
ATOM 3054 N N . ALA A 1 387 ? -1.215 15.013 -54.381 1.00 93.67 388 ALA A N 1
ATOM 3055 C CA . ALA A 1 387 ? -1.568 14.211 -55.543 1.00 91.65 388 ALA A CA 1
ATOM 3056 C C . ALA A 1 387 ? -1.874 15.045 -56.794 1.00 93.52 388 ALA A C 1
ATOM 3057 O O . ALA A 1 387 ? -2.458 14.531 -57.748 1.00 98.17 388 ALA A O 1
ATOM 3059 N N . GLN A 1 388 ? -1.504 16.325 -56.785 1.00 92.35 389 GLN A N 1
ATOM 3060 C CA . GLN A 1 388 ? -1.445 17.116 -58.017 1.00 91.25 389 GLN A CA 1
ATOM 3061 C C . GLN A 1 388 ? -0.180 17.958 -58.045 1.00 90.07 389 GLN A C 1
ATOM 3062 O O . GLN A 1 388 ? 0.772 17.631 -58.751 1.00 93.55 389 GLN A O 1
#

Solvent-accessible surface area: 18440 Å² total; per-residue (Å²): 50,85,0,26,23,0,0,0,11,11,19,68,63,50,2,10,0,10,0,56,41,75,69,9,31,1,12,26,58,22,39,83,30,65,118,142,46,9,102,78,77,31,114,74,131,14,159,80,40,48,65,0,61,82,103,0,3,1,1,6,92,27,132,172,73,68,57,26,0,3,0,0,73,38,0,41,121,136,115,51,57,5,19,146,21,64,43,2,31,0,4,0,0,0,0,0,3,10,21,2,18,48,109,28,137,118,120,34,76,71,0,33,0,47,20,0,0,0,2,0,6,0,38,5,0,65,156,57,115,123,26,58,60,18,29,125,122,0,12,72,51,0,85,29,86,23,85,1,71,4,47,1,61,27,11,79,33,73,1,27,0,78,4,103,67,18,23,10,68,25,23,0,19,1,0,15,60,7,5,41,54,51,69,104,40,100,112,64,124,70,17,81,62,0,119,115,77,20,0,0,0,0,12,7,19,17,12,9,2,6,3,0,34,0,19,36,23,2,116,80,23,173,57,84,114,11,16,41,32,37,92,64,38,7,58,57,38,0,46,124,12,22,117,104,120,0,104,157,33,1,120,41,37,107,72,0,36,127,12,2,130,60,20,32,74,111,132,108,0,36,66,101,63,83,140,109,47,108,128,79,79,7,16,122,63,0,56,142,6,0,64,85,4,0,73,87,5,2,28,46,3,61,108,33,13,112,42,58,216,129,107,90,22,15,17,0,2,1,8,24,8,0,81,12,0,92,76,11,1,63,66,2,0,86,114,122,60,35,145,112,79,7,106,58,15,18,27,26,6,142,79,2,84,26,5,12,0,49,0,0,2,2,28,0,64,41,54,50,82,142,85,102,63,100,85,149,146,79,170

Nearest PDB structures (foldseek):
  5ec0-assembly1_A  TM=1.003E+00  e=5.838E-82  Bacillus subtilis
  4xho-assembly1_A  TM=6.715E-01  e=1.483E-15  Bacillus thuringiensis serovar kurstaki str. YBT-1520
  8x1i-assembly1_B  TM=7.020E-01  e=1.190E-14  Desulfitobacterium hafniense Y51
  2fsj-assembly1_A  TM=7.381E-01  e=1.743E-11  Thermoplasma acidophilum DSM 1728

InterPro domains:
  IPR054368 Alp7A-like, C-terminal domain [PF22128] (207-362)

Radius of gyration: 22.13 Å; Cα contacts (8 Å, |Δi|>4): 719; chains: 1; bounding box: 63×38×63 Å

Sequence (379 aa):
MNISRMNVDFGNSMYMNLIDGYFFELPTNVVEISKEAAEGKFTSIVEDPADLKDRLLVSTVIDETERYFLVGELAEPELHNKVESHIPYVTFLAATAYYQALKGKREDNEVTIEYFQTMLPIWLLKKLDKFSEMMQKRMASKFLGTHQVKVLTLGLEKELTIKVEDAACRIESEVARWAIKKNFDLEDKDYAEQFKNYDVVFCDLGGGTDDLVLLPAGLKPPKSRDSFVSNTAPFLAHLEKLRKEKLLEHFDSVRELEKFIYSNIGKTKMERRDGNTGQKFDLTDIIKKSLKEYTEIKIAQAENTFPAPKDKVYKYLYFGGVGEVLEESISVVTEERYGRDISESNHIVAEDARLLNLYGLEVLSRAEQVKKQANEKEAQ

Secondary structure (DSSP, 8-state):
-EEEEEEEEE-SSEEEEEETTEEEEEES-EEEE-HHHHTTT--S---SGGGGGG-EEEEEEETTEEEEEEEGGGGTT----TTT-HHHHHHHHHHHHHHHHHHS-TT--EEEEEEEEEEE-HHHHTTSS-HHHHHHHHHHTTSEEEEEEE-STTS-EEEEEEEEEEEEEETTTTTHHHHHB-TT-PBPGGGGGGTTSEEEEEEE-SS-EEEEEE-TTTPPPSSGGGEEEE-S-HHHHHHHHHHHH-TTT-SSHHHHHHHHHHHTTSS--EEE-TTT--EEE-HHHHHHHHHHHHHHHHHHHHHHTT--TT--EEEEEEHHHHHHTHHHHHHHHHHHH-HHHHHHHEEEPTTTTTHHHHHHHHHHHHHHHHHHHHHHHT-